Protein AF-0000000077594522 (afdb_homodimer)

Sequence (456 aa):
MTTTTTIYQGFDSDSFRLSPPATSIHTTPSTVTIQALPKSDYWRNPASPGEKADNRHTGAFYAVPVDGDKSFEAGVWIQGKWAAQYDQGCLMVVADDSDGKDSSWIKTGVEVDDGKEWIGGVVASHWSDWSIAPAPKNTSQLSEDPYWLFIRIVRRGPTVQVFRLYSREPFKVEDTSPDLVMIREVKGFDHHAAASSHDQWRVGVMVCGPKSEVGTEATFKDIYVKYLMTTTTTIYQGFDSDSFRLSPPATSIHTTPSTVTIQALPKSDYWRNPASPGEKADNRHTGAFYAVPVDGDKSFEAGVWIQGKWAAQYDQGCLMVVADDSDGKDSSWIKTGVEVDDGKEWIGGVVASHWSDWSIAPAPKNTSQLSEDPYWLFIRIVRRGPTVQVFRLYSREPFKVEDTSPDLVMIREVKGFDHHAAASSHDQWRVGVMVCGPKSEVGTEATFKDIYVKYL

Radius of gyration: 21.81 Å; Cα contacts (8 Å, |Δi|>4): 1329; chains: 2; bounding box: 55×63×55 Å

pLDDT: mean 92.74, std 11.7, range [37.03, 98.94]

InterPro domains:
  IPR009784 Protein of unknown function DUF1349 [PF07081] (21-225)
  IPR009784 Protein of unknown function DUF1349 [PTHR35332] (14-227)

Secondary structure (DSSP, 8-state):
----EEEEETT--TT-EE-S-EEEEEE-SSEEEEEEPTTB-EEEE--BTTB--EEEE-SEEEEEEEETTS-EEEEEEEEEE--STT-EEEEEEES--STTSS--EEEEEEEEETTEEEEEEEEESSSEEEEEEE-SS--BTTSSSPPEEEEEEEEETTEEEEEEEEESS-----TT-TT-EEEEEESSTTTTS-S-S--EEEEEEEEEBTT-SS--EEEEEEEEEEE-/----EEEEETT--TT-EE-S-EEEEEE-SSEEEEEEPTTB-EEEE--BTTB--EEEE-SEEEEEEEETTS-EEEEEEEEEE--STT-EEEEEEES--STTSS--EEEEEEEEETTEEEEEEEEESSSEEEEEEE-SS--BTTSSSPPEEEEEEEEETTEEEEEEEEESS-----TT-TT-EEEEEESSTTTTS-S-S--EEEEEEEEEBTT-SS--EEEEEEEEEEE-

Solvent-accessible surface area (backbone atoms only — not comparable to full-atom values): 22532 Å² total; per-residue (Å²): 127,76,72,66,44,76,77,43,69,33,58,63,57,84,65,55,42,69,56,38,65,48,72,43,75,50,75,44,54,47,33,40,37,39,26,8,35,49,50,11,32,72,47,32,34,61,63,42,94,94,36,75,56,46,77,44,72,46,24,18,27,44,24,29,77,42,65,63,88,53,28,33,38,36,34,35,31,38,34,27,48,72,81,36,56,44,18,31,38,26,48,33,40,33,55,32,66,73,79,54,78,78,36,31,35,37,40,32,38,42,35,26,53,90,90,34,60,24,36,39,35,34,42,19,69,79,34,27,34,36,38,41,41,78,43,93,67,58,32,31,66,82,48,84,83,39,31,32,38,33,42,34,45,37,34,56,76,37,33,38,36,33,32,37,34,76,34,77,62,91,74,92,83,53,96,79,38,82,71,63,38,72,40,35,41,32,31,43,54,61,57,82,51,66,82,65,68,92,32,49,12,34,44,34,43,33,24,15,3,58,63,18,82,78,23,19,34,28,38,37,37,57,34,36,32,26,39,82,123,77,70,65,45,76,76,42,70,33,57,63,58,86,64,56,42,70,56,39,66,49,70,42,76,50,75,44,54,47,33,38,36,38,25,8,35,49,50,12,32,72,47,32,35,60,63,42,95,94,38,74,56,46,76,44,72,47,24,17,26,43,26,29,75,42,65,62,88,51,30,32,37,36,36,36,32,38,34,26,48,71,81,37,55,43,18,32,38,26,49,33,41,34,55,31,66,74,80,54,81,77,36,30,36,38,40,32,39,42,34,27,54,89,90,34,58,25,35,39,36,35,42,19,69,79,32,27,32,36,36,42,42,77,42,93,65,57,32,32,68,82,50,83,84,38,30,32,39,34,41,34,43,38,33,55,74,36,32,36,36,32,33,37,34,76,35,75,63,92,73,90,83,50,96,81,38,83,71,63,38,70,40,34,41,32,31,44,54,59,56,83,52,68,80,67,68,92,33,50,13,34,44,33,41,31,24,16,3,56,63,19,82,77,24,20,34,27,37,38,37,56,34,37,32,27,39,82

Foldseek 3Di:
DPDKFWPDKFDPDPQKDKPPDFPDWDGDRWKIKTFHAEQADAFFDDDDVVDHTDGGDRWIWIWGWDFLVFWKKKKWKKAWAQDDAFWDKWKKKWFFPPVRRQTWMKTWAWTDHPNFIWTWMWTPPPGTDTDIDGDPFARHPVDPQGKIKMWMWTDDPQKIWIWIDIDSDDDDDDPPDPRTGIDDIDGCRCVPVPPPDSGTMIIGMTTADNNGRHGIMMMMGTMIMITD/DPDKFWPDKFDPDPQKDKPPDFPDWDGDRWKIKTFHAEQADAFFDDDDVVDHTDGGDRWTWIWGWDFLVFKKKKKWKKAWAQDDAFWDKWKKKWFFPPVRRQTWMKTWAWTDHPNFIWTWMWTPPPGTDTDIDGDPFARHPVDPQGKIKMWMWTDDPQKIWIWIDIDSDDDDDDPPDPRTGIDDIDGCRCVPVPPPDSGTMIIGMTTADNRGRHGIMMMMGTMIMITD

Structure (mmCIF, N/CA/C/O backbone):
data_AF-0000000077594522-model_v1
#
loop_
_entity.id
_entity.type
_entity.pdbx_description
1 polymer 'Uncharacterized protein'
#
loop_
_atom_site.group_PDB
_atom_site.id
_atom_site.type_symbol
_atom_site.label_atom_id
_atom_site.label_alt_id
_atom_site.label_comp_id
_atom_site.label_asym_id
_atom_site.label_entity_id
_atom_site.label_seq_id
_atom_site.pdbx_PDB_ins_code
_atom_site.Cartn_x
_atom_site.Cartn_y
_atom_site.Cartn_z
_atom_site.occupancy
_atom_site.B_iso_or_equiv
_atom_site.auth_seq_id
_atom_site.auth_comp_id
_atom_site.auth_asym_id
_atom_site.auth_atom_id
_atom_site.pdbx_PDB_model_num
ATOM 1 N N . MET A 1 1 ? 28.922 13.43 5.551 1 37.06 1 MET A N 1
ATOM 2 C CA . MET A 1 1 ? 27.938 13.344 6.621 1 37.06 1 MET A CA 1
ATOM 3 C C . MET A 1 1 ? 26.766 14.281 6.355 1 37.06 1 MET A C 1
ATOM 5 O O . MET A 1 1 ? 26.906 15.5 6.398 1 37.06 1 MET A O 1
ATOM 9 N N . THR A 1 2 ? 25.891 13.977 5.398 1 49.22 2 THR A N 1
ATOM 10 C CA . THR A 1 2 ? 24.953 14.992 4.918 1 49.22 2 THR A CA 1
ATOM 11 C C . THR A 1 2 ? 24.203 15.625 6.086 1 49.22 2 THR A C 1
ATOM 13 O O . THR A 1 2 ? 23.688 14.914 6.953 1 49.22 2 THR A O 1
ATOM 16 N N . THR A 1 3 ? 24.656 16.766 6.484 1 61.12 3 THR A N 1
ATOM 17 C CA . THR A 1 3 ? 24.125 17.516 7.621 1 61.12 3 THR A CA 1
ATOM 18 C C . THR A 1 3 ? 22.609 17.625 7.555 1 61.12 3 THR A C 1
ATOM 20 O O . THR A 1 3 ? 22.062 18.078 6.547 1 61.12 3 THR A O 1
ATOM 23 N N . THR A 1 4 ? 21.859 16.828 8.383 1 76.62 4 THR A N 1
ATOM 24 C CA . THR A 1 4 ? 20.406 16.938 8.562 1 76.62 4 THR A CA 1
ATOM 25 C C . THR A 1 4 ? 20.047 18.266 9.219 1 76.62 4 THR A C 1
ATOM 27 O O . THR A 1 4 ? 20.688 18.688 10.18 1 76.62 4 THR A O 1
ATOM 30 N N . THR A 1 5 ? 19.266 19.156 8.547 1 88.25 5 THR A N 1
ATOM 31 C CA . THR A 1 5 ? 18.828 20.438 9.062 1 88.25 5 THR A CA 1
ATOM 32 C C . THR A 1 5 ? 17.312 20.438 9.281 1 88.25 5 THR A C 1
ATOM 34 O O . THR A 1 5 ? 16.547 20.328 8.328 1 88.25 5 THR A O 1
ATOM 37 N N . THR A 1 6 ? 17 20.547 10.555 1 93.5 6 THR A N 1
ATOM 38 C CA . THR A 1 6 ? 15.578 20.719 10.852 1 93.5 6 THR A CA 1
ATOM 39 C C . THR A 1 6 ? 15.094 22.094 10.391 1 93.5 6 THR A C 1
ATOM 41 O O . THR A 1 6 ? 15.633 23.109 10.805 1 93.5 6 THR A O 1
ATOM 44 N N . ILE A 1 7 ? 14.086 22.062 9.57 1 93.88 7 ILE A N 1
ATOM 45 C CA . ILE A 1 7 ? 13.633 23.328 9.016 1 93.88 7 ILE A CA 1
ATOM 46 C C . ILE A 1 7 ? 12.344 23.766 9.711 1 93.88 7 ILE A C 1
ATOM 48 O O . ILE A 1 7 ? 12.055 24.969 9.797 1 93.88 7 ILE A O 1
ATOM 52 N N . TYR A 1 8 ? 11.586 22.797 10.203 1 96 8 TYR A N 1
ATOM 53 C CA . TYR A 1 8 ? 10.406 23.094 11.008 1 96 8 TYR A CA 1
ATOM 54 C C . TYR A 1 8 ? 10.32 22.172 12.219 1 96 8 TYR A C 1
ATOM 56 O O . TYR A 1 8 ? 10.586 20.969 12.109 1 96 8 TYR A O 1
ATOM 64 N N . GLN A 1 9 ? 9.953 22.766 13.359 1 96.81 9 GLN A N 1
ATOM 65 C CA . GLN A 1 9 ? 9.719 22.047 14.617 1 96.81 9 GLN A CA 1
ATOM 66 C C . GLN A 1 9 ? 8.5 22.609 15.344 1 96.81 9 GLN A C 1
ATOM 68 O O . GLN A 1 9 ? 8.484 23.781 15.727 1 96.81 9 GLN A O 1
ATOM 73 N N . GLY A 1 10 ? 7.543 21.797 15.484 1 97.56 10 GLY A N 1
ATOM 74 C CA . GLY A 1 10 ? 6.297 22.266 16.062 1 97.56 10 GLY A CA 1
ATOM 75 C C . GLY A 1 10 ? 5.445 23.047 15.07 1 97.56 10 GLY A C 1
ATOM 76 O O . GLY A 1 10 ? 5.645 22.969 13.859 1 97.56 10 GLY A O 1
ATOM 77 N N . PHE A 1 11 ? 4.441 23.703 15.633 1 97.75 11 PHE A N 1
ATOM 78 C CA . PHE A 1 11 ? 3.467 24.375 14.781 1 97.75 11 PHE A CA 1
ATOM 79 C C . PHE A 1 11 ? 3.568 25.875 14.922 1 97.75 11 PHE A C 1
ATOM 81 O O . PHE A 1 11 ? 2.639 26.609 14.57 1 97.75 11 PHE A O 1
ATOM 88 N N . ASP A 1 12 ? 4.703 26.344 15.367 1 92.31 12 ASP A N 1
ATOM 89 C CA . ASP A 1 12 ? 4.82 27.766 15.711 1 92.31 12 ASP A CA 1
ATOM 90 C C . ASP A 1 12 ? 5.297 28.578 14.508 1 92.31 12 ASP A C 1
ATOM 92 O O . ASP A 1 12 ? 5.25 29.812 14.539 1 92.31 12 ASP A O 1
ATOM 96 N N . SER A 1 13 ? 5.695 27.938 13.469 1 95 13 SER A N 1
ATOM 97 C CA . SER A 1 13 ? 6.18 28.688 12.32 1 95 13 SER A CA 1
ATOM 98 C C . SER A 1 13 ? 5.043 29.422 11.609 1 95 13 SER A C 1
ATOM 100 O O . SER A 1 13 ? 3.961 28.859 11.422 1 95 13 SER A O 1
ATOM 102 N N . ASP A 1 14 ? 5.336 30.578 11.18 1 95.38 14 ASP A N 1
ATOM 103 C CA . ASP A 1 14 ? 4.359 31.391 10.453 1 95.38 14 ASP A CA 1
ATOM 104 C C . ASP A 1 14 ? 4.223 30.906 9.008 1 95.38 14 ASP A C 1
ATOM 106 O O . ASP A 1 14 ? 3.379 31.406 8.258 1 95.38 14 ASP A O 1
ATOM 110 N N . SER A 1 15 ? 5.016 29.906 8.648 1 95.62 15 SER A N 1
ATOM 111 C CA . SER A 1 15 ? 4.988 29.406 7.281 1 95.62 15 SER A CA 1
ATOM 112 C C . SER A 1 15 ? 3.816 28.453 7.062 1 95.62 15 SER A C 1
ATOM 1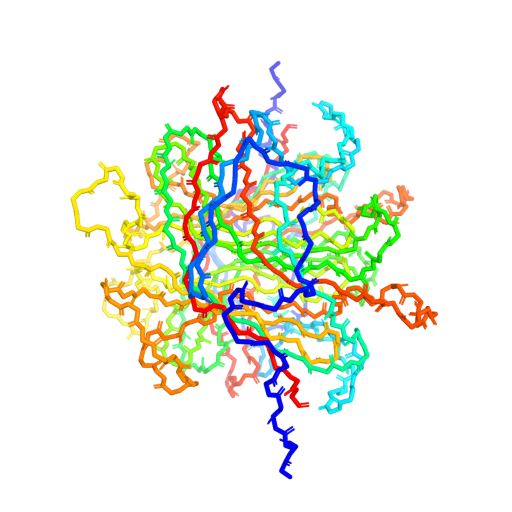14 O O . SER A 1 15 ? 3.479 28.125 5.922 1 95.62 15 SER A O 1
ATOM 116 N N . PHE A 1 16 ? 3.168 28 8.141 1 97.19 16 PHE A N 1
ATOM 117 C CA . PHE A 1 16 ? 2.037 27.094 8.008 1 97.19 16 PHE A CA 1
ATOM 118 C C . PHE A 1 16 ? 0.854 27.797 7.348 1 97.19 16 PHE A C 1
ATOM 120 O O . PHE A 1 16 ? 0.561 28.953 7.656 1 97.19 16 PHE A O 1
ATOM 127 N N . ARG A 1 17 ? 0.297 27.094 6.418 1 95.69 17 ARG A N 1
ATOM 128 C CA . ARG A 1 17 ? -0.936 27.562 5.785 1 95.69 17 ARG A CA 1
ATOM 129 C C . ARG A 1 17 ? -1.989 26.453 5.777 1 95.69 17 ARG A C 1
ATOM 131 O O . ARG A 1 17 ? -1.676 25.281 5.52 1 95.69 17 ARG A O 1
ATOM 138 N N . LEU A 1 18 ? -3.182 26.891 6.16 1 97 18 LEU A N 1
ATOM 139 C CA . LEU A 1 18 ? -4.32 25.984 6.078 1 97 18 LEU A CA 1
ATOM 140 C C . LEU A 1 18 ? -5.074 26.172 4.77 1 97 18 LEU A C 1
ATOM 142 O O . LEU A 1 18 ? -5.598 27.266 4.5 1 97 18 LEU A O 1
ATOM 146 N N . SER A 1 19 ? -5.02 25.188 3.92 1 94.12 19 SER A N 1
ATOM 147 C CA . SER A 1 19 ? -5.793 25.156 2.682 1 94.12 19 SER A CA 1
ATOM 148 C C . SER A 1 19 ? -6.039 23.719 2.225 1 94.12 19 SER A C 1
ATOM 150 O O . SER A 1 19 ? -5.094 22.953 2.053 1 94.12 19 SER A O 1
ATOM 152 N N . PRO A 1 20 ? -7.312 23.406 2.023 1 94.62 20 PRO A N 1
ATOM 153 C CA . PRO A 1 20 ? -8.586 24.125 2.135 1 94.62 20 PRO A CA 1
ATOM 154 C C . PRO A 1 20 ? -8.938 24.484 3.576 1 94.62 20 PRO A C 1
ATOM 156 O O . PRO A 1 20 ? -8.266 24.031 4.512 1 94.62 20 PRO A O 1
ATOM 159 N N . PRO A 1 21 ? -10.023 25.25 3.773 1 96.81 21 PRO A N 1
ATOM 160 C CA . PRO A 1 21 ? -10.383 25.688 5.129 1 96.81 21 PRO A CA 1
ATOM 161 C C . PRO A 1 21 ? -10.945 24.562 5.98 1 96.81 21 PRO A C 1
ATOM 163 O O . PRO A 1 21 ? -11.312 23.5 5.449 1 96.81 21 PRO A O 1
ATOM 166 N N . ALA A 1 22 ? -10.977 24.781 7.25 1 98.62 22 ALA A N 1
ATOM 167 C CA . ALA A 1 22 ? -11.531 23.859 8.242 1 98.62 22 ALA A CA 1
ATOM 168 C C . ALA A 1 22 ? -12.656 24.531 9.039 1 98.62 22 ALA A C 1
ATOM 170 O O . ALA A 1 22 ? -12.805 25.75 9.008 1 98.62 22 ALA A O 1
ATOM 171 N N . THR A 1 23 ? -13.453 23.703 9.617 1 98.81 23 THR A N 1
ATOM 172 C CA . THR A 1 23 ? -14.445 24.234 10.547 1 98.81 23 THR A CA 1
ATOM 173 C C . THR A 1 23 ? -13.773 25 11.68 1 98.81 23 THR A C 1
ATOM 175 O O . THR A 1 23 ? -14.258 26.047 12.109 1 98.81 23 THR A O 1
ATOM 178 N N . SER A 1 24 ? -12.672 24.484 12.188 1 98.88 24 SER A N 1
ATOM 179 C CA . SER A 1 24 ? -11.906 25.125 13.242 1 98.88 24 SER A CA 1
ATOM 180 C C . SER A 1 24 ? -10.469 24.625 13.266 1 98.88 24 SER A C 1
ATOM 182 O O . SER A 1 24 ? -10.18 23.531 12.781 1 98.88 24 SER A O 1
ATOM 184 N N . ILE A 1 25 ? -9.617 25.422 13.789 1 98.69 25 ILE A N 1
ATOM 185 C CA . ILE A 1 25 ? -8.219 25.062 14.031 1 98.69 25 ILE A CA 1
ATOM 186 C C . ILE A 1 25 ? -7.73 25.734 15.312 1 98.69 25 ILE A C 1
ATOM 188 O O . ILE A 1 25 ? -7.977 26.922 15.523 1 98.69 25 ILE A O 1
ATOM 192 N N . HIS A 1 26 ? -7.152 25 16.188 1 98.62 26 HIS A N 1
ATOM 193 C CA . HIS A 1 26 ? -6.516 25.484 17.406 1 98.62 26 HIS A CA 1
ATOM 194 C C . HIS A 1 26 ? -5.059 25.031 17.469 1 98.62 26 HIS A C 1
ATOM 196 O O . HIS A 1 26 ? -4.766 23.844 17.453 1 98.62 26 HIS A O 1
ATOM 202 N N . THR A 1 27 ? -4.199 26.016 17.609 1 97.88 27 THR A N 1
ATOM 203 C CA . THR A 1 27 ? -2.775 25.703 17.547 1 97.88 27 THR A CA 1
ATOM 204 C C . THR A 1 27 ? -2.074 26.125 18.828 1 97.88 27 THR A C 1
ATOM 206 O O . THR A 1 27 ? -2.396 27.172 19.406 1 97.88 27 THR A O 1
ATOM 209 N N . THR A 1 28 ? -1.229 25.359 19.359 1 97.94 28 THR A N 1
ATOM 210 C CA . THR A 1 28 ? -0.141 25.672 20.281 1 97.94 28 THR A CA 1
ATOM 211 C C . THR A 1 28 ? 1.212 25.469 19.609 1 97.94 28 THR A C 1
ATOM 213 O O . THR A 1 28 ? 1.279 24.984 18.469 1 97.94 28 THR A O 1
ATOM 216 N N . PRO A 1 29 ? 2.219 25.828 20.25 1 97.44 29 PRO A N 1
ATOM 217 C CA . PRO A 1 29 ? 3.523 25.594 19.625 1 97.44 29 PRO A CA 1
ATOM 218 C C . PRO A 1 29 ? 3.77 24.109 19.312 1 97.44 29 PRO A C 1
ATOM 220 O O . PRO A 1 29 ? 4.441 23.797 18.328 1 97.44 29 PRO A O 1
ATOM 223 N N . SER A 1 30 ? 3.18 23.219 20.062 1 98.06 30 SER A N 1
ATOM 224 C CA . SER A 1 30 ? 3.523 21.812 19.891 1 98.06 30 SER A CA 1
ATOM 225 C C . SER A 1 30 ? 2.346 21.031 19.328 1 98.06 30 SER A C 1
ATOM 227 O O . SER A 1 30 ? 2.51 19.875 18.891 1 98.06 30 SER A O 1
ATOM 229 N N . THR A 1 31 ? 1.146 21.609 19.391 1 98.69 31 THR A N 1
ATOM 230 C CA . THR A 1 31 ? -0.024 20.844 18.984 1 98.69 31 THR A CA 1
ATOM 231 C C . THR A 1 31 ? -0.915 21.656 18.047 1 98.69 31 THR A C 1
ATOM 233 O O . THR A 1 31 ? -0.869 22.891 18.062 1 98.69 31 THR A O 1
ATOM 236 N N . VAL A 1 32 ? -1.602 20.969 17.234 1 98.88 32 VAL A N 1
ATOM 237 C CA . VAL A 1 32 ? -2.695 21.578 16.469 1 98.88 32 VAL A CA 1
ATOM 238 C C . VAL A 1 32 ? -3.895 20.625 16.469 1 98.88 32 VAL A C 1
ATOM 240 O O . VAL A 1 32 ? -3.732 19.406 16.359 1 98.88 32 VAL A O 1
ATOM 243 N N . THR A 1 33 ? -5.02 21.109 16.719 1 98.94 33 THR A N 1
ATOM 244 C CA . THR A 1 33 ? -6.277 20.391 16.562 1 98.94 33 THR A CA 1
ATOM 245 C C . THR A 1 33 ? -7.117 21.016 15.453 1 98.94 33 THR A C 1
ATOM 247 O O . THR A 1 33 ? -7.375 22.219 15.461 1 98.94 33 THR A O 1
ATOM 250 N N . ILE A 1 34 ? -7.496 20.234 14.516 1 98.94 34 ILE A N 1
ATOM 251 C CA . ILE A 1 34 ? -8.25 20.703 13.359 1 98.94 34 ILE A CA 1
ATOM 252 C C . ILE A 1 34 ? -9.562 19.938 13.25 1 98.94 34 ILE A C 1
ATOM 254 O O . ILE A 1 34 ? -9.594 18.719 13.391 1 98.94 34 ILE A O 1
ATOM 258 N N . GLN A 1 35 ? -10.617 20.578 13.07 1 98.94 35 GLN A N 1
ATOM 259 C CA . GLN A 1 35 ? -11.883 19.969 12.656 1 98.94 35 GLN A CA 1
ATOM 260 C C . GLN A 1 35 ? -12.188 20.297 11.195 1 98.94 35 GLN A C 1
ATOM 262 O O . GLN A 1 35 ? -12.406 21.453 10.844 1 98.94 35 GLN A O 1
ATOM 267 N N . ALA A 1 36 ? -12.18 19.297 10.383 1 98.88 36 ALA A N 1
ATOM 268 C CA . ALA A 1 36 ? -12.398 19.484 8.953 1 98.88 36 ALA A CA 1
ATOM 269 C C . ALA A 1 36 ? -13.836 19.906 8.664 1 98.88 36 ALA A C 1
ATOM 271 O O . ALA A 1 36 ? -14.719 19.766 9.516 1 98.88 36 ALA A O 1
ATOM 272 N N . LEU A 1 37 ? -14.039 20.453 7.457 1 98.75 37 LEU A N 1
ATOM 273 C CA . LEU A 1 37 ? -15.406 20.656 6.984 1 98.75 37 LEU A CA 1
ATOM 274 C C . LEU A 1 37 ? -16.125 19.328 6.812 1 98.75 37 LEU A C 1
ATOM 276 O O . LEU A 1 37 ? -15.492 18.312 6.559 1 98.75 37 LEU A O 1
ATOM 280 N N . PRO A 1 38 ? -17.484 19.328 6.977 1 98.62 38 PRO A N 1
ATOM 281 C CA . PRO A 1 38 ? -18.234 18.094 6.746 1 98.62 38 PRO A CA 1
ATOM 282 C C . PRO A 1 38 ? -18.016 17.531 5.344 1 98.62 38 PRO A C 1
ATOM 284 O O . PRO A 1 38 ? -17.859 18.281 4.383 1 98.62 38 PRO A O 1
ATOM 287 N N . LYS A 1 39 ? -17.953 16.234 5.164 1 98.38 39 LYS A N 1
ATOM 288 C CA . LYS A 1 39 ? -17.969 15.492 3.908 1 98.38 39 LYS A CA 1
ATOM 289 C C . LYS A 1 39 ? -16.766 15.852 3.047 1 98.38 39 LYS A C 1
ATOM 291 O O . LYS A 1 39 ? -16.859 15.922 1.819 1 98.38 39 LYS A O 1
ATOM 296 N N . SER A 1 40 ? -15.617 16.188 3.689 1 98.5 40 SER A N 1
ATOM 297 C CA . SER A 1 40 ? -14.367 16.469 2.99 1 98.5 40 SER A CA 1
ATOM 298 C C . SER A 1 40 ? -13.586 15.195 2.711 1 98.5 40 SER A C 1
ATOM 300 O O . SER A 1 40 ? -13.82 14.164 3.35 1 98.5 40 SER A O 1
ATOM 302 N N . ASP A 1 41 ? -12.656 15.297 1.713 1 97.44 41 ASP A N 1
ATOM 303 C CA . ASP A 1 41 ? -11.969 14.078 1.316 1 97.44 41 ASP A CA 1
ATOM 304 C C . ASP A 1 41 ? -10.758 14.391 0.432 1 97.44 41 ASP A C 1
ATOM 306 O O . ASP A 1 41 ? -10.609 15.516 -0.047 1 97.44 41 ASP A O 1
ATOM 310 N N . TYR A 1 42 ? -9.82 13.531 0.319 1 96.19 42 TYR A N 1
ATOM 311 C CA . TYR A 1 42 ? -8.828 13.406 -0.742 1 96.19 42 TYR A CA 1
ATOM 312 C C . TYR A 1 42 ? -8.938 12.047 -1.432 1 96.19 42 TYR A C 1
ATOM 314 O O . TYR A 1 42 ? -8.789 11.008 -0.791 1 96.19 42 TYR A O 1
ATOM 322 N N . TRP A 1 43 ? -9.234 12.039 -2.604 1 96.81 43 TRP A N 1
ATOM 323 C CA . TRP A 1 43 ? -9.406 10.828 -3.389 1 96.81 43 TRP A CA 1
ATOM 324 C C . TRP A 1 43 ? -9.461 11.141 -4.879 1 96.81 43 TRP A C 1
ATOM 326 O O . TRP A 1 43 ? -10.016 12.164 -5.285 1 96.81 43 TRP A O 1
ATOM 336 N N . ARG A 1 44 ? -8.836 10.32 -5.68 1 96 44 ARG A N 1
ATOM 337 C CA . ARG A 1 44 ? -8.812 10.539 -7.125 1 96 44 ARG A CA 1
ATOM 338 C C . ARG A 1 44 ? -8.961 9.227 -7.879 1 96 44 ARG A C 1
ATOM 340 O O . ARG A 1 44 ? -8.172 8.297 -7.68 1 96 44 ARG A O 1
ATOM 347 N N . ASN A 1 45 ? -9.945 9.062 -8.664 1 95.5 45 ASN A N 1
ATOM 348 C CA . ASN A 1 45 ? -10.133 7.879 -9.492 1 95.5 45 ASN A CA 1
ATOM 349 C C . ASN A 1 45 ? -10.617 8.242 -10.898 1 95.5 45 ASN A C 1
ATOM 351 O O . ASN A 1 45 ? -11.305 9.25 -11.078 1 95.5 45 ASN A O 1
ATOM 355 N N . PRO A 1 46 ? -10.234 7.465 -11.93 1 94.12 46 PRO A N 1
ATOM 356 C CA . PRO A 1 46 ? -10.75 7.668 -13.281 1 94.12 46 PRO A CA 1
ATOM 357 C C . PRO A 1 46 ? -12.203 7.223 -13.438 1 94.12 46 PRO A C 1
ATOM 359 O O . PRO A 1 46 ? -12.727 6.5 -12.586 1 94.12 46 PRO A O 1
ATOM 362 N N . ALA A 1 47 ? -12.758 7.742 -14.43 1 92.94 47 ALA A N 1
ATOM 363 C CA . ALA A 1 47 ? -14.062 7.188 -14.789 1 92.94 47 ALA A CA 1
ATOM 364 C C . ALA A 1 47 ? -13.945 5.73 -15.219 1 92.94 47 ALA A C 1
ATOM 366 O O . ALA A 1 47 ? -12.945 5.34 -15.836 1 92.94 47 ALA A O 1
ATOM 367 N N . SER A 1 48 ? -14.883 4.961 -14.812 1 87.56 48 SER A N 1
ATOM 368 C CA . SER A 1 48 ? -15.008 3.568 -15.234 1 87.56 48 SER A CA 1
ATOM 369 C C . SER A 1 48 ? -16.469 3.129 -15.258 1 87.56 48 SER A C 1
ATOM 371 O O . SER A 1 48 ? -17.359 3.863 -14.812 1 87.56 48 SER A O 1
ATOM 373 N N . PRO A 1 49 ? -16.688 1.944 -15.961 1 82 49 PRO A N 1
ATOM 374 C CA . PRO A 1 49 ? -18.078 1.489 -15.914 1 82 49 PRO A CA 1
ATOM 375 C C . PRO A 1 49 ? -18.609 1.378 -14.484 1 82 49 PRO A C 1
ATOM 377 O O . PRO A 1 49 ? -18.047 0.646 -13.664 1 82 49 PRO A O 1
ATOM 380 N N . GLY A 1 50 ? -19.547 2.207 -14.148 1 86.5 50 GLY A N 1
ATOM 381 C CA . GLY A 1 50 ? -20.188 2.148 -12.844 1 86.5 50 GLY A CA 1
ATOM 382 C C . GLY A 1 50 ? -19.594 3.111 -11.836 1 86.5 50 GLY A C 1
ATOM 383 O O . GLY A 1 50 ? -20.062 3.191 -10.695 1 86.5 50 GLY A O 1
ATOM 384 N N . GLU A 1 51 ? -18.531 3.717 -12.297 1 89.38 51 GLU A N 1
ATOM 385 C CA . GLU A 1 51 ? -17.891 4.668 -11.398 1 89.38 51 GLU A CA 1
ATOM 386 C C . GLU A 1 51 ? -17.5 5.953 -12.125 1 89.38 51 GLU A C 1
ATOM 388 O O . GLU A 1 51 ? -16.75 5.914 -13.102 1 89.38 51 GLU A O 1
ATOM 393 N N . LYS A 1 52 ? -18.078 7.09 -11.672 1 94.5 52 LYS A N 1
ATOM 394 C CA . LYS A 1 52 ? -17.703 8.383 -12.242 1 94.5 52 LYS A CA 1
ATOM 395 C C . LYS A 1 52 ? -16.297 8.789 -11.812 1 94.5 52 LYS A C 1
ATOM 397 O O . LYS A 1 52 ? -15.828 8.391 -10.742 1 94.5 52 LYS A O 1
ATOM 402 N N . ALA A 1 53 ? -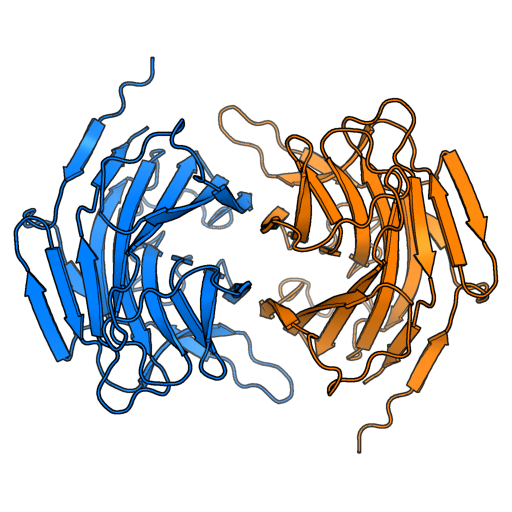15.609 9.477 -12.695 1 94.06 53 ALA A N 1
ATOM 403 C CA . ALA A 1 53 ? -14.328 10.062 -12.297 1 94.06 53 ALA A CA 1
ATOM 404 C C . ALA A 1 53 ? -14.492 10.961 -11.07 1 94.06 53 ALA A C 1
ATOM 406 O O . ALA A 1 53 ? -15.523 11.602 -10.898 1 94.06 53 ALA A O 1
ATOM 407 N N . ASP A 1 54 ? -13.477 10.953 -10.234 1 94.81 54 ASP A N 1
ATOM 408 C CA . ASP A 1 54 ? -13.477 11.805 -9.055 1 94.81 54 ASP A CA 1
ATOM 409 C C . ASP A 1 54 ? -12.102 12.43 -8.828 1 94.81 54 ASP A C 1
ATOM 411 O O . ASP A 1 54 ? -11.086 11.898 -9.281 1 94.81 54 ASP A O 1
ATOM 415 N N . ASN A 1 55 ? -12.117 13.562 -8.297 1 94.62 55 ASN A N 1
ATOM 416 C CA . ASN A 1 55 ? -10.922 14.281 -7.871 1 94.62 55 ASN A CA 1
ATOM 417 C C . ASN A 1 55 ? -11.203 15.188 -6.68 1 94.62 55 ASN A C 1
ATOM 419 O O . ASN A 1 55 ? -11.352 16.406 -6.84 1 94.62 55 ASN A O 1
ATOM 423 N N . ARG A 1 56 ? -11.25 14.57 -5.555 1 95.31 56 ARG A N 1
ATOM 424 C CA . ARG A 1 56 ? -11.562 15.297 -4.328 1 95.31 56 ARG A CA 1
ATOM 425 C C . ARG A 1 56 ? -10.289 15.734 -3.609 1 95.31 56 ARG A C 1
ATOM 427 O O . ARG A 1 56 ? -9.336 14.961 -3.492 1 95.31 56 ARG A O 1
ATOM 434 N N . HIS A 1 57 ? -10.258 16.891 -3.209 1 94.19 57 HIS A N 1
ATOM 435 C CA . HIS A 1 57 ? -9.125 17.484 -2.502 1 94.19 57 HIS A CA 1
ATOM 436 C C . HIS A 1 57 ? -9.594 18.562 -1.518 1 94.19 57 HIS A C 1
ATOM 438 O O . HIS A 1 57 ? -9.062 19.672 -1.509 1 94.19 57 HIS A O 1
ATOM 444 N N . THR A 1 58 ? -10.539 18.172 -0.68 1 96 58 THR A N 1
ATOM 445 C CA . THR A 1 58 ? -11.234 19.156 0.154 1 96 58 THR A CA 1
ATOM 446 C C . THR A 1 58 ? -10.859 18.969 1.623 1 96 58 THR A C 1
ATOM 448 O O . THR A 1 58 ? -11.367 19.688 2.49 1 96 58 THR A O 1
ATOM 451 N N . GLY A 1 59 ? -10.055 17.984 1.922 1 97.56 59 GLY A N 1
ATOM 452 C CA . GLY A 1 59 ? -9.609 17.812 3.295 1 97.56 59 GLY A CA 1
ATOM 453 C C . GLY A 1 59 ? -8.797 19 3.809 1 97.56 59 GLY A C 1
ATOM 454 O O . GLY A 1 59 ? -8.039 19.609 3.057 1 97.56 59 GLY A O 1
ATOM 455 N N . ALA A 1 60 ? -8.945 19.312 5.102 1 98.62 60 ALA A N 1
ATOM 456 C CA . ALA A 1 60 ? -8.172 20.391 5.707 1 98.62 60 ALA A CA 1
ATOM 457 C C . ALA A 1 60 ? -6.691 20.031 5.785 1 98.62 60 ALA A C 1
ATOM 459 O O . ALA A 1 60 ? -6.32 19.062 6.445 1 98.62 60 ALA A O 1
ATOM 460 N N . PHE A 1 61 ? -5.91 20.781 5.121 1 97.62 61 PHE A N 1
ATOM 461 C CA . PHE A 1 61 ? -4.48 20.531 5.023 1 97.62 61 PHE A CA 1
ATOM 462 C C . PHE A 1 61 ? -3.686 21.719 5.543 1 97.62 61 PHE A C 1
ATOM 464 O O . PHE A 1 61 ? -3.721 22.797 4.953 1 97.62 61 PHE A O 1
ATOM 471 N N . TYR A 1 62 ? -3.072 21.516 6.703 1 98.44 62 TYR A N 1
ATOM 472 C CA . TYR A 1 62 ? -2.232 22.516 7.363 1 98.44 62 TYR A CA 1
ATOM 473 C C . TYR A 1 62 ? -0.755 22.188 7.18 1 98.44 62 TYR A C 1
ATOM 475 O O . TYR A 1 62 ? -0.23 21.281 7.828 1 98.44 62 TYR A O 1
ATOM 483 N N . ALA A 1 63 ? -0.074 23.031 6.316 1 97 63 ALA A N 1
ATOM 484 C CA . ALA A 1 63 ? 1.203 22.547 5.809 1 97 63 ALA A CA 1
ATOM 485 C C . ALA A 1 63 ? 2.193 23.688 5.613 1 97 63 ALA A C 1
ATOM 487 O O . ALA A 1 63 ? 1.812 24.859 5.656 1 97 63 ALA A O 1
ATOM 488 N N . VAL A 1 64 ? 3.447 23.328 5.457 1 96.25 64 VAL A N 1
ATOM 489 C CA . VAL A 1 64 ? 4.559 24.234 5.199 1 96.25 64 VAL A CA 1
ATOM 490 C C . VAL A 1 64 ? 5.219 23.875 3.871 1 96.25 64 VAL A C 1
ATOM 492 O O . VAL A 1 64 ? 5.152 22.734 3.422 1 96.25 64 VAL A O 1
ATOM 495 N N . PRO A 1 65 ? 5.797 24.875 3.254 1 94.5 65 PRO A N 1
ATOM 496 C CA . PRO A 1 65 ? 6.531 24.578 2.02 1 94.5 65 PRO A CA 1
ATOM 497 C C . PRO A 1 65 ? 7.859 23.875 2.275 1 94.5 65 PRO A C 1
ATOM 499 O O . PRO A 1 65 ? 8.516 24.125 3.289 1 94.5 65 PRO A O 1
ATOM 502 N N . VAL A 1 66 ? 8.25 22.984 1.381 1 93.62 66 VAL A N 1
ATOM 503 C CA . VAL A 1 66 ? 9.562 22.344 1.374 1 93.62 66 VAL A CA 1
ATOM 504 C C . VAL A 1 66 ? 10.117 22.297 -0.049 1 93.62 66 VAL A C 1
ATOM 506 O O . VAL A 1 66 ? 9.352 22.297 -1.018 1 93.62 66 VAL A O 1
ATOM 509 N N . ASP A 1 67 ? 11.422 22.344 -0.155 1 91.06 67 ASP A N 1
ATOM 510 C CA . ASP A 1 67 ? 12.086 22.25 -1.452 1 91.06 67 ASP A CA 1
ATOM 511 C C . ASP A 1 67 ? 11.969 20.828 -2.021 1 91.06 67 ASP A C 1
ATOM 513 O O . ASP A 1 67 ? 12.57 19.891 -1.496 1 91.06 67 ASP A O 1
ATOM 517 N N . GLY A 1 68 ? 11.227 20.672 -3.127 1 88.19 68 GLY A N 1
ATOM 518 C CA . GLY A 1 68 ? 10.969 19.375 -3.734 1 88.19 68 GLY A CA 1
ATOM 519 C C . GLY A 1 68 ? 12.195 18.75 -4.375 1 88.19 68 GLY A C 1
ATOM 520 O O . GLY A 1 68 ? 12.195 17.578 -4.727 1 88.19 68 GLY A O 1
ATOM 521 N N . ASP A 1 69 ? 13.258 19.484 -4.469 1 87.38 69 ASP A N 1
ATOM 522 C CA . ASP A 1 69 ? 14.5 18.984 -5.059 1 87.38 69 ASP A CA 1
ATOM 523 C C . ASP A 1 69 ? 15.406 18.359 -3.994 1 87.38 69 ASP A C 1
ATOM 525 O O . ASP A 1 69 ? 16.375 17.672 -4.32 1 87.38 69 ASP A O 1
ATOM 529 N N . LYS A 1 70 ? 15.023 18.625 -2.773 1 91.69 70 LYS A N 1
ATOM 530 C CA . LYS A 1 70 ? 15.836 18.094 -1.681 1 91.69 70 LYS A CA 1
ATOM 531 C C . LYS A 1 70 ? 15.172 16.891 -1.032 1 91.69 70 LYS A C 1
ATOM 533 O O . LYS A 1 70 ? 13.938 16.812 -0.972 1 91.69 70 LYS A O 1
ATOM 538 N N . SER A 1 71 ? 16.047 15.953 -0.584 1 94.44 71 SER A N 1
ATOM 539 C CA . SER A 1 71 ? 15.547 14.891 0.276 1 94.44 71 SER A CA 1
ATOM 540 C C . SER A 1 71 ? 15.094 15.438 1.626 1 94.44 71 SER A C 1
ATOM 542 O O . SER A 1 71 ? 15.734 16.312 2.191 1 94.44 71 SER A O 1
ATOM 544 N N . PHE A 1 72 ? 13.992 14.891 2.127 1 96.5 72 PHE A N 1
ATOM 545 C CA . PHE A 1 72 ? 13.5 15.391 3.404 1 96.5 72 PHE A CA 1
ATOM 546 C C . PHE A 1 72 ? 12.773 14.289 4.172 1 96.5 72 PHE A C 1
ATOM 548 O O . PHE A 1 72 ? 12.531 13.211 3.637 1 96.5 72 PHE A O 1
ATOM 555 N N . GLU A 1 73 ? 12.523 14.578 5.387 1 98.44 73 GLU A N 1
ATOM 556 C CA . GLU A 1 73 ? 11.789 13.734 6.32 1 98.44 73 GLU A CA 1
ATOM 557 C C . GLU A 1 73 ? 10.82 14.562 7.168 1 98.44 73 GLU A C 1
ATOM 559 O O . GLU A 1 73 ? 11.156 15.664 7.598 1 98.44 73 GLU A O 1
ATOM 564 N N . ALA A 1 74 ? 9.664 14.07 7.352 1 98.75 74 ALA A N 1
ATOM 565 C CA . ALA A 1 74 ? 8.68 14.68 8.242 1 98.75 74 ALA A CA 1
ATOM 566 C C . ALA A 1 74 ? 8.047 13.633 9.156 1 98.75 74 ALA A C 1
ATOM 568 O O . ALA A 1 74 ? 7.812 12.5 8.742 1 98.75 74 ALA A O 1
ATOM 569 N N . GLY A 1 75 ? 7.781 14.016 10.367 1 98.88 75 GLY A N 1
ATOM 570 C CA . GLY A 1 75 ? 7.125 13.141 11.328 1 98.88 75 GLY A CA 1
ATOM 571 C C . GLY A 1 75 ? 6.148 13.883 12.227 1 98.88 75 GLY A C 1
ATOM 572 O O . GLY A 1 75 ? 6.277 15.086 12.43 1 98.88 75 GLY A O 1
ATOM 573 N N . VAL A 1 76 ? 5.148 13.188 12.727 1 98.94 76 VAL A N 1
ATOM 574 C CA . VAL A 1 76 ? 4.148 13.797 13.594 1 98.94 76 VAL A CA 1
ATOM 575 C C . VAL A 1 76 ? 3.4 12.719 14.367 1 98.94 76 VAL A C 1
ATOM 577 O O . VAL A 1 76 ? 3.312 11.57 13.914 1 98.94 76 VAL A O 1
ATOM 580 N N . TRP A 1 77 ? 2.867 13.047 15.508 1 98.94 77 TRP A N 1
ATOM 581 C CA . TRP A 1 77 ? 1.975 12.195 16.281 1 98.94 77 TRP A CA 1
ATOM 582 C C . TRP A 1 77 ? 0.515 12.539 16.016 1 98.94 77 TRP A C 1
ATOM 584 O O . TRP A 1 77 ? 0.158 13.719 15.906 1 98.94 77 TRP A O 1
ATOM 594 N N . ILE A 1 78 ? -0.385 11.508 16.031 1 98.94 78 ILE A N 1
ATOM 595 C CA . ILE A 1 78 ? -1.758 11.711 15.578 1 98.94 78 ILE A CA 1
ATOM 596 C C . ILE A 1 78 ? -2.725 11.047 16.547 1 98.94 78 ILE A C 1
ATOM 598 O O . ILE A 1 78 ? -2.514 9.898 16.969 1 98.94 78 ILE A O 1
ATOM 602 N N . GLN A 1 79 ? -3.711 11.703 16.953 1 98.88 79 GLN A N 1
ATOM 603 C CA . GLN A 1 79 ? -4.953 11.211 17.547 1 98.88 79 GLN A CA 1
ATOM 604 C C . GLN A 1 79 ? -6.168 11.859 16.891 1 98.88 79 GLN A C 1
ATOM 606 O O . GLN A 1 79 ? -6.035 12.844 16.156 1 98.88 79 GLN A O 1
ATOM 611 N N . GLY A 1 80 ? -7.316 11.305 17.125 1 98.56 80 GLY A N 1
ATOM 612 C CA . GLY A 1 80 ? -8.492 11.961 16.578 1 98.56 80 GLY A CA 1
ATOM 613 C C . GLY A 1 80 ? -9.789 11.484 17.188 1 98.56 80 GLY A C 1
ATOM 614 O O . GLY A 1 80 ? -9.797 10.562 18 1 98.56 80 GLY A O 1
ATOM 615 N N . LYS A 1 81 ? -10.828 12.188 16.906 1 98.44 81 LYS A N 1
ATOM 616 C CA . LYS A 1 81 ? -12.195 11.773 17.219 1 98.44 81 LYS A CA 1
ATOM 617 C C . LYS A 1 81 ? -12.828 11.039 16.047 1 98.44 81 LYS A C 1
ATOM 619 O O . LYS A 1 81 ? -13.562 11.633 15.258 1 98.44 81 LYS A O 1
ATOM 624 N N . TRP A 1 82 ? -12.578 9.727 16 1 97.81 82 TRP A N 1
ATOM 625 C CA . TRP A 1 82 ? -13.016 8.867 14.906 1 97.81 82 TRP A CA 1
ATOM 626 C C . TRP A 1 82 ? -14.453 8.414 15.117 1 97.81 82 TRP A C 1
ATOM 628 O O . TRP A 1 82 ? -14.695 7.344 15.672 1 97.81 82 TRP A O 1
ATOM 638 N N . ALA A 1 83 ? -15.367 9.164 14.586 1 96.06 83 ALA A N 1
ATOM 639 C CA . ALA A 1 83 ? -16.766 8.938 14.93 1 96.06 83 ALA A CA 1
ATOM 640 C C . ALA A 1 83 ? -17.531 8.352 13.75 1 96.06 83 ALA A C 1
ATOM 642 O O . ALA A 1 83 ? -18.547 7.672 13.938 1 96.06 83 ALA A O 1
ATOM 643 N N . ALA A 1 84 ? -17.047 8.648 12.562 1 97 84 ALA A N 1
ATOM 644 C CA . ALA A 1 84 ? -17.812 8.266 11.375 1 97 84 ALA A CA 1
ATOM 645 C C . ALA A 1 84 ? -16.984 7.402 10.438 1 97 84 ALA A C 1
ATOM 647 O O . ALA A 1 84 ? -15.75 7.402 10.516 1 97 84 ALA A O 1
ATOM 648 N N . GLN A 1 85 ? -17.672 6.734 9.562 1 96.19 85 GLN A N 1
ATOM 649 C CA . GLN A 1 85 ? -17.031 5.965 8.5 1 96.19 85 GLN A CA 1
ATOM 650 C C . GLN A 1 85 ? -16.094 6.844 7.668 1 96.19 85 GLN A C 1
ATOM 652 O O . GLN A 1 85 ? -16.484 7.926 7.227 1 96.19 85 GLN A O 1
ATOM 657 N N . TYR A 1 86 ? -14.805 6.492 7.512 1 96.31 86 TYR A N 1
ATOM 658 C CA . TYR A 1 86 ? -13.766 7.082 6.676 1 96.31 86 TYR A CA 1
ATOM 659 C C . TYR A 1 86 ? -13.219 8.359 7.301 1 96.31 86 TYR A C 1
ATOM 661 O O . TYR A 1 86 ? -12.648 9.203 6.605 1 96.31 86 TYR A O 1
ATOM 669 N N . ASP A 1 87 ? -13.516 8.555 8.633 1 98.31 87 ASP A N 1
ATOM 670 C CA . ASP A 1 87 ? -12.766 9.609 9.305 1 98.31 87 ASP A CA 1
ATOM 671 C C . ASP A 1 87 ? -11.266 9.375 9.203 1 98.31 87 ASP A C 1
ATOM 673 O O . ASP A 1 87 ? -10.789 8.242 9.359 1 98.31 87 ASP A O 1
ATOM 677 N N . GLN A 1 88 ? -10.562 10.508 8.914 1 98.19 88 GLN A N 1
ATOM 678 C CA . GLN A 1 88 ? -9.133 10.359 8.648 1 98.19 88 GLN A CA 1
ATOM 679 C C . GLN A 1 88 ? -8.328 11.445 9.344 1 98.19 88 GLN A C 1
ATOM 681 O O . GLN A 1 88 ? -8.75 12.609 9.391 1 98.19 88 GLN A O 1
ATOM 686 N N . GLY A 1 89 ? -7.184 11.172 9.867 1 98.88 89 GLY A N 1
ATOM 687 C CA . GLY A 1 89 ? -6.09 12.039 10.289 1 98.88 89 GLY A CA 1
ATOM 688 C C . GLY A 1 89 ? -4.734 11.57 9.789 1 98.88 89 GLY A C 1
ATOM 689 O O . GLY A 1 89 ? -4.316 10.445 10.078 1 98.88 89 GLY A O 1
ATOM 690 N N . CYS A 1 90 ? -4.039 12.438 9.039 1 98.88 90 CYS A N 1
ATOM 691 C CA . CYS A 1 90 ? -2.891 11.945 8.281 1 98.88 90 CYS A CA 1
ATOM 692 C C . CYS A 1 90 ? -1.768 12.977 8.266 1 98.88 90 CYS A C 1
ATOM 694 O O . CYS A 1 90 ? -2.02 14.18 8.383 1 98.88 90 CYS A O 1
ATOM 696 N N . LEU A 1 91 ? -0.529 12.508 8.18 1 98.94 91 LEU A N 1
ATOM 697 C CA . LEU A 1 91 ? 0.56 13.273 7.582 1 98.94 91 LEU A CA 1
ATOM 698 C C . LEU A 1 91 ? 0.472 13.242 6.062 1 98.94 91 LEU A C 1
ATOM 700 O O . LEU A 1 91 ? 0.194 12.195 5.473 1 98.94 91 LEU A O 1
ATOM 704 N N . MET A 1 92 ? 0.733 14.391 5.438 1 98.44 92 MET A N 1
ATOM 705 C CA . MET A 1 92 ? 0.505 14.469 3.998 1 98.44 92 MET A CA 1
ATOM 706 C C . MET A 1 92 ? 1.618 15.258 3.314 1 98.44 92 MET A C 1
ATOM 708 O O . MET A 1 92 ? 2.145 16.219 3.879 1 98.44 92 MET A O 1
ATOM 712 N N . VAL A 1 93 ? 2.033 14.82 2.137 1 96.38 93 VAL A N 1
ATOM 713 C CA . VAL A 1 93 ? 2.949 15.5 1.227 1 96.38 93 VAL A CA 1
ATOM 714 C C . VAL A 1 93 ? 2.254 15.758 -0.108 1 96.38 93 VAL A C 1
ATOM 716 O O . VAL A 1 93 ? 1.617 14.867 -0.667 1 96.38 93 VAL A O 1
ATOM 719 N N . VAL A 1 94 ? 2.387 16.969 -0.598 1 94.5 94 VAL A N 1
ATOM 720 C CA . VAL A 1 94 ? 1.871 17.344 -1.911 1 94.5 94 VAL A CA 1
ATOM 721 C C . VAL A 1 94 ? 3.008 17.875 -2.781 1 94.5 94 VAL A C 1
ATOM 723 O O . VAL A 1 94 ? 3.727 18.781 -2.381 1 94.5 94 VAL A O 1
ATOM 726 N N . ALA A 1 95 ? 3.379 17.328 -3.98 1 90.44 95 ALA A N 1
ATOM 727 C CA . ALA A 1 95 ? 4.531 17.609 -4.832 1 90.44 95 ALA A CA 1
ATOM 728 C C . ALA A 1 95 ? 4.359 18.922 -5.578 1 90.44 95 ALA A C 1
ATOM 730 O O . ALA A 1 95 ? 5.344 19.531 -6.012 1 90.44 95 ALA A O 1
ATOM 731 N N . ASP A 1 96 ? 3.35 19.406 -5.867 1 76 96 ASP A N 1
ATOM 732 C CA . ASP A 1 96 ? 3.299 20.656 -6.625 1 76 96 ASP A CA 1
ATOM 733 C C . ASP A 1 96 ? 2.096 21.5 -6.211 1 76 96 ASP A C 1
ATOM 735 O O . ASP A 1 96 ? 1.186 21.016 -5.539 1 76 96 ASP A O 1
ATOM 739 N N . ASP A 1 97 ? 2.465 22.734 -6.426 1 59.06 97 ASP A N 1
ATOM 740 C CA . ASP A 1 97 ? 1.515 23.734 -5.965 1 59.06 97 ASP A CA 1
ATOM 741 C C . ASP A 1 97 ? 0.404 23.953 -6.988 1 59.06 97 ASP A C 1
ATOM 743 O O . ASP A 1 97 ? -0.32 24.953 -6.922 1 59.06 97 ASP A O 1
ATOM 747 N N . SER A 1 98 ? 0.416 23.047 -8.094 1 55.41 98 SER A N 1
ATOM 748 C CA . SER A 1 98 ? -0.502 23.375 -9.18 1 55.41 98 SER A CA 1
ATOM 749 C C . SER A 1 98 ? -1.952 23.328 -8.711 1 55.41 98 SER A C 1
ATOM 751 O O . SER A 1 98 ? -2.848 22.969 -9.477 1 55.41 98 SER A O 1
ATOM 753 N N . ASP A 1 99 ? -2.271 23.953 -7.66 1 54.38 99 ASP A N 1
ATOM 754 C CA . ASP A 1 99 ? -3.576 24.109 -7.027 1 54.38 99 ASP A CA 1
ATOM 755 C C . ASP A 1 99 ? -4.152 22.766 -6.602 1 54.38 99 ASP A C 1
ATOM 757 O O . ASP A 1 99 ? -5.355 22.641 -6.363 1 54.38 99 ASP A O 1
ATOM 761 N N . GLY A 1 100 ? -3.357 21.734 -6.613 1 57.81 100 GLY A N 1
ATOM 762 C CA . GLY A 1 100 ? -3.719 20.453 -6.039 1 57.81 100 GLY A CA 1
ATOM 763 C C . GLY A 1 100 ? -4.465 19.547 -7.008 1 57.81 100 GLY A C 1
ATOM 764 O O . GLY A 1 100 ? -4.605 18.344 -6.766 1 57.81 100 GLY A O 1
ATOM 765 N N . LYS A 1 101 ? -4.934 20.109 -8.109 1 65.94 101 LYS A N 1
ATOM 766 C CA . LYS A 1 101 ? -5.844 19.344 -8.969 1 65.94 101 LYS A CA 1
ATOM 767 C C . LYS A 1 101 ? -5.117 18.188 -9.656 1 65.94 101 LYS A C 1
ATOM 769 O O . LYS A 1 101 ? -5.652 17.078 -9.742 1 65.94 101 LYS A O 1
ATOM 774 N N . ASP A 1 102 ? -3.865 18.344 -9.867 1 80.5 102 ASP A N 1
ATOM 775 C CA . ASP A 1 102 ? -3.207 17.25 -10.578 1 80.5 102 ASP A CA 1
ATOM 776 C C . ASP A 1 102 ? -1.902 16.844 -9.891 1 80.5 102 ASP A C 1
ATOM 778 O O . ASP A 1 102 ? -1.109 16.078 -10.438 1 80.5 102 ASP A O 1
ATOM 782 N N . SER A 1 103 ? -1.815 17.359 -8.734 1 88.25 103 SER A N 1
ATOM 783 C CA . SER A 1 103 ? -0.572 17.094 -8.016 1 88.25 103 SER A CA 1
ATOM 784 C C . SER A 1 103 ? -0.54 15.656 -7.488 1 88.25 103 SER A C 1
ATOM 786 O O . SER A 1 103 ? -1.579 15.102 -7.133 1 88.25 103 SER A O 1
ATOM 788 N N . SER A 1 104 ? 0.654 15.125 -7.473 1 92.69 104 SER A N 1
ATOM 789 C CA . SER A 1 104 ? 0.838 13.898 -6.715 1 92.69 104 SER A CA 1
ATOM 790 C C . SER A 1 104 ? 0.808 14.156 -5.211 1 92.69 104 SER A C 1
ATOM 792 O O . SER A 1 104 ? 1.304 15.188 -4.746 1 92.69 104 SER A O 1
ATOM 794 N N . TRP A 1 105 ? 0.205 13.305 -4.48 1 95.19 105 TRP A N 1
ATOM 795 C CA . TRP A 1 105 ? 0.208 13.445 -3.029 1 95.19 105 TRP A CA 1
ATOM 796 C C . TRP A 1 105 ? 0.219 12.086 -2.346 1 95.19 105 TRP A C 1
ATOM 798 O O . TRP A 1 105 ? -0.141 11.078 -2.955 1 95.19 105 TRP A O 1
ATOM 808 N N . ILE A 1 106 ? 0.72 12.062 -1.16 1 97.19 106 ILE A N 1
ATOM 809 C CA . ILE A 1 106 ? 0.665 10.93 -0.245 1 97.19 106 ILE A CA 1
ATOM 810 C C . ILE A 1 106 ? 0.024 11.359 1.073 1 97.19 106 ILE A C 1
ATOM 812 O O . ILE A 1 106 ? 0.401 12.383 1.647 1 97.19 106 ILE A O 1
ATOM 816 N N . LYS A 1 107 ? -0.978 10.695 1.504 1 98.5 107 LYS A N 1
ATOM 817 C CA . LYS A 1 107 ? -1.54 10.852 2.844 1 98.5 107 LYS A CA 1
ATOM 818 C C . LYS A 1 107 ? -1.46 9.547 3.629 1 98.5 107 LYS A C 1
ATOM 820 O O . LYS A 1 107 ? -1.765 8.477 3.098 1 98.5 107 LYS A O 1
ATOM 825 N N . THR A 1 108 ? -0.973 9.578 4.832 1 98.81 108 THR A N 1
ATOM 826 C CA . THR A 1 108 ? -0.752 8.367 5.617 1 98.81 108 THR A CA 1
ATOM 827 C C . THR A 1 108 ? -1.097 8.609 7.086 1 98.81 108 THR A C 1
ATOM 829 O O . THR A 1 108 ? -0.763 9.656 7.645 1 98.81 108 THR A O 1
ATOM 832 N N . GLY A 1 109 ? -1.84 7.734 7.648 1 98.69 109 GLY A N 1
ATOM 833 C CA . GLY A 1 109 ? -2.297 7.812 9.031 1 98.69 109 GLY A CA 1
ATOM 834 C C . GLY A 1 109 ? -3.461 6.883 9.32 1 98.69 109 GLY A C 1
ATOM 835 O O . GLY A 1 109 ? -3.434 5.707 8.953 1 98.69 109 GLY A O 1
ATOM 836 N N . VAL A 1 110 ? -4.418 7.453 10.023 1 98.5 110 VAL A N 1
ATOM 837 C CA . VAL A 1 110 ? -5.566 6.676 10.484 1 98.5 110 VAL A CA 1
ATOM 838 C C . VAL A 1 110 ? -6.746 6.902 9.539 1 98.5 110 VAL A C 1
ATOM 840 O O . VAL A 1 110 ? -6.992 8.023 9.102 1 98.5 110 VAL A O 1
ATOM 843 N N . GLU A 1 111 ? -7.457 5.855 9.297 1 97.38 111 GLU A N 1
ATOM 844 C CA . GLU A 1 111 ? -8.758 5.914 8.641 1 97.38 111 GLU A CA 1
ATOM 845 C C . GLU A 1 111 ? -9.727 4.898 9.234 1 97.38 111 GLU A C 1
ATOM 847 O O . GLU A 1 111 ? -9.344 3.768 9.547 1 97.38 111 GLU A O 1
ATOM 852 N N . VAL A 1 112 ? -10.922 5.324 9.383 1 96.25 112 VAL A N 1
ATOM 853 C CA . VAL A 1 112 ? -11.93 4.441 9.969 1 96.25 112 VAL A CA 1
ATOM 854 C C . VAL A 1 112 ? -12.695 3.727 8.852 1 96.25 112 VAL A C 1
ATOM 856 O O . VAL A 1 112 ? -13.047 4.34 7.844 1 96.25 112 VAL A O 1
ATOM 859 N N . ASP A 1 113 ? -12.844 2.443 9.016 1 90 113 ASP A N 1
ATOM 860 C CA . ASP A 1 113 ? -13.664 1.619 8.133 1 90 113 ASP A CA 1
ATOM 861 C C . ASP A 1 113 ? -14.414 0.547 8.93 1 90 113 ASP A C 1
ATOM 863 O O . ASP A 1 113 ? -13.797 -0.229 9.664 1 90 113 ASP A O 1
ATOM 867 N N . ASP A 1 114 ? -15.688 0.536 8.781 1 88.12 114 ASP A N 1
ATOM 868 C CA . ASP A 1 114 ? -16.562 -0.419 9.453 1 88.12 114 ASP A CA 1
ATOM 869 C C . ASP A 1 114 ? -16.344 -0.405 10.969 1 88.12 114 ASP A C 1
ATOM 871 O O . ASP A 1 114 ? -16.125 -1.453 11.578 1 88.12 114 ASP A O 1
ATOM 875 N N . GLY A 1 115 ? -16.141 0.706 11.531 1 89 115 GLY A N 1
ATOM 876 C CA . GLY A 1 115 ? -16.094 0.917 12.969 1 89 115 GLY A CA 1
ATOM 877 C C . GLY A 1 115 ? -14.719 0.646 13.562 1 89 115 GLY A C 1
ATOM 878 O O . GLY A 1 115 ? -14.516 0.783 14.766 1 89 115 GLY A O 1
ATOM 879 N N . LYS A 1 116 ? -13.812 0.292 12.695 1 92.44 116 LYS A N 1
ATOM 880 C CA . LYS A 1 116 ? -12.469 -0.024 13.164 1 92.44 116 LYS A CA 1
ATOM 881 C C . LYS A 1 116 ? -11.445 0.956 12.594 1 92.44 116 LYS A C 1
ATOM 883 O O . LYS A 1 116 ? -11.633 1.485 11.492 1 92.44 116 LYS A O 1
ATOM 888 N N . GLU A 1 117 ? -10.414 1.183 13.461 1 96.31 117 GLU A N 1
ATOM 889 C CA . GLU A 1 117 ? -9.297 1.991 12.984 1 96.31 117 GLU A CA 1
ATOM 890 C C . GLU A 1 117 ? -8.375 1.178 12.078 1 96.31 117 GLU A C 1
ATOM 892 O O . GLU A 1 117 ? -8.023 0.04 12.398 1 96.31 117 GLU A O 1
ATOM 897 N N . TRP A 1 118 ? -8.102 1.782 11.023 1 96.88 118 TRP A N 1
ATOM 898 C CA . TRP A 1 118 ? -7.105 1.226 10.117 1 96.88 118 TRP A CA 1
ATOM 899 C C . TRP A 1 118 ? -5.945 2.195 9.922 1 96.88 118 TRP A C 1
ATOM 901 O O . TRP A 1 118 ? -6.09 3.4 10.148 1 96.88 118 TRP A O 1
ATOM 911 N N . ILE A 1 119 ? -4.781 1.585 9.648 1 97 119 ILE A N 1
ATOM 912 C CA . ILE A 1 119 ? -3.594 2.377 9.352 1 97 119 ILE A CA 1
ATOM 913 C C . ILE A 1 119 ? -3.127 2.09 7.922 1 97 119 ILE A C 1
ATOM 915 O O . ILE A 1 119 ? -3.154 0.943 7.473 1 97 119 ILE A O 1
ATOM 919 N N . GLY A 1 120 ? -2.781 3.088 7.219 1 94.31 120 GLY A N 1
ATOM 920 C CA . GLY A 1 120 ? -2.268 2.924 5.867 1 94.31 120 GLY A CA 1
ATOM 921 C C . GLY A 1 120 ? -1.943 4.242 5.188 1 94.31 120 GLY A C 1
ATOM 922 O O . GLY A 1 120 ? -1.484 5.184 5.836 1 94.31 120 GLY A O 1
ATOM 923 N N . GLY A 1 121 ? -1.959 4.215 3.932 1 95.69 121 GLY A N 1
ATOM 924 C CA . GLY A 1 121 ? -1.663 5.398 3.139 1 95.69 121 GLY A CA 1
ATOM 925 C C . GLY A 1 121 ? -2.256 5.344 1.743 1 95.69 121 GLY A C 1
ATOM 926 O O . GLY A 1 121 ? -2.582 4.266 1.243 1 95.69 121 GLY A O 1
ATOM 927 N N . VAL A 1 122 ? -2.516 6.477 1.254 1 98.12 122 VAL A N 1
ATOM 928 C CA . VAL A 1 122 ? -2.924 6.633 -0.138 1 98.12 122 VAL A CA 1
ATOM 929 C C . VAL A 1 122 ? -1.842 7.383 -0.912 1 98.12 122 VAL A C 1
ATOM 931 O O . VAL A 1 122 ? -1.383 8.445 -0.481 1 98.12 122 VAL A O 1
ATOM 934 N N . VAL A 1 123 ? -1.361 6.781 -1.947 1 97.31 123 VAL A N 1
ATOM 935 C CA . VAL A 1 123 ? -0.499 7.449 -2.916 1 97.31 123 VAL A CA 1
ATOM 936 C C . VAL A 1 123 ? -1.295 7.773 -4.18 1 97.31 123 VAL A C 1
ATOM 938 O O . VAL A 1 123 ? -1.851 6.875 -4.816 1 97.31 123 VAL A O 1
ATOM 941 N N . ALA A 1 124 ? -1.386 9.008 -4.492 1 94.81 124 ALA A N 1
ATOM 942 C CA . ALA A 1 124 ? -2.006 9.414 -5.75 1 94.81 124 ALA A CA 1
ATOM 943 C C . ALA A 1 124 ? -0.976 10.016 -6.699 1 94.81 124 ALA A C 1
ATOM 945 O O . ALA A 1 124 ? -0.622 11.188 -6.582 1 94.81 124 ALA A O 1
ATOM 946 N N . SER A 1 125 ? -0.558 9.242 -7.652 1 87.81 125 SER A N 1
ATOM 947 C CA . SER A 1 125 ? 0.435 9.633 -8.648 1 87.81 125 SER A CA 1
ATOM 948 C C . SER A 1 125 ? 0.281 8.812 -9.93 1 87.81 125 SER A C 1
ATOM 950 O O . SER A 1 125 ? 1.118 7.957 -10.227 1 87.81 125 SER A O 1
ATOM 952 N N . HIS A 1 126 ? -0.845 8.742 -10.688 1 85.94 126 HIS A N 1
ATOM 953 C CA . HIS A 1 126 ? -1.793 9.844 -10.648 1 85.94 126 HIS A CA 1
ATOM 954 C C . HIS A 1 126 ? -3.041 9.477 -9.859 1 85.94 126 HIS A C 1
ATOM 956 O O . HIS A 1 126 ? -3.65 10.336 -9.211 1 85.94 126 HIS A O 1
ATOM 962 N N . TRP A 1 127 ? -3.457 8.172 -9.883 1 93.06 127 TRP A N 1
ATOM 963 C CA . TRP A 1 127 ? -4.703 7.746 -9.25 1 93.06 127 TRP A CA 1
ATOM 964 C C . TRP A 1 127 ? -4.453 7.223 -7.844 1 93.06 127 TRP A C 1
ATOM 966 O O . TRP A 1 127 ? -3.344 6.785 -7.523 1 93.06 127 TRP A O 1
ATOM 976 N N . SER A 1 128 ? -5.512 7.254 -7.047 1 96.69 128 SER A N 1
ATOM 977 C CA . SER A 1 128 ? -5.395 6.84 -5.652 1 96.69 128 SER A CA 1
ATOM 978 C C . SER A 1 128 ? -5.066 5.352 -5.547 1 96.69 128 SER A C 1
ATOM 980 O O . SER A 1 128 ? -5.711 4.52 -6.191 1 96.69 128 SER A O 1
ATOM 982 N N . ASP A 1 129 ? -4.07 5.043 -4.84 1 97.56 129 ASP A N 1
ATOM 983 C CA . ASP A 1 129 ? -3.654 3.701 -4.441 1 97.56 129 ASP A CA 1
ATOM 984 C C . ASP A 1 129 ? -3.6 3.57 -2.922 1 97.56 129 ASP A C 1
ATOM 986 O O . ASP A 1 129 ? -2.688 4.094 -2.279 1 97.56 129 ASP A O 1
ATOM 990 N N . TRP A 1 130 ? -4.582 2.844 -2.383 1 97.62 130 TRP A N 1
ATOM 991 C CA . TRP A 1 130 ? -4.824 2.795 -0.945 1 97.62 130 TRP A CA 1
ATOM 992 C C . TRP A 1 130 ? -4.355 1.466 -0.36 1 97.62 130 TRP A C 1
ATOM 994 O O . TRP A 1 130 ? -4.852 0.404 -0.742 1 97.62 130 TRP A O 1
ATOM 1004 N N . SER A 1 131 ? -3.387 1.495 0.496 1 97.88 131 SER A N 1
ATOM 1005 C CA . SER A 1 131 ? -3.023 0.341 1.312 1 97.88 131 SER A CA 1
ATOM 1006 C C . SER A 1 131 ? -3.498 0.509 2.75 1 97.88 131 SER A C 1
ATOM 1008 O O . SER A 1 131 ? -3.451 1.611 3.301 1 97.88 131 SER A O 1
ATOM 1010 N N . ILE A 1 132 ? -3.934 -0.594 3.355 1 95.44 132 ILE A N 1
ATOM 1011 C CA . ILE A 1 132 ? -4.496 -0.467 4.695 1 95.44 132 ILE A CA 1
ATOM 1012 C C . ILE A 1 132 ? -4.266 -1.758 5.477 1 95.44 132 ILE A C 1
ATOM 1014 O O . ILE A 1 132 ? -4.137 -2.834 4.887 1 95.44 132 ILE A O 1
ATOM 1018 N N . ALA A 1 133 ? -4.152 -1.704 6.742 1 95.25 133 ALA A N 1
ATOM 1019 C CA . ALA A 1 133 ? -4.086 -2.811 7.695 1 95.25 133 ALA A CA 1
ATOM 1020 C C . ALA A 1 133 ? -4.809 -2.463 8.992 1 95.25 133 ALA A C 1
ATOM 1022 O O . ALA A 1 133 ? -4.918 -1.288 9.352 1 95.25 133 ALA A O 1
ATOM 1023 N N . PRO A 1 134 ? -5.297 -3.473 9.609 1 94.12 134 PRO A N 1
ATOM 1024 C CA . PRO A 1 134 ? -5.93 -3.186 10.898 1 94.12 134 PRO A CA 1
ATOM 1025 C C . PRO A 1 134 ? -4.98 -2.508 11.883 1 94.12 134 PRO A C 1
ATOM 1027 O O . PRO A 1 134 ? -3.812 -2.889 11.984 1 94.12 134 PRO A O 1
ATOM 1030 N N . ALA A 1 135 ? -5.465 -1.497 12.539 1 95.81 135 ALA A N 1
ATOM 1031 C CA . ALA A 1 135 ? -4.66 -0.83 13.562 1 95.81 135 ALA A CA 1
ATOM 1032 C C . ALA A 1 135 ? -4.438 -1.74 14.766 1 95.81 135 ALA A C 1
ATOM 1034 O O . ALA A 1 135 ? -5.391 -2.287 15.32 1 95.81 135 ALA A O 1
ATOM 1035 N N . PRO A 1 136 ? -3.211 -1.845 15.211 1 94.31 136 PRO A N 1
ATOM 1036 C CA . PRO A 1 136 ? -2.971 -2.693 16.375 1 94.31 136 PRO A CA 1
ATOM 1037 C C . PRO A 1 136 ? -3.406 -2.035 17.688 1 94.31 136 PRO A C 1
ATOM 1039 O O . PRO A 1 136 ? -3.57 -2.717 18.703 1 94.31 136 PRO A O 1
ATOM 1042 N N . LYS A 1 137 ? -3.508 -0.682 17.656 1 96.38 137 LYS A N 1
ATOM 1043 C CA . LYS A 1 137 ? -3.906 0.088 18.844 1 96.38 137 LYS A CA 1
ATOM 1044 C C . LYS A 1 137 ? -4.926 1.163 18.469 1 96.38 137 LYS A C 1
ATOM 1046 O O . LYS A 1 137 ? -4.945 1.646 17.328 1 96.38 137 LYS A O 1
ATOM 1051 N N . ASN A 1 138 ? -5.656 1.499 19.438 1 96.56 138 ASN A N 1
ATOM 1052 C CA . ASN A 1 138 ? -6.66 2.545 19.266 1 96.56 138 ASN A CA 1
ATOM 1053 C C . ASN A 1 138 ? -6.066 3.932 19.5 1 96.56 138 ASN A C 1
ATOM 1055 O O . ASN A 1 138 ? -5.293 4.133 20.438 1 96.56 138 ASN A O 1
ATOM 1059 N N . THR A 1 139 ? -6.414 4.875 18.625 1 98.56 139 THR A N 1
ATOM 1060 C CA . THR A 1 139 ? -5.941 6.246 18.781 1 98.56 139 THR A CA 1
ATOM 1061 C C . THR A 1 139 ? -7.117 7.211 18.906 1 98.56 139 THR A C 1
ATOM 1063 O O . THR A 1 139 ? -6.945 8.43 18.797 1 98.56 139 THR A O 1
ATOM 1066 N N . SER A 1 140 ? -8.281 6.719 19.125 1 98.31 140 SER A N 1
ATOM 1067 C CA . SER A 1 140 ? -9.492 7.531 19.172 1 98.31 140 SER A CA 1
ATOM 1068 C C . SER A 1 140 ? -9.617 8.234 20.531 1 98.31 140 SER A C 1
ATOM 1070 O O . SER A 1 140 ? -9.641 7.582 21.578 1 98.31 140 SER A O 1
ATOM 1072 N N . GLN A 1 141 ? -9.82 9.461 20.469 1 98 141 GLN A N 1
ATOM 1073 C CA . GLN A 1 141 ? -10.008 10.266 21.672 1 98 141 GLN A CA 1
ATOM 1074 C C . GLN A 1 141 ? -11.383 10.031 22.297 1 98 141 GLN A C 1
ATOM 1076 O O . GLN A 1 141 ? -11.672 10.508 23.391 1 98 141 GLN A O 1
ATOM 1081 N N . LEU A 1 142 ? -12.133 9.281 21.625 1 96.38 142 LEU A N 1
ATOM 1082 C CA . LEU A 1 142 ? -13.461 8.93 22.125 1 96.38 142 LEU A CA 1
ATOM 1083 C C . LEU A 1 142 ? -13.391 7.695 23.016 1 96.38 142 LEU A C 1
ATOM 1085 O O . LEU A 1 142 ? -14.383 7.32 23.656 1 96.38 142 LEU A O 1
ATOM 1089 N N . SER A 1 143 ? -12.266 7.078 23.062 1 93.62 143 SER A N 1
ATOM 1090 C CA . SER A 1 143 ? -12.023 5.922 23.906 1 93.62 143 SER A CA 1
ATOM 1091 C C . SER A 1 143 ? -11.188 6.301 25.125 1 93.62 143 SER A C 1
ATOM 1093 O O . SER A 1 143 ? -10.664 7.414 25.203 1 93.62 143 SER A O 1
ATOM 1095 N N . GLU A 1 144 ? -11.141 5.332 26.062 1 92.69 144 GLU A N 1
ATOM 1096 C CA . GLU A 1 144 ? -10.312 5.559 27.25 1 92.69 144 GLU A CA 1
ATOM 1097 C C . GLU A 1 144 ? -8.836 5.309 26.953 1 92.69 144 GLU A C 1
ATOM 1099 O O . GLU A 1 144 ? -8.484 4.285 26.359 1 92.69 144 GLU A O 1
ATOM 1104 N N . ASP A 1 145 ? -8.047 6.23 27.281 1 94.31 145 ASP A N 1
ATOM 1105 C CA . ASP A 1 145 ? -6.594 6.117 27.25 1 94.31 145 ASP A CA 1
ATOM 1106 C C . ASP A 1 145 ? -6.094 5.777 25.844 1 94.31 145 ASP A C 1
ATOM 1108 O O . ASP A 1 145 ? -5.375 4.789 25.656 1 94.31 145 ASP A O 1
ATOM 1112 N N . PRO A 1 146 ? -6.41 6.508 24.828 1 97.62 146 PRO A N 1
ATOM 1113 C CA . PRO A 1 146 ? -5.973 6.223 23.469 1 97.62 146 PRO A CA 1
ATOM 1114 C C . PRO A 1 146 ? -4.457 6.293 23.297 1 97.62 146 PRO A C 1
ATOM 1116 O O . PRO A 1 146 ? -3.793 7.07 24 1 97.62 146 PRO A O 1
ATOM 1119 N N . TYR A 1 147 ? -3.91 5.465 22.438 1 98.56 147 TYR A N 1
ATOM 1120 C CA . TYR A 1 147 ? -2.527 5.586 21.984 1 98.56 147 TYR A CA 1
ATOM 1121 C C . TYR A 1 147 ? -2.361 6.762 21.031 1 98.56 147 TYR A C 1
ATOM 1123 O O . TYR A 1 147 ? -3.35 7.328 20.562 1 98.56 147 TYR A O 1
ATOM 1131 N N . TRP A 1 148 ? -1.09 7.141 20.859 1 98.69 148 TRP A N 1
ATOM 1132 C CA . TRP A 1 148 ? -0.684 8.008 19.766 1 98.69 148 TRP A CA 1
ATOM 1133 C C . TRP A 1 148 ? -0.076 7.199 18.625 1 98.69 148 TRP A C 1
ATOM 1135 O O . TRP A 1 148 ? 0.686 6.258 18.859 1 98.69 148 TRP A O 1
ATOM 1145 N N . LEU A 1 149 ? -0.461 7.586 17.406 1 98.81 149 LEU A N 1
ATOM 1146 C CA . LEU A 1 149 ? 0.193 7.055 16.219 1 98.81 149 LEU A CA 1
ATOM 1147 C C . LEU A 1 149 ? 1.245 8.023 15.695 1 98.81 149 LEU A C 1
ATOM 1149 O O . LEU A 1 149 ? 0.941 9.188 15.422 1 98.81 149 LEU A O 1
ATOM 1153 N N . PHE A 1 150 ? 2.453 7.539 15.641 1 98.88 150 PHE A N 1
ATOM 1154 C CA . PHE A 1 150 ? 3.504 8.297 14.969 1 98.88 150 PHE A CA 1
ATOM 1155 C C . PHE A 1 150 ? 3.613 7.891 13.508 1 98.88 150 PHE A C 1
ATOM 1157 O O . PHE A 1 150 ? 3.648 6.699 13.188 1 98.88 150 PHE A O 1
ATOM 1164 N N . ILE A 1 151 ? 3.633 8.859 12.609 1 98.94 151 ILE A N 1
ATOM 1165 C CA . ILE A 1 151 ? 3.889 8.641 11.188 1 98.94 151 ILE A CA 1
ATOM 1166 C C . ILE A 1 151 ? 5.133 9.422 10.766 1 98.94 151 ILE A C 1
ATOM 1168 O O . ILE A 1 151 ? 5.32 10.57 11.164 1 98.94 151 ILE A O 1
ATOM 1172 N N . ARG A 1 152 ? 5.961 8.836 9.984 1 98.88 152 ARG A N 1
ATOM 1173 C CA . ARG A 1 152 ? 7.133 9.469 9.383 1 98.88 152 ARG A CA 1
ATOM 1174 C C . ARG A 1 152 ? 7.18 9.211 7.879 1 98.88 152 ARG A C 1
ATOM 1176 O O . ARG A 1 152 ? 7.031 8.07 7.43 1 98.88 152 ARG A O 1
ATOM 1183 N N . ILE A 1 153 ? 7.305 10.203 7.098 1 98.81 153 ILE A N 1
ATOM 1184 C CA . ILE A 1 153 ? 7.535 10.117 5.66 1 98.81 153 ILE A CA 1
ATOM 1185 C C . ILE A 1 153 ? 8.961 10.555 5.34 1 98.81 153 ILE A C 1
ATOM 1187 O O . ILE A 1 153 ? 9.406 11.617 5.781 1 98.81 153 ILE A O 1
ATOM 1191 N N . VAL A 1 154 ? 9.695 9.727 4.609 1 98.12 154 VAL A N 1
ATOM 1192 C CA . VAL A 1 154 ? 11.047 10.023 4.156 1 98.12 154 VAL A CA 1
ATOM 1193 C C . VAL A 1 154 ? 11.086 10.055 2.629 1 98.12 154 VAL A C 1
ATOM 1195 O O . VAL A 1 154 ? 10.656 9.094 1.976 1 98.12 154 VAL A O 1
ATOM 1198 N N . ARG A 1 155 ? 11.555 11.094 2.1 1 96.19 155 ARG A N 1
ATOM 1199 C CA . ARG A 1 155 ? 11.742 11.172 0.654 1 96.19 155 ARG A CA 1
ATOM 1200 C C . ARG A 1 155 ? 13.219 11.32 0.302 1 96.19 155 ARG A C 1
ATOM 1202 O O . ARG A 1 155 ? 13.883 12.242 0.773 1 96.19 155 ARG A O 1
ATOM 1209 N N . ARG A 1 156 ? 13.742 10.5 -0.493 1 94.69 156 ARG A N 1
ATOM 1210 C CA . ARG A 1 156 ? 15.07 10.531 -1.1 1 94.69 156 ARG A CA 1
ATOM 1211 C C . ARG A 1 156 ? 14.984 10.383 -2.613 1 94.69 156 ARG A C 1
ATOM 1213 O O . ARG A 1 156 ? 14.789 9.273 -3.121 1 94.69 156 ARG A O 1
ATOM 1220 N N . GLY A 1 157 ? 15.203 11.516 -3.297 1 90.5 157 GLY A N 1
ATOM 1221 C CA . GLY A 1 157 ? 14.906 11.469 -4.719 1 90.5 157 GLY A CA 1
ATOM 1222 C C . GLY A 1 157 ? 13.469 11.094 -5.02 1 90.5 157 GLY A C 1
ATOM 1223 O O . GLY A 1 157 ? 12.539 11.688 -4.465 1 90.5 157 GLY A O 1
ATOM 1224 N N . PRO A 1 158 ? 13.281 10.117 -5.938 1 91.81 158 PRO A N 1
ATOM 1225 C CA . PRO A 1 158 ? 11.898 9.742 -6.25 1 91.81 158 PRO A CA 1
ATOM 1226 C C . PRO A 1 158 ? 11.375 8.633 -5.348 1 91.81 158 PRO A C 1
ATOM 1228 O O . PRO A 1 158 ? 10.289 8.094 -5.594 1 91.81 158 PRO A O 1
ATOM 1231 N N . THR A 1 159 ? 12.125 8.258 -4.312 1 95.94 159 THR A N 1
ATOM 1232 C CA . THR A 1 159 ? 11.703 7.207 -3.393 1 95.94 159 THR A CA 1
ATOM 1233 C C . THR A 1 159 ? 11.055 7.812 -2.148 1 95.94 159 THR A C 1
ATOM 1235 O O . THR A 1 159 ? 11.594 8.75 -1.556 1 95.94 159 THR A O 1
ATOM 1238 N N . VAL A 1 160 ? 9.898 7.316 -1.773 1 97.06 160 VAL A N 1
ATOM 1239 C CA . VAL A 1 160 ? 9.227 7.707 -0.537 1 97.06 160 VAL A CA 1
ATOM 1240 C C . VAL A 1 160 ? 9.031 6.484 0.354 1 97.06 160 VAL A C 1
ATOM 1242 O O . VAL A 1 160 ? 8.578 5.434 -0.113 1 97.06 160 VAL A O 1
ATOM 1245 N N . GLN A 1 161 ? 9.398 6.617 1.566 1 98.06 161 GLN A N 1
ATOM 1246 C CA . GLN A 1 161 ? 9.133 5.586 2.564 1 98.06 161 GLN A CA 1
ATOM 1247 C C . GLN A 1 161 ? 8.242 6.117 3.682 1 98.06 161 GLN A C 1
ATOM 1249 O O . GLN A 1 161 ? 8.375 7.273 4.09 1 98.06 161 GLN A O 1
ATOM 1254 N N . VAL A 1 162 ? 7.391 5.316 4.188 1 98.75 162 VAL A N 1
ATOM 1255 C CA . VAL A 1 162 ? 6.488 5.66 5.281 1 98.75 162 VAL A CA 1
ATOM 1256 C C . VAL A 1 162 ? 6.711 4.703 6.453 1 98.75 162 VAL A C 1
ATOM 1258 O O . VAL A 1 162 ? 6.762 3.484 6.266 1 98.75 162 VAL A O 1
ATOM 1261 N N . PHE A 1 163 ? 6.785 5.25 7.629 1 98.44 163 PHE A N 1
ATOM 1262 C CA . PHE A 1 163 ? 6.961 4.477 8.852 1 98.44 163 PHE A CA 1
ATOM 1263 C C . PHE A 1 163 ? 5.871 4.816 9.867 1 98.44 163 PHE A C 1
ATOM 1265 O O . PHE A 1 163 ? 5.336 5.926 9.859 1 98.44 163 PHE A O 1
ATOM 1272 N N . ARG A 1 164 ? 5.598 3.873 10.742 1 98.25 164 ARG A N 1
ATOM 1273 C CA . ARG A 1 164 ? 4.645 4.133 11.82 1 98.25 164 ARG A CA 1
ATOM 1274 C C . ARG A 1 164 ? 5.141 3.553 13.133 1 98.25 164 ARG A C 1
ATOM 1276 O O . ARG A 1 164 ? 5.949 2.623 13.148 1 98.25 164 ARG A O 1
ATOM 1283 N N . LEU A 1 165 ? 4.648 4.113 14.164 1 98.25 165 LEU A N 1
ATOM 1284 C CA . LEU A 1 165 ? 4.898 3.666 15.531 1 98.25 165 LEU A CA 1
ATOM 1285 C C . LEU A 1 165 ? 3.762 4.09 16.453 1 98.25 165 LEU A C 1
ATOM 1287 O O . LEU A 1 165 ? 3.184 5.168 16.281 1 98.25 165 LEU A O 1
ATOM 1291 N N . TYR A 1 166 ? 3.441 3.24 17.422 1 98.12 166 TYR A N 1
ATOM 1292 C CA . TYR A 1 166 ? 2.463 3.604 18.453 1 98.12 166 TYR A CA 1
ATOM 1293 C C . TYR A 1 166 ? 3.135 3.799 19.797 1 98.12 166 TYR A C 1
ATOM 1295 O O . TYR A 1 166 ? 4.078 3.084 20.141 1 98.12 166 TYR A O 1
ATOM 1303 N N . SER A 1 167 ? 2.58 4.715 20.5 1 98.25 167 SER A N 1
ATOM 1304 C CA . SER A 1 167 ? 3.018 4.918 21.875 1 98.25 167 SER A CA 1
ATOM 1305 C C . SER A 1 167 ? 1.917 5.551 22.719 1 98.25 167 SER A C 1
ATOM 1307 O O . SER A 1 167 ? 1.091 6.309 22.203 1 98.25 167 SER A O 1
ATOM 1309 N N . ARG A 1 168 ? 1.931 5.254 23.984 1 97.31 168 ARG A N 1
ATOM 1310 C CA . ARG A 1 168 ? 0.975 5.898 24.875 1 97.31 168 ARG A CA 1
ATOM 1311 C C . ARG A 1 168 ? 1.309 7.375 25.062 1 97.31 168 ARG A C 1
ATOM 1313 O O . ARG A 1 168 ? 0.408 8.211 25.156 1 97.31 168 ARG A O 1
ATOM 1320 N N . GLU A 1 169 ? 2.652 7.617 25.078 1 97.25 169 GLU A N 1
ATOM 1321 C CA . GLU A 1 169 ? 3.143 8.984 25.234 1 97.25 169 GLU A CA 1
ATOM 1322 C C . GLU A 1 169 ? 4.102 9.352 24.109 1 97.25 169 GLU A C 1
ATOM 1324 O O . GLU A 1 169 ? 5.066 8.633 23.844 1 97.25 169 GLU A O 1
ATOM 1329 N N . PRO A 1 170 ? 3.785 10.438 23.516 1 97.94 170 PRO A N 1
ATOM 1330 C CA . PRO A 1 170 ? 4.707 10.891 22.469 1 97.94 170 PRO A CA 1
ATOM 1331 C C . PRO A 1 170 ? 6.141 11.039 22.969 1 97.94 170 PRO A C 1
ATOM 1333 O O . PRO A 1 170 ? 6.359 11.422 24.125 1 97.94 170 PRO A O 1
ATOM 1336 N N . PHE A 1 171 ? 7.141 10.758 22.141 1 97.94 171 PHE A N 1
ATOM 1337 C CA . PHE A 1 171 ? 8.57 10.891 22.391 1 97.94 171 PHE A CA 1
ATOM 1338 C C . PHE A 1 171 ? 9.328 11.195 21.109 1 97.94 171 PHE A C 1
ATOM 1340 O O . PHE A 1 171 ? 8.734 11.25 20.031 1 97.94 171 PHE A O 1
ATOM 1347 N N . LYS A 1 172 ? 10.602 11.531 21.297 1 96.62 172 LYS A N 1
ATOM 1348 C CA . LYS A 1 172 ? 11.43 11.75 20.109 1 96.62 172 LYS A CA 1
ATOM 1349 C C . LYS A 1 172 ? 11.789 10.422 19.438 1 96.62 172 LYS A C 1
ATOM 1351 O O . LYS A 1 172 ? 12.602 9.656 19.969 1 96.62 172 LYS A O 1
ATOM 1356 N N . VAL A 1 173 ? 11.25 10.18 18.234 1 97.56 173 VAL A N 1
ATOM 1357 C CA . VAL A 1 173 ? 11.438 8.914 17.547 1 97.56 173 VAL A CA 1
ATOM 1358 C C . VAL A 1 173 ? 12.734 8.953 16.734 1 97.56 173 VAL A C 1
ATOM 1360 O O . VAL A 1 173 ? 12.969 9.891 15.977 1 97.56 173 VAL A O 1
ATOM 1363 N N . GLU A 1 174 ? 13.531 7.961 16.875 1 95.75 174 GLU A N 1
ATOM 1364 C CA . GLU A 1 174 ? 14.781 7.77 16.141 1 95.75 174 GLU A CA 1
ATOM 1365 C C . GLU A 1 174 ? 14.703 6.543 15.242 1 95.75 174 GLU A C 1
ATOM 1367 O O . GLU A 1 174 ? 13.797 5.719 15.383 1 95.75 174 GLU A O 1
ATOM 1372 N N . ASP A 1 175 ? 15.656 6.48 14.312 1 94 175 ASP A N 1
ATOM 1373 C CA . ASP A 1 175 ? 15.688 5.348 13.391 1 94 175 ASP A CA 1
ATOM 1374 C C . ASP A 1 175 ? 15.797 4.027 14.156 1 94 175 ASP A C 1
ATOM 1376 O O . ASP A 1 175 ? 15.297 2.998 13.695 1 94 175 ASP A O 1
ATOM 1380 N N . THR A 1 176 ? 16.359 4.125 15.352 1 92.75 176 THR A N 1
ATOM 1381 C CA . THR A 1 176 ? 16.625 2.922 16.125 1 92.75 176 THR A CA 1
ATOM 1382 C C . THR A 1 176 ? 15.477 2.637 17.094 1 92.75 176 THR A C 1
ATOM 1384 O O . THR A 1 176 ? 15.547 1.69 17.875 1 92.75 176 THR A O 1
ATOM 1387 N N . SER A 1 177 ? 14.492 3.506 17.094 1 94 177 SER A N 1
ATOM 1388 C CA . SER A 1 177 ? 13.375 3.27 18 1 94 177 SER A CA 1
ATOM 1389 C C . SER A 1 177 ? 12.711 1.922 17.719 1 94 177 SER A C 1
ATOM 1391 O O . SER A 1 177 ? 12.398 1.601 16.578 1 94 177 SER A O 1
ATOM 1393 N N . PRO A 1 178 ? 12.555 1.268 18.859 1 88.62 178 PRO A N 1
ATOM 1394 C CA . PRO A 1 178 ? 11.922 -0.039 18.672 1 88.62 178 PRO A CA 1
ATOM 1395 C C . PRO A 1 178 ? 10.492 0.07 18.156 1 88.62 178 PRO A C 1
ATOM 1397 O O . PRO A 1 178 ? 9.797 1.047 18.453 1 88.62 178 PRO A O 1
ATOM 1400 N N . ASP A 1 179 ? 10.008 -0.678 17.281 1 90.94 179 ASP A N 1
ATOM 1401 C CA . ASP A 1 179 ? 8.625 -0.795 16.828 1 90.94 179 ASP A CA 1
ATOM 1402 C C . ASP A 1 179 ? 8.336 0.185 15.688 1 90.94 179 ASP A C 1
ATOM 1404 O O . ASP A 1 179 ? 7.191 0.34 15.273 1 90.94 179 ASP A O 1
ATOM 1408 N N . LEU A 1 180 ? 9.445 1.043 15.375 1 96.44 180 LEU A N 1
ATOM 1409 C CA . LEU A 1 180 ? 9.305 1.787 14.133 1 96.44 180 LEU A CA 1
ATOM 1410 C C . LEU A 1 180 ? 9.273 0.843 12.938 1 96.44 180 LEU A C 1
ATOM 1412 O O . LEU A 1 180 ? 10.258 0.153 12.656 1 96.44 180 LEU A O 1
ATOM 1416 N N . VAL A 1 181 ? 8.156 0.859 12.234 1 94.88 181 VAL A N 1
ATOM 1417 C CA . VAL A 1 181 ? 7.949 -0.13 11.18 1 94.88 181 VAL A CA 1
ATOM 1418 C C . VAL A 1 181 ? 7.68 0.575 9.852 1 94.88 181 VAL A C 1
ATOM 1420 O O . VAL A 1 181 ? 6.898 1.527 9.797 1 94.88 181 VAL A O 1
ATOM 1423 N N . MET A 1 182 ? 8.383 0.145 8.828 1 96 182 MET A N 1
ATOM 1424 C CA . MET A 1 182 ? 8.07 0.656 7.496 1 96 182 MET A CA 1
ATOM 1425 C C . MET A 1 182 ? 6.789 0.025 6.961 1 96 182 MET A C 1
ATOM 1427 O O . MET A 1 182 ? 6.625 -1.195 7.008 1 96 182 MET A O 1
ATOM 1431 N N . ILE A 1 183 ? 5.883 0.864 6.398 1 97.31 183 ILE A N 1
ATOM 1432 C CA . ILE A 1 183 ? 4.617 0.3 5.949 1 97.31 183 ILE A CA 1
ATOM 1433 C C . ILE A 1 183 ? 4.445 0.538 4.449 1 97.31 183 ILE A C 1
ATOM 1435 O O . ILE A 1 183 ? 3.553 -0.034 3.82 1 97.31 183 ILE A O 1
ATOM 1439 N N . ARG A 1 184 ? 5.316 1.396 3.873 1 98.38 184 ARG A N 1
ATOM 1440 C CA . ARG A 1 184 ? 5.215 1.679 2.445 1 98.38 184 ARG A CA 1
ATOM 1441 C C . ARG A 1 184 ? 6.555 2.131 1.879 1 98.38 184 ARG A C 1
ATOM 1443 O O . ARG A 1 184 ? 7.281 2.895 2.521 1 98.38 184 ARG A O 1
ATOM 1450 N N . GLU A 1 185 ? 6.918 1.676 0.729 1 97.06 185 GLU A N 1
ATOM 1451 C CA . GLU A 1 185 ? 8.023 2.186 -0.072 1 97.06 185 GLU A CA 1
ATOM 1452 C C . GLU A 1 185 ? 7.602 2.406 -1.521 1 97.06 185 GLU A C 1
ATOM 1454 O O . GLU A 1 185 ? 7.246 1.457 -2.221 1 97.06 185 GLU A O 1
ATOM 1459 N N . VAL A 1 186 ? 7.598 3.623 -1.921 1 97.5 186 VAL A N 1
ATOM 1460 C CA . VAL A 1 186 ? 7.156 4.027 -3.252 1 97.5 186 VAL A CA 1
ATOM 1461 C C . VAL A 1 186 ? 8.367 4.426 -4.098 1 97.5 186 VAL A C 1
ATOM 1463 O O . VAL A 1 186 ? 9.086 5.363 -3.76 1 97.5 186 VAL A O 1
ATOM 1466 N N . LYS A 1 187 ? 8.555 3.707 -5.18 1 96.31 187 LYS A N 1
ATOM 1467 C CA . LYS A 1 187 ? 9.562 4.125 -6.152 1 96.31 187 LYS A CA 1
ATOM 1468 C C . LYS A 1 187 ? 8.953 5.02 -7.227 1 96.31 187 LYS A C 1
ATOM 1470 O O . LYS A 1 187 ? 7.828 4.781 -7.676 1 96.31 187 LYS A O 1
ATOM 1475 N N . GLY A 1 188 ? 9.656 6.02 -7.625 1 93.38 188 GLY A N 1
ATOM 1476 C CA . GLY A 1 188 ? 9.25 6.871 -8.734 1 93.38 188 GLY A CA 1
ATOM 1477 C C . GLY A 1 188 ? 8.109 7.809 -8.383 1 93.38 188 GLY A C 1
ATOM 1478 O O . GLY A 1 188 ? 7.25 8.086 -9.219 1 93.38 188 GLY A O 1
ATOM 1479 N N . PHE A 1 189 ? 7.957 8.188 -7.137 1 92.62 189 PHE A N 1
ATOM 1480 C CA . PHE A 1 189 ? 6.93 9.148 -6.758 1 92.62 189 PHE A CA 1
ATOM 1481 C C . PHE A 1 189 ? 7.113 10.469 -7.504 1 92.62 189 PHE A C 1
ATOM 1483 O O . PHE A 1 189 ? 8.188 11.078 -7.445 1 92.62 189 PHE A O 1
ATOM 1490 N N . ASP A 1 190 ? 6.09 10.93 -8.203 1 87.5 190 ASP A N 1
ATOM 1491 C CA . ASP A 1 190 ? 6.035 12.172 -8.961 1 87.5 190 ASP A CA 1
ATOM 1492 C C . ASP A 1 190 ? 7.098 12.188 -10.055 1 87.5 190 ASP A C 1
ATOM 1494 O O . ASP A 1 190 ? 7.594 13.258 -10.43 1 87.5 190 ASP A O 1
ATOM 1498 N N . HIS A 1 191 ? 7.551 11.023 -10.516 1 80.25 191 HIS A N 1
ATOM 1499 C CA . HIS A 1 191 ? 8.633 10.898 -11.492 1 80.25 191 HIS A CA 1
ATOM 1500 C C . HIS A 1 191 ? 8.211 11.445 -12.852 1 80.25 191 HIS A C 1
ATOM 1502 O O . HIS A 1 191 ? 9.055 11.898 -13.633 1 80.25 191 HIS A O 1
ATOM 1508 N N . HIS A 1 192 ? 7.047 11.312 -13.211 1 65.06 192 HIS A N 1
ATOM 1509 C CA . HIS A 1 192 ? 6.559 11.789 -14.5 1 65.06 192 HIS A CA 1
ATOM 1510 C C . HIS A 1 192 ? 6.613 13.305 -14.586 1 65.06 192 HIS A C 1
ATOM 1512 O O . HIS A 1 192 ? 6.645 13.867 -15.68 1 65.06 192 HIS A O 1
ATOM 1518 N N . ALA A 1 193 ? 6.605 13.75 -13.422 1 59.06 193 ALA A N 1
ATOM 1519 C CA . ALA A 1 193 ? 6.535 15.211 -13.383 1 59.06 193 ALA A CA 1
ATOM 1520 C C . ALA A 1 193 ? 7.875 15.836 -13.742 1 59.06 193 ALA A C 1
ATOM 1522 O O . ALA A 1 193 ? 8.922 15.414 -13.25 1 59.06 193 ALA A O 1
ATOM 1523 N N . ALA A 1 194 ? 8.016 15.977 -15.078 1 46.94 194 ALA A N 1
ATOM 1524 C CA . ALA A 1 194 ? 9.164 16.734 -15.57 1 46.94 194 ALA A CA 1
ATOM 1525 C C . ALA A 1 194 ? 9.695 17.688 -14.5 1 46.94 194 ALA A C 1
ATOM 1527 O O . ALA A 1 194 ? 8.922 18.219 -13.703 1 46.94 194 ALA A O 1
ATOM 1528 N N . ALA A 1 195 ? 11.109 17.531 -14.188 1 45.69 195 ALA A N 1
ATOM 1529 C CA . ALA A 1 195 ? 11.938 18.453 -13.398 1 45.69 195 ALA A CA 1
ATOM 1530 C C . ALA A 1 195 ? 11.398 19.875 -13.492 1 45.69 195 ALA A C 1
ATOM 1532 O O . ALA A 1 195 ? 12.109 20.844 -13.18 1 45.69 195 ALA A O 1
ATOM 1533 N N . SER A 1 196 ? 10.406 19.969 -14.289 1 43.22 196 SER A N 1
ATOM 1534 C CA . SER A 1 196 ? 10.508 21.391 -14.594 1 43.22 196 SER A CA 1
ATOM 1535 C C . SER A 1 196 ? 10.727 22.203 -13.32 1 43.22 196 SER A C 1
ATOM 1537 O O . SER A 1 196 ? 11.641 23.031 -13.258 1 43.22 196 SER A O 1
ATOM 1539 N N . SER A 1 197 ? 9.484 22.703 -12.703 1 44.78 197 SER A N 1
ATOM 1540 C CA . SER A 1 197 ? 9.516 23.953 -11.945 1 44.78 197 SER A CA 1
ATOM 1541 C C . SER A 1 197 ? 9.977 23.703 -10.508 1 44.78 197 SER A C 1
ATOM 1543 O O . SER A 1 197 ? 9.805 22.609 -9.969 1 44.78 197 SER A O 1
ATOM 1545 N N . HIS A 1 198 ? 10.977 24.375 -10.086 1 50.03 198 HIS A N 1
ATOM 1546 C CA . HIS A 1 198 ? 11.359 24.672 -8.711 1 50.03 198 HIS A CA 1
ATOM 1547 C C . HIS A 1 198 ? 10.188 24.453 -7.758 1 50.03 198 HIS A C 1
ATOM 1549 O O . HIS A 1 198 ? 9.633 25.406 -7.215 1 50.03 198 HIS A O 1
ATOM 1555 N N . ASP A 1 199 ? 9.414 23.25 -7.902 1 59.66 199 ASP A N 1
ATOM 1556 C CA . ASP A 1 199 ? 8.047 23.109 -7.422 1 59.66 199 ASP A CA 1
ATOM 1557 C C . ASP A 1 199 ? 8 22.984 -5.902 1 59.66 199 ASP A C 1
ATOM 1559 O O . ASP A 1 199 ? 8.781 22.219 -5.316 1 59.66 199 ASP A O 1
ATOM 1563 N N . GLN A 1 200 ? 7.609 24.047 -5.242 1 81.38 200 GLN A N 1
ATOM 1564 C CA . GLN A 1 200 ? 7.344 24.078 -3.807 1 81.38 200 GLN A CA 1
ATOM 1565 C C . GLN A 1 200 ? 6.355 23 -3.398 1 81.38 200 GLN A C 1
ATOM 1567 O O . GLN A 1 200 ? 5.184 23.047 -3.773 1 81.38 200 GLN A O 1
ATOM 1572 N N . TRP A 1 201 ? 6.98 21.922 -2.844 1 91.5 201 TRP A N 1
ATOM 1573 C CA . TRP A 1 201 ? 6.152 20.891 -2.213 1 91.5 201 TRP A CA 1
ATOM 1574 C C . TRP A 1 201 ? 5.617 21.375 -0.87 1 91.5 201 TRP A C 1
ATOM 1576 O O . TRP A 1 201 ? 6.07 22.391 -0.346 1 91.5 201 TRP A O 1
ATOM 1586 N N . ARG A 1 202 ? 4.617 20.812 -0.468 1 94.62 202 ARG A N 1
ATOM 1587 C CA . ARG A 1 202 ? 4.078 21.094 0.859 1 94.62 202 ARG A CA 1
ATOM 1588 C C . ARG A 1 202 ? 4.008 19.812 1.698 1 94.62 202 ARG A C 1
ATOM 1590 O O . ARG A 1 202 ? 3.715 18.734 1.177 1 94.62 202 ARG A O 1
ATOM 1597 N N . VAL A 1 203 ? 4.324 19.953 2.945 1 97 203 VAL A N 1
ATOM 1598 C CA . VAL A 1 203 ? 4.246 18.859 3.914 1 97 203 VAL A CA 1
ATOM 1599 C C . VAL A 1 203 ? 3.529 19.344 5.172 1 97 203 VAL A C 1
ATOM 1601 O O . VAL A 1 203 ? 3.777 20.453 5.648 1 97 203 VAL A O 1
ATOM 1604 N N . GLY A 1 204 ? 2.561 18.531 5.672 1 98.31 204 GLY A N 1
ATOM 1605 C CA . GLY A 1 204 ? 1.836 18.922 6.875 1 98.31 204 GLY A CA 1
ATOM 1606 C C . GLY A 1 204 ? 0.812 17.875 7.305 1 98.31 204 GLY A C 1
ATOM 1607 O O . GLY A 1 204 ? 0.961 16.688 7.012 1 98.31 204 GLY A O 1
ATOM 1608 N N . VAL A 1 205 ? -0.153 18.344 8.094 1 98.94 205 VAL A N 1
ATOM 1609 C CA . VAL A 1 205 ? -1.165 17.453 8.656 1 98.94 205 VAL A CA 1
ATOM 1610 C C . VAL A 1 205 ? -2.504 17.688 7.961 1 98.94 205 VAL A C 1
ATOM 1612 O O . VAL A 1 205 ? -2.812 18.812 7.562 1 98.94 205 VAL A O 1
ATOM 1615 N N . MET A 1 206 ? -3.234 16.641 7.809 1 98.81 206 MET A N 1
ATOM 1616 C CA . MET A 1 206 ? -4.477 16.672 7.047 1 98.81 206 MET A CA 1
ATOM 1617 C C . MET A 1 206 ? -5.586 15.922 7.785 1 98.81 206 MET A C 1
ATOM 1619 O O . MET A 1 206 ? -5.355 14.852 8.344 1 98.81 206 MET A O 1
ATOM 1623 N N . VAL A 1 207 ? -6.797 16.469 7.809 1 98.88 207 VAL A N 1
ATOM 1624 C CA . VAL A 1 207 ? -7.977 15.828 8.391 1 98.88 207 VAL A CA 1
ATOM 1625 C C . VAL A 1 207 ? -9.148 15.914 7.418 1 98.88 207 VAL A C 1
ATOM 1627 O O . VAL A 1 207 ? -9.367 16.953 6.789 1 98.88 207 VAL A O 1
ATOM 1630 N N . CYS A 1 208 ? -9.82 14.82 7.234 1 98.69 208 CYS A N 1
ATOM 1631 C CA . CYS A 1 208 ? -11.055 14.812 6.453 1 98.69 208 CYS A CA 1
ATOM 1632 C C . CYS A 1 208 ? -11.914 13.609 6.801 1 98.69 208 CYS A C 1
ATOM 1634 O O . CYS A 1 208 ? -11.484 12.727 7.543 1 98.69 208 CYS A O 1
ATOM 1636 N N . GLY A 1 209 ? -13.125 13.586 6.359 1 98.5 209 GLY A N 1
ATOM 1637 C CA . GLY A 1 209 ? -14.102 12.516 6.496 1 98.5 209 GLY A CA 1
ATOM 1638 C C . GLY A 1 209 ? -15.281 12.664 5.555 1 98.5 209 GLY A C 1
ATOM 1639 O O . GLY A 1 209 ? -16.188 13.461 5.809 1 98.5 209 GLY A O 1
ATOM 1640 N N . PRO A 1 210 ? -15.32 11.844 4.574 1 98.06 210 PRO A N 1
ATOM 1641 C CA . PRO A 1 210 ? -16.344 12.039 3.547 1 98.06 210 PRO A CA 1
ATOM 1642 C C . PRO A 1 210 ? -17.75 11.703 4.043 1 98.06 210 PRO A C 1
ATOM 1644 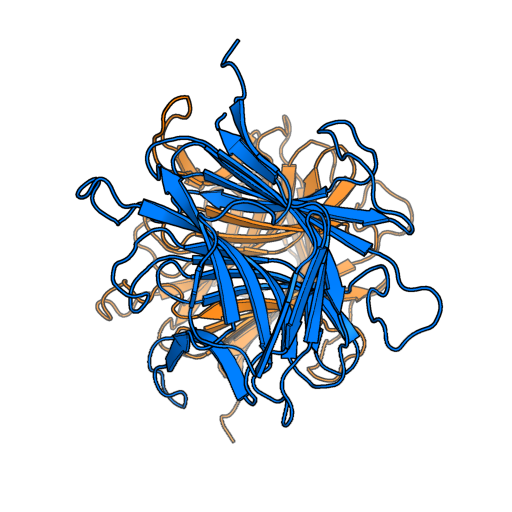O O . PRO A 1 210 ? -18.734 12.133 3.441 1 98.06 210 PRO A O 1
ATOM 1647 N N . LYS A 1 211 ? -17.828 10.969 5.152 1 98.06 211 LYS A N 1
ATOM 1648 C CA . LYS A 1 211 ? -19.141 10.586 5.66 1 98.06 211 LYS A CA 1
ATOM 1649 C C . LYS A 1 211 ? -19.469 11.328 6.953 1 98.06 211 LYS A C 1
ATOM 1651 O O . LYS A 1 211 ? -20.516 11.094 7.559 1 98.06 211 LYS A O 1
ATOM 1656 N N . SER A 1 212 ? -18.531 12.164 7.355 1 98.19 212 SER A N 1
ATOM 1657 C CA . SER A 1 212 ? -18.75 12.906 8.594 1 98.19 212 SER A CA 1
ATOM 1658 C C . SER A 1 212 ? -19.672 14.102 8.359 1 98.19 212 SER A C 1
ATOM 1660 O O . SER A 1 212 ? -19.375 14.969 7.539 1 98.19 212 SER A O 1
ATOM 1662 N N . GLU A 1 213 ? -20.734 14.227 9.133 1 98.06 213 GLU A N 1
ATOM 1663 C CA . GLU A 1 213 ? -21.703 15.305 8.984 1 98.06 213 GLU A CA 1
ATOM 1664 C C . GLU A 1 213 ? -21.234 16.578 9.688 1 98.06 213 GLU A C 1
ATOM 1666 O O . GLU A 1 213 ? -21.672 17.672 9.367 1 98.06 213 GLU A O 1
ATOM 1671 N N . VAL A 1 214 ? -20.391 16.422 10.641 1 97.94 214 VAL A N 1
ATOM 1672 C CA . VAL A 1 214 ? -19.984 17.578 11.43 1 97.94 214 VAL A CA 1
ATOM 1673 C C . VAL A 1 214 ? -18.516 17.906 11.164 1 97.94 214 VAL A C 1
ATOM 1675 O O . VAL A 1 214 ? -18.016 18.938 11.617 1 97.94 214 VAL A O 1
ATOM 1678 N N . GLY A 1 215 ? -17.844 17.031 10.43 1 98.62 215 GLY A N 1
ATOM 1679 C CA . GLY A 1 215 ? -16.406 17.172 10.203 1 98.62 215 GLY A CA 1
ATOM 1680 C C . GLY A 1 215 ? -15.57 16.406 11.203 1 98.62 215 GLY A C 1
ATOM 1681 O O . GLY A 1 215 ? -15.797 16.5 12.414 1 98.62 215 GLY A O 1
ATOM 1682 N N . THR A 1 216 ? -14.664 15.656 10.68 1 98.81 216 THR A N 1
ATOM 1683 C CA . THR A 1 216 ? -13.75 14.883 11.516 1 98.81 216 THR A CA 1
ATOM 1684 C C . THR A 1 216 ? -12.789 15.812 12.258 1 98.81 216 THR A C 1
ATOM 1686 O O . THR A 1 216 ? -12.336 16.812 11.703 1 98.81 216 THR A O 1
ATOM 1689 N N . GLU A 1 217 ? -12.5 15.5 13.477 1 98.88 217 GLU A N 1
ATOM 1690 C CA . GLU A 1 217 ? -11.523 16.266 14.25 1 98.88 217 GLU A CA 1
ATOM 1691 C C . GLU A 1 217 ? -10.32 15.406 14.625 1 98.88 217 GLU A C 1
ATOM 1693 O O . GLU A 1 217 ? -10.469 14.258 15.047 1 98.88 217 GLU A O 1
ATOM 1698 N N . ALA A 1 218 ? -9.148 15.945 14.445 1 98.94 218 ALA A N 1
ATOM 1699 C CA . ALA A 1 218 ? -7.918 15.25 14.828 1 98.94 218 ALA A CA 1
ATOM 1700 C C . ALA A 1 218 ? -6.938 16.203 15.508 1 98.94 218 ALA A C 1
ATOM 1702 O O . ALA A 1 218 ? -7.012 17.406 15.32 1 98.94 218 ALA A O 1
ATOM 1703 N N . THR A 1 219 ? -6.102 15.672 16.344 1 98.94 219 THR A N 1
ATOM 1704 C CA . THR A 1 219 ? -5.035 16.375 17.047 1 98.94 219 THR A CA 1
ATOM 1705 C C . THR A 1 219 ? -3.668 15.828 16.641 1 98.94 219 THR A C 1
ATOM 1707 O O . THR A 1 219 ? -3.463 14.609 16.609 1 98.94 219 THR A O 1
ATOM 1710 N N . PHE A 1 220 ? -2.783 16.703 16.359 1 98.94 220 PHE A N 1
ATOM 1711 C CA . PHE A 1 220 ? -1.419 16.391 15.953 1 98.94 220 PHE A CA 1
ATOM 1712 C C . PHE A 1 220 ? -0.411 17.016 16.906 1 98.94 220 PHE A C 1
ATOM 1714 O O . PHE A 1 220 ? -0.616 18.141 17.391 1 98.94 220 PHE A O 1
ATOM 1721 N N . LYS A 1 221 ? 0.608 16.312 17.141 1 98.88 221 LYS A N 1
ATOM 1722 C CA . LYS A 1 221 ? 1.58 16.781 18.125 1 98.88 221 LYS A CA 1
ATOM 1723 C C . LYS A 1 221 ? 3.008 16.609 17.609 1 98.88 221 LYS A C 1
ATOM 1725 O O . LYS A 1 221 ? 3.334 15.578 17 1 98.88 221 LYS A O 1
ATOM 1730 N N . ASP A 1 222 ? 3.873 17.578 17.766 1 98.69 222 ASP A N 1
ATOM 1731 C CA . ASP A 1 222 ? 5.324 17.562 17.625 1 98.69 222 ASP A CA 1
ATOM 1732 C C . ASP A 1 222 ? 5.73 17.234 16.188 1 98.69 222 ASP A C 1
ATOM 1734 O O . ASP A 1 222 ? 6.559 16.344 15.961 1 98.69 222 ASP A O 1
ATOM 1738 N N . ILE A 1 223 ? 5.18 17.953 15.25 1 98.81 223 ILE A N 1
ATOM 1739 C CA . ILE A 1 223 ? 5.605 17.781 13.867 1 98.81 223 ILE A CA 1
ATOM 1740 C C . ILE A 1 223 ? 7.043 18.266 13.703 1 98.81 223 ILE A C 1
ATOM 1742 O O . ILE A 1 223 ? 7.465 19.219 14.367 1 98.81 223 ILE A O 1
ATOM 1746 N N . TYR A 1 224 ? 7.789 17.609 12.852 1 98.62 224 TYR A N 1
ATOM 1747 C CA . TYR A 1 224 ? 9.078 18.109 12.398 1 98.62 224 TYR A CA 1
ATOM 1748 C C . TYR A 1 224 ? 9.258 17.891 10.906 1 98.62 224 TYR A C 1
ATOM 1750 O O . TYR A 1 224 ? 8.664 16.969 10.336 1 98.62 224 TYR A O 1
ATOM 1758 N N . VAL A 1 225 ? 9.969 18.734 10.289 1 98.25 225 VAL A N 1
ATOM 1759 C CA . VAL A 1 225 ? 10.414 18.609 8.906 1 98.25 225 VAL A CA 1
ATOM 1760 C C . VAL A 1 225 ? 11.906 18.922 8.805 1 98.25 225 VAL A C 1
ATOM 1762 O O . VAL A 1 225 ? 12.359 19.953 9.305 1 98.25 225 VAL A O 1
ATOM 1765 N N . LYS A 1 226 ? 12.664 18.078 8.172 1 97.88 226 LYS A N 1
ATOM 1766 C CA . LYS A 1 226 ? 14.102 18.312 8.031 1 97.88 226 LYS A CA 1
ATOM 1767 C C . LYS A 1 226 ? 14.594 17.875 6.652 1 97.88 226 LYS A C 1
ATOM 1769 O O . LYS A 1 226 ? 14.062 16.922 6.066 1 97.88 226 LYS A O 1
ATOM 1774 N N . TYR A 1 227 ? 15.555 18.531 6.203 1 96.75 227 TYR A N 1
ATOM 1775 C CA . TYR A 1 227 ? 16.266 18.078 5.016 1 96.75 227 TYR A CA 1
ATOM 1776 C C . TYR A 1 227 ? 17.297 17.016 5.375 1 96.75 227 TYR A C 1
ATOM 1778 O O . TYR A 1 227 ? 17.812 16.984 6.496 1 96.75 227 TYR A O 1
ATOM 1786 N N . LEU A 1 228 ? 17.547 16.203 4.363 1 94.62 228 LEU A N 1
ATOM 1787 C CA . LEU A 1 228 ? 18.453 15.078 4.586 1 94.62 228 LEU A CA 1
ATOM 1788 C C . LEU A 1 228 ? 19.766 15.273 3.828 1 94.62 228 LEU A C 1
ATOM 1790 O O . LEU A 1 228 ? 19.781 15.852 2.74 1 94.62 228 LEU A O 1
ATOM 1794 N N . MET B 1 1 ? -27.75 -9.984 -13.18 1 37.03 1 MET B N 1
ATOM 1795 C CA . MET B 1 1 ? -27.016 -10.883 -12.305 1 37.03 1 MET B CA 1
ATOM 1796 C C . MET B 1 1 ? -25.719 -11.344 -12.977 1 37.03 1 MET B C 1
ATOM 1798 O O . MET B 1 1 ? -25.75 -12.094 -13.953 1 37.03 1 MET B O 1
ATOM 1802 N N . THR B 1 2 ? -24.719 -10.5 -13.102 1 49.34 2 THR B N 1
ATOM 1803 C CA . THR B 1 2 ? -23.594 -10.82 -13.992 1 49.34 2 THR B CA 1
ATOM 1804 C C . THR B 1 2 ? -23.031 -12.203 -13.664 1 49.34 2 THR B C 1
ATOM 1806 O O . THR B 1 2 ? -22.781 -12.516 -12.5 1 49.34 2 THR B O 1
ATOM 1809 N N . THR B 1 3 ? -23.438 -13.164 -14.43 1 61.34 3 THR B N 1
ATOM 1810 C CA . THR B 1 3 ? -23.078 -14.57 -14.258 1 61.34 3 THR B CA 1
ATOM 1811 C C . THR B 1 3 ? -21.578 -14.727 -14.086 1 61.34 3 THR B C 1
ATOM 1813 O O . THR B 1 3 ? -20.797 -14.25 -14.914 1 61.34 3 THR B O 1
ATOM 1816 N N . THR B 1 4 ? -21.094 -14.977 -12.836 1 76.56 4 THR B N 1
ATOM 1817 C CA . THR B 1 4 ? -19.719 -15.32 -12.539 1 76.56 4 THR B CA 1
ATOM 1818 C C . THR B 1 4 ? -19.359 -16.672 -13.141 1 76.56 4 THR B C 1
ATOM 1820 O O . THR B 1 4 ? -20.109 -17.641 -13.031 1 76.56 4 THR B O 1
ATOM 1823 N N . THR B 1 5 ? -18.375 -16.75 -14.086 1 88.19 5 THR B N 1
ATOM 1824 C CA . THR B 1 5 ? -17.906 -17.984 -14.719 1 88.19 5 THR B CA 1
ATOM 1825 C C . THR B 1 5 ? -16.484 -18.312 -14.297 1 88.19 5 THR B C 1
ATOM 1827 O O . THR B 1 5 ? -15.555 -17.562 -14.602 1 88.19 5 THR B O 1
ATOM 1830 N N . THR B 1 6 ? -16.422 -19.422 -13.594 1 93 6 THR B N 1
ATOM 1831 C CA . THR B 1 6 ? -15.078 -19.891 -13.281 1 93 6 THR B CA 1
ATOM 1832 C C . THR B 1 6 ? -14.375 -20.391 -14.539 1 93 6 THR B C 1
ATOM 1834 O O . THR B 1 6 ? -14.891 -21.281 -15.227 1 93 6 THR B O 1
ATOM 1837 N N . ILE B 1 7 ? -13.227 -19.828 -14.781 1 93.31 7 ILE B N 1
ATOM 1838 C CA . ILE B 1 7 ? -12.555 -20.188 -16.016 1 93.31 7 ILE B CA 1
ATOM 1839 C C . ILE B 1 7 ? -11.391 -21.141 -15.711 1 93.31 7 ILE B C 1
ATOM 1841 O O . ILE B 1 7 ? -11.016 -21.953 -16.547 1 93.31 7 ILE B O 1
ATOM 1845 N N . TYR B 1 8 ? -10.844 -21 -14.5 1 95.38 8 TYR B N 1
ATOM 1846 C CA . TYR B 1 8 ? -9.812 -21.938 -14.047 1 95.38 8 TYR B CA 1
ATOM 1847 C C . TYR B 1 8 ? -10.055 -22.344 -12.594 1 95.38 8 TYR B C 1
ATOM 1849 O O . TYR B 1 8 ? -10.406 -21.516 -11.758 1 95.38 8 TYR B O 1
ATOM 1857 N N . GLN B 1 9 ? -9.875 -23.641 -12.344 1 96.69 9 GLN B N 1
ATOM 1858 C CA . GLN B 1 9 ? -9.953 -24.234 -11.008 1 96.69 9 GLN B CA 1
ATOM 1859 C C . GLN B 1 9 ? -8.844 -25.266 -10.797 1 96.69 9 GLN B C 1
ATOM 1861 O O . GLN B 1 9 ? -8.789 -26.281 -11.5 1 96.69 9 GLN B O 1
ATOM 1866 N N . GLY B 1 10 ? -8.016 -24.969 -9.867 1 97.44 10 GLY B N 1
ATOM 1867 C CA . GLY B 1 10 ? -6.859 -25.828 -9.664 1 97.44 10 GLY B CA 1
ATOM 1868 C C . GLY B 1 10 ? -5.762 -25.609 -10.688 1 97.44 10 GLY B C 1
ATOM 1869 O O . GLY B 1 10 ? -5.727 -24.578 -11.359 1 97.44 10 GLY B O 1
ATOM 1870 N N . PHE B 1 11 ? -4.832 -26.531 -10.68 1 97.69 11 PHE B N 1
ATOM 1871 C CA . PHE B 1 11 ? -3.646 -26.359 -11.508 1 97.69 11 PHE B CA 1
ATOM 1872 C C . PHE B 1 11 ? -3.625 -27.375 -12.648 1 97.69 11 PHE B C 1
ATOM 1874 O O . PHE B 1 11 ? -2.58 -27.609 -13.25 1 97.69 11 PHE B O 1
ATOM 1881 N N . ASP B 1 12 ? -4.77 -27.906 -12.969 1 92.06 12 ASP B N 1
ATOM 1882 C CA . ASP B 1 12 ? -4.809 -29.016 -13.906 1 92.06 12 ASP B CA 1
ATOM 1883 C C . ASP B 1 12 ? -4.965 -28.516 -15.344 1 92.06 12 ASP B C 1
ATOM 1885 O O . ASP B 1 12 ? -4.812 -29.297 -16.297 1 92.06 12 ASP B O 1
ATOM 1889 N N . SER B 1 13 ? -5.203 -27.281 -15.531 1 94.5 13 SER B N 1
ATOM 1890 C CA . SER B 1 13 ? -5.387 -26.781 -16.891 1 94.5 13 SER B CA 1
ATOM 1891 C C . SER B 1 13 ? -4.066 -26.766 -17.656 1 94.5 13 SER B C 1
ATOM 1893 O O . SER B 1 13 ? -3.029 -26.375 -17.109 1 94.5 13 SER B O 1
ATOM 1895 N N . ASP B 1 14 ? -4.152 -27.094 -18.875 1 95.19 14 ASP B N 1
ATOM 1896 C CA . ASP B 1 14 ? -2.982 -27.094 -19.75 1 95.19 14 ASP B CA 1
ATOM 1897 C C . ASP B 1 14 ? -2.619 -25.672 -20.172 1 95.19 14 ASP B C 1
ATOM 1899 O O . ASP B 1 14 ? -1.605 -25.453 -20.844 1 95.19 14 ASP B O 1
ATOM 1903 N N . SER B 1 15 ? -3.43 -24.719 -19.734 1 95.56 15 SER B N 1
ATOM 1904 C CA . SER B 1 15 ? -3.195 -23.328 -20.109 1 95.56 15 SER B CA 1
ATOM 1905 C C . SER B 1 15 ? -2.098 -22.688 -19.266 1 95.56 15 SER B C 1
ATOM 1907 O O . SER B 1 15 ? -1.581 -21.625 -19.609 1 95.56 15 SER B O 1
ATOM 1909 N N . PHE B 1 16 ? -1.712 -23.344 -18.172 1 97.19 16 PHE B N 1
ATOM 1910 C CA . PHE B 1 16 ? -0.668 -22.797 -17.312 1 97.19 16 PHE B CA 1
ATOM 1911 C C . PHE B 1 16 ? 0.681 -22.812 -18.016 1 97.19 16 PHE B C 1
ATOM 1913 O O . PHE B 1 16 ? 1.02 -23.781 -18.703 1 97.19 16 PHE B O 1
ATOM 1920 N N . ARG B 1 17 ? 1.334 -21.703 -17.891 1 95.75 17 ARG B N 1
ATOM 1921 C CA . ARG B 1 17 ? 2.705 -21.594 -18.391 1 95.75 17 ARG B CA 1
ATOM 1922 C C . ARG B 1 17 ? 3.625 -21.031 -17.312 1 95.75 17 ARG B C 1
ATOM 1924 O O . ARG B 1 17 ? 3.256 -20.094 -16.594 1 95.75 17 ARG B O 1
ATOM 1931 N N . LEU B 1 18 ? 4.758 -21.719 -17.219 1 97.06 18 LEU B N 1
ATOM 1932 C CA . LEU B 1 18 ? 5.793 -21.203 -16.312 1 97.06 18 LEU B CA 1
ATOM 1933 C C . LEU B 1 18 ? 6.809 -20.359 -17.078 1 97.06 18 LEU B C 1
ATOM 1935 O O . LEU B 1 18 ? 7.48 -20.859 -17.984 1 97.06 18 LEU B O 1
ATOM 1939 N N . SER B 1 19 ? 6.824 -19.094 -16.797 1 94.19 19 SER B N 1
ATOM 1940 C CA . SER B 1 19 ? 7.812 -18.172 -17.328 1 94.19 19 SER B CA 1
ATOM 1941 C C . SER B 1 19 ? 7.996 -16.969 -16.422 1 94.19 19 SER B C 1
ATOM 1943 O O . SER B 1 19 ? 7.031 -16.266 -16.094 1 94.19 19 SER B O 1
ATOM 1945 N N . PRO B 1 20 ? 9.242 -16.734 -16.031 1 94.75 20 PRO B N 1
ATOM 1946 C CA . PRO B 1 20 ? 10.539 -17.375 -16.297 1 94.75 20 PRO B CA 1
ATOM 1947 C C . PRO B 1 20 ? 10.633 -18.766 -15.68 1 94.75 20 PRO B C 1
ATOM 1949 O O . PRO B 1 20 ? 9.758 -19.172 -14.914 1 94.75 20 PRO B O 1
ATOM 1952 N N . PRO B 1 21 ? 11.742 -19.5 -15.969 1 96.88 21 PRO B N 1
ATOM 1953 C CA . PRO B 1 21 ? 11.867 -20.875 -15.461 1 96.88 21 PRO B CA 1
ATOM 1954 C C . PRO B 1 21 ? 12.148 -20.922 -13.961 1 96.88 21 PRO B C 1
ATOM 1956 O O . PRO B 1 21 ? 12.5 -19.891 -13.359 1 96.88 21 PRO B O 1
ATOM 1959 N N . ALA B 1 22 ? 11.961 -22.062 -13.398 1 98.69 22 ALA B N 1
ATOM 1960 C CA . ALA B 1 22 ? 12.219 -22.344 -11.984 1 98.69 22 ALA B CA 1
ATOM 1961 C C . ALA B 1 22 ? 13.219 -23.484 -11.828 1 98.69 22 ALA B C 1
ATOM 1963 O O . ALA B 1 22 ? 13.484 -24.219 -12.789 1 98.69 22 ALA B O 1
ATOM 1964 N N . THR B 1 23 ? 13.805 -23.516 -10.68 1 98.81 23 THR B N 1
ATOM 1965 C CA . THR B 1 23 ? 14.648 -24.672 -10.367 1 98.81 23 THR B CA 1
ATOM 1966 C C . THR B 1 23 ? 13.844 -25.969 -10.445 1 98.81 23 THR B C 1
ATOM 1968 O O . THR B 1 23 ? 14.336 -26.984 -10.93 1 98.81 23 THR B O 1
ATOM 1971 N N . SER B 1 24 ? 12.625 -25.938 -9.953 1 98.88 24 SER B N 1
ATOM 1972 C CA . SER B 1 24 ? 11.734 -27.094 -10.008 1 98.88 24 SER B CA 1
ATOM 1973 C C . SER B 1 24 ? 10.281 -26.672 -9.867 1 98.88 24 SER B C 1
ATOM 1975 O O . SER B 1 24 ? 9.984 -25.594 -9.344 1 98.88 24 SER B O 1
ATOM 1977 N N . ILE B 1 25 ? 9.422 -27.484 -10.359 1 98.69 25 ILE B N 1
ATOM 1978 C CA . ILE B 1 25 ? 7.98 -27.328 -10.211 1 98.69 25 ILE B CA 1
ATOM 1979 C C . ILE B 1 25 ? 7.316 -28.703 -10.102 1 98.69 25 ILE B C 1
ATOM 1981 O O . ILE B 1 25 ? 7.637 -29.609 -10.867 1 98.69 25 ILE B O 1
ATOM 1985 N N . HIS B 1 26 ? 6.516 -28.875 -9.117 1 98.56 26 HIS B N 1
ATOM 1986 C CA . HIS B 1 26 ? 5.703 -30.078 -8.906 1 98.56 26 HIS B CA 1
ATOM 1987 C C . HIS B 1 26 ? 4.223 -29.719 -8.805 1 98.56 26 HIS B C 1
ATOM 1989 O O . HIS B 1 26 ? 3.824 -28.953 -7.926 1 98.56 26 HIS B O 1
ATOM 1995 N N . THR B 1 27 ? 3.451 -30.328 -9.68 1 97.88 27 THR B N 1
ATOM 1996 C CA . THR B 1 27 ? 2.045 -29.953 -9.742 1 97.88 27 THR B CA 1
ATOM 1997 C C . THR B 1 27 ? 1.149 -31.156 -9.477 1 97.88 27 THR B C 1
ATOM 1999 O O . THR B 1 27 ? 1.455 -32.281 -9.906 1 97.88 27 THR B O 1
ATOM 2002 N N . THR B 1 28 ? 0.143 -31.031 -8.711 1 97.94 28 THR B N 1
ATOM 2003 C CA . THR B 1 28 ? -1.066 -31.844 -8.648 1 97.94 28 THR B CA 1
ATOM 2004 C C . THR B 1 28 ? -2.277 -31.047 -9.125 1 97.94 28 THR B C 1
ATOM 2006 O O . THR B 1 28 ? -2.17 -29.859 -9.414 1 97.94 28 THR B O 1
ATOM 2009 N N . PRO B 1 29 ? -3.348 -31.688 -9.234 1 97.38 29 PRO B N 1
ATOM 2010 C CA . PRO B 1 29 ? -4.523 -30.922 -9.664 1 97.38 29 PRO B CA 1
ATOM 2011 C C . PRO B 1 29 ? -4.848 -29.766 -8.727 1 97.38 29 PRO B C 1
ATOM 2013 O O . PRO B 1 29 ? -5.336 -28.719 -9.172 1 97.38 29 PRO B O 1
ATOM 2016 N N . SER B 1 30 ? -4.504 -29.875 -7.469 1 98.06 30 SER B N 1
ATOM 2017 C CA . SER B 1 30 ? -4.945 -28.859 -6.523 1 98.06 30 SER B CA 1
ATOM 2018 C C . SER B 1 30 ? -3.766 -28.047 -5.996 1 98.06 30 SER B C 1
ATOM 2020 O O . SER B 1 30 ? -3.955 -27 -5.375 1 98.06 30 SER B O 1
ATOM 2022 N N . THR B 1 31 ? -2.547 -28.562 -6.199 1 98.62 31 THR B N 1
ATOM 2023 C CA . THR B 1 31 ? -1.401 -27.891 -5.598 1 98.62 31 THR B CA 1
ATOM 2024 C C . THR B 1 31 ? -0.273 -27.734 -6.613 1 98.62 31 THR B C 1
ATOM 2026 O O . THR B 1 31 ? -0.202 -28.484 -7.594 1 98.62 31 THR B O 1
ATOM 2029 N N . VAL B 1 32 ? 0.493 -26.734 -6.41 1 98.88 32 VAL B N 1
ATOM 2030 C CA . VAL B 1 32 ? 1.766 -26.609 -7.113 1 98.88 32 VAL B CA 1
ATOM 2031 C C . VAL B 1 32 ? 2.846 -26.141 -6.145 1 98.88 32 VAL B C 1
ATOM 2033 O O . VAL B 1 32 ? 2.59 -25.297 -5.277 1 98.88 32 VAL B O 1
ATOM 2036 N N . THR B 1 33 ? 3.945 -26.75 -6.152 1 98.94 33 THR B N 1
ATOM 2037 C CA . THR B 1 33 ? 5.137 -26.312 -5.434 1 98.94 33 THR B CA 1
ATOM 2038 C C . THR B 1 33 ? 6.23 -25.891 -6.41 1 98.94 33 THR B C 1
ATOM 2040 O O . THR B 1 33 ? 6.598 -26.656 -7.309 1 98.94 33 THR B O 1
ATOM 2043 N N . ILE B 1 34 ? 6.711 -24.719 -6.258 1 98.94 34 ILE B N 1
ATOM 2044 C CA . ILE B 1 34 ? 7.715 -24.156 -7.16 1 98.94 34 ILE B CA 1
ATOM 2045 C C . ILE B 1 34 ? 8.945 -23.734 -6.363 1 98.94 34 ILE B C 1
ATOM 2047 O O . ILE B 1 34 ? 8.82 -23.109 -5.305 1 98.94 34 ILE B O 1
ATOM 2051 N N . GLN B 1 35 ? 10.062 -24.094 -6.762 1 98.94 35 GLN B N 1
ATOM 2052 C CA . GLN B 1 35 ? 11.32 -23.516 -6.289 1 98.94 35 GLN B CA 1
ATOM 2053 C C . GLN B 1 35 ? 11.93 -22.578 -7.336 1 98.94 35 GLN B C 1
ATOM 2055 O O . GLN B 1 35 ? 12.32 -23.031 -8.414 1 98.94 35 GLN B O 1
ATOM 2060 N N . ALA B 1 36 ? 11.984 -21.344 -7.016 1 98.88 36 ALA B N 1
ATOM 2061 C CA . ALA B 1 36 ? 12.484 -20.344 -7.953 1 98.88 36 ALA B CA 1
ATOM 2062 C C . ALA B 1 36 ? 13.984 -20.516 -8.18 1 98.88 36 ALA B C 1
ATOM 2064 O O . ALA B 1 36 ? 14.672 -21.188 -7.398 1 98.88 36 ALA B O 1
ATOM 2065 N N . LEU B 1 37 ? 14.477 -19.906 -9.266 1 98.75 37 LEU B N 1
ATOM 2066 C CA . LEU B 1 37 ? 15.914 -19.797 -9.445 1 98.75 37 LEU B CA 1
ATOM 2067 C C . LEU B 1 37 ? 16.531 -18.922 -8.352 1 98.75 37 LEU B C 1
ATOM 2069 O O . LEU B 1 37 ? 15.859 -18.031 -7.809 1 98.75 37 LEU B O 1
ATOM 2073 N N . PRO B 1 38 ? 17.812 -19.172 -7.984 1 98.62 38 PRO B N 1
ATOM 2074 C CA . PRO B 1 38 ? 18.469 -18.312 -6.996 1 98.62 38 PRO B CA 1
ATOM 2075 C C . PRO B 1 38 ? 18.469 -16.844 -7.406 1 98.62 38 PRO B C 1
ATOM 2077 O O . PRO B 1 38 ? 18.578 -16.531 -8.594 1 98.62 38 PRO B O 1
ATOM 2080 N N . LYS B 1 39 ? 18.328 -15.906 -6.5 1 98.38 39 LYS B N 1
ATOM 2081 C CA . LYS B 1 39 ? 18.516 -14.469 -6.641 1 98.38 39 LYS B CA 1
ATOM 2082 C C . LYS B 1 39 ? 17.531 -13.883 -7.652 1 98.38 39 LYS B C 1
ATOM 2084 O O . LYS B 1 39 ? 17.875 -12.961 -8.398 1 98.38 39 LYS B O 1
ATOM 2089 N N . SER B 1 40 ? 16.328 -14.492 -7.77 1 98.5 40 SER B N 1
ATOM 2090 C CA . SER B 1 40 ? 15.266 -13.992 -8.641 1 98.5 40 SER B CA 1
ATOM 2091 C C . SER B 1 40 ? 14.438 -12.922 -7.938 1 98.5 40 SER B C 1
ATOM 2093 O O . SER B 1 40 ? 14.438 -12.828 -6.707 1 98.5 40 SER B O 1
ATOM 2095 N N . ASP B 1 41 ? 13.734 -12.109 -8.781 1 97.5 41 ASP B N 1
ATOM 2096 C CA . ASP B 1 41 ? 13.016 -10.984 -8.18 1 97.5 41 ASP B CA 1
ATOM 2097 C C . ASP B 1 41 ? 12.047 -10.359 -9.18 1 97.5 41 ASP B C 1
ATOM 2099 O O . ASP B 1 41 ? 12.109 -10.641 -10.375 1 97.5 41 ASP B O 1
ATOM 2103 N N . TYR B 1 42 ? 11.062 -9.664 -8.742 1 96.25 42 TYR B N 1
ATOM 2104 C CA . TYR B 1 42 ? 10.289 -8.648 -9.453 1 96.25 42 TYR B CA 1
ATOM 2105 C C . TYR B 1 42 ? 10.398 -7.297 -8.758 1 96.25 42 TYR B C 1
ATOM 2107 O O . TYR B 1 42 ? 10.023 -7.156 -7.594 1 96.25 42 TYR B O 1
ATOM 2115 N N . TRP B 1 43 ? 10.914 -6.395 -9.359 1 96.88 43 TRP B N 1
ATOM 2116 C CA . TRP B 1 43 ? 11.125 -5.055 -8.82 1 96.88 43 TRP B CA 1
ATOM 2117 C C . TRP B 1 43 ? 11.492 -4.07 -9.93 1 96.88 43 TRP B C 1
ATOM 2119 O O . TRP B 1 43 ? 12.227 -4.422 -10.859 1 96.88 43 TRP B O 1
ATOM 2129 N N . ARG B 1 44 ? 10.945 -2.873 -9.875 1 96 44 ARG B N 1
ATOM 2130 C CA . ARG B 1 44 ? 11.227 -1.86 -10.891 1 96 44 ARG B CA 1
ATOM 2131 C C . ARG B 1 44 ? 11.383 -0.482 -10.258 1 96 44 ARG B C 1
ATOM 2133 O O . ARG B 1 44 ? 10.484 -0.004 -9.57 1 96 44 ARG B O 1
ATOM 2140 N N . ASN B 1 45 ? 12.5 0.137 -10.391 1 95.5 45 ASN B N 1
ATOM 2141 C CA . ASN B 1 45 ? 12.734 1.491 -9.891 1 95.5 45 ASN B CA 1
ATOM 2142 C C . ASN B 1 45 ? 13.508 2.33 -10.906 1 95.5 45 ASN B C 1
ATOM 2144 O O . ASN B 1 45 ? 14.32 1.801 -11.664 1 95.5 45 ASN B O 1
ATOM 2148 N N . PRO B 1 46 ? 13.258 3.654 -10.961 1 94.12 46 PRO B N 1
ATOM 2149 C CA . PRO B 1 46 ? 14.047 4.555 -11.805 1 94.12 46 PRO B CA 1
ATOM 2150 C C . PRO B 1 46 ? 15.445 4.805 -11.258 1 94.12 46 PRO B C 1
ATOM 2152 O O . PRO B 1 46 ? 15.719 4.516 -10.086 1 94.12 46 PRO B O 1
ATOM 2155 N N . ALA B 1 47 ? 16.234 5.223 -12.125 1 92.88 47 ALA B N 1
ATOM 2156 C CA . ALA B 1 47 ? 17.531 5.703 -11.633 1 92.88 47 ALA B CA 1
ATOM 2157 C C . ALA B 1 47 ? 17.359 6.938 -10.758 1 92.88 47 ALA B C 1
ATOM 2159 O O . ALA B 1 47 ? 16.469 7.758 -11 1 92.88 47 ALA B O 1
ATOM 2160 N N . SER B 1 48 ? 18.125 6.996 -9.727 1 87.44 48 SER B N 1
ATOM 2161 C CA . SER B 1 48 ? 18.188 8.156 -8.844 1 87.44 48 SER B CA 1
ATOM 2162 C C . SER B 1 48 ? 19.578 8.297 -8.227 1 87.44 48 SER B C 1
ATOM 2164 O O . SER B 1 48 ? 20.422 7.414 -8.383 1 87.44 48 SER B O 1
ATOM 2166 N N . PRO B 1 49 ? 19.812 9.523 -7.648 1 81.88 49 PRO B N 1
ATOM 2167 C CA . PRO B 1 49 ? 21.109 9.625 -6.984 1 81.88 49 PRO B CA 1
ATOM 2168 C C . PRO B 1 49 ? 21.344 8.508 -5.969 1 81.88 49 PRO B C 1
ATOM 2170 O O . PRO B 1 49 ? 20.547 8.352 -5.027 1 81.88 49 PRO B O 1
ATOM 2173 N N . GLY B 1 50 ? 22.266 7.641 -6.238 1 86.44 50 GLY B N 1
ATOM 2174 C CA . GLY B 1 50 ? 22.625 6.586 -5.309 1 86.44 50 GLY B CA 1
ATOM 2175 C C . GLY B 1 50 ? 21.938 5.266 -5.609 1 86.44 50 GLY B C 1
ATOM 2176 O O . GLY B 1 50 ? 22.172 4.27 -4.918 1 86.44 50 GLY B O 1
ATOM 2177 N N . GLU B 1 51 ? 21.047 5.371 -6.574 1 89.31 51 GLU B N 1
ATOM 2178 C CA . GLU B 1 51 ? 20.344 4.148 -6.934 1 89.31 51 GLU B CA 1
ATOM 2179 C C . GLU B 1 51 ? 20.234 3.994 -8.453 1 89.31 51 GLU B C 1
ATOM 2181 O O . GLU B 1 51 ? 19.688 4.859 -9.133 1 89.31 51 GLU B O 1
ATOM 2186 N N . LYS B 1 52 ? 20.812 2.891 -8.969 1 94.56 52 LYS B N 1
ATOM 2187 C CA . LYS B 1 52 ? 20.688 2.602 -10.391 1 94.56 52 LYS B CA 1
ATOM 2188 C C . LYS B 1 52 ? 19.266 2.154 -10.742 1 94.56 52 LYS B C 1
ATOM 2190 O O . LYS B 1 52 ? 18.562 1.589 -9.906 1 94.56 52 LYS B O 1
ATOM 2195 N N . ALA B 1 53 ? 18.844 2.506 -11.93 1 94.06 53 ALA B N 1
ATOM 2196 C CA . ALA B 1 53 ? 17.578 1.967 -12.406 1 94.06 53 ALA B CA 1
ATOM 2197 C C . ALA B 1 53 ? 17.578 0.441 -12.383 1 94.06 53 ALA B C 1
ATOM 2199 O O . ALA B 1 53 ? 18.625 -0.186 -12.594 1 94.06 53 ALA B O 1
ATOM 2200 N N . ASP B 1 54 ? 16.422 -0.115 -12.102 1 94.81 54 ASP B N 1
ATOM 2201 C CA . ASP B 1 54 ? 16.281 -1.566 -12.094 1 94.81 54 ASP B CA 1
ATOM 2202 C C . ASP B 1 54 ? 14.953 -1.981 -12.727 1 94.81 54 ASP B C 1
ATOM 2204 O O . ASP B 1 54 ? 14 -1.193 -12.773 1 94.81 54 ASP B O 1
ATOM 2208 N N . ASN B 1 55 ? 14.969 -3.096 -13.312 1 94.62 55 ASN B N 1
ATOM 2209 C CA . ASN B 1 55 ? 13.789 -3.746 -13.867 1 94.62 55 ASN B CA 1
ATOM 2210 C C . ASN B 1 55 ? 13.914 -5.266 -13.836 1 94.62 55 ASN B C 1
ATOM 2212 O O . ASN B 1 55 ? 14.18 -5.891 -14.867 1 94.62 55 ASN B O 1
ATOM 2216 N N . ARG B 1 56 ? 13.711 -5.785 -12.688 1 95.38 56 ARG B N 1
ATOM 2217 C CA . ARG B 1 56 ? 13.852 -7.223 -12.492 1 95.38 56 ARG B CA 1
ATOM 2218 C C . ARG B 1 56 ? 12.508 -7.93 -12.664 1 95.38 56 ARG B C 1
ATOM 2220 O O . ARG B 1 56 ? 11.484 -7.461 -12.164 1 95.38 56 ARG B O 1
ATOM 2227 N N . HIS B 1 57 ? 12.508 -8.945 -13.359 1 94.25 57 HIS B N 1
ATOM 2228 C CA . HIS B 1 57 ? 11.328 -9.75 -13.641 1 94.25 57 HIS B CA 1
ATOM 2229 C C . HIS B 1 57 ? 11.688 -11.219 -13.82 1 94.25 57 HIS B C 1
ATOM 2231 O O . HIS B 1 57 ? 11.273 -11.844 -14.805 1 94.25 57 HIS B O 1
ATOM 2237 N N . THR B 1 58 ? 12.422 -11.75 -12.859 1 96.06 58 THR B N 1
ATOM 2238 C CA . THR B 1 58 ? 13.023 -13.07 -13.016 1 96.06 58 THR B CA 1
ATOM 2239 C C . THR B 1 58 ? 12.359 -14.078 -12.086 1 96.06 58 THR B C 1
ATOM 2241 O O . THR B 1 58 ? 12.75 -15.25 -12.055 1 96.06 58 THR B O 1
ATOM 2244 N N . GLY B 1 59 ? 11.414 -13.641 -11.289 1 97.62 59 GLY B N 1
ATOM 2245 C CA . GLY B 1 59 ? 10.688 -14.586 -10.445 1 97.62 59 GLY B CA 1
ATOM 2246 C C . GLY B 1 59 ? 9.922 -15.625 -11.234 1 97.62 59 GLY B C 1
ATOM 2247 O O . GLY B 1 59 ? 9.375 -15.328 -12.305 1 97.62 59 GLY B O 1
ATOM 2248 N N . ALA B 1 60 ? 9.852 -16.859 -10.719 1 98.62 60 ALA B N 1
ATOM 2249 C CA . ALA B 1 60 ? 9.078 -17.906 -11.367 1 98.62 60 ALA B CA 1
ATOM 2250 C C . ALA B 1 60 ? 7.586 -17.609 -11.32 1 98.62 60 ALA B C 1
ATOM 2252 O O . ALA B 1 60 ? 7 -17.5 -10.242 1 98.62 60 ALA B O 1
ATOM 2253 N N . PHE B 1 61 ? 7.027 -17.453 -12.445 1 97.62 61 PHE B N 1
ATOM 2254 C CA . PHE B 1 61 ? 5.625 -17.078 -12.586 1 97.62 61 PHE B CA 1
ATOM 2255 C C . PHE B 1 61 ? 4.863 -18.141 -13.375 1 97.62 61 PHE B C 1
ATOM 2257 O O . PHE B 1 61 ? 5.113 -18.344 -14.57 1 97.62 61 PHE B O 1
ATOM 2264 N N . TYR B 1 62 ? 4.023 -18.891 -12.664 1 98.44 62 TYR B N 1
ATOM 2265 C CA . TYR B 1 62 ? 3.174 -19.922 -13.234 1 98.44 62 TYR B CA 1
ATOM 2266 C C . TYR B 1 62 ? 1.734 -19.438 -13.367 1 98.44 62 TYR B C 1
ATOM 2268 O O . TYR B 1 62 ? 1.008 -19.359 -12.375 1 98.44 62 TYR B O 1
ATOM 2276 N N . ALA B 1 63 ? 1.307 -19.203 -14.672 1 97.06 63 ALA B N 1
ATOM 2277 C CA . ALA B 1 63 ? 0.11 -18.391 -14.828 1 97.06 63 ALA B CA 1
ATOM 2278 C C . ALA B 1 63 ? -0.708 -18.828 -16.031 1 97.06 63 ALA B C 1
ATOM 2280 O O . ALA B 1 63 ? -0.23 -19.609 -16.859 1 97.06 63 ALA B O 1
ATOM 2281 N N . VAL B 1 64 ? -1.929 -18.359 -16.078 1 96.31 64 VAL B N 1
ATOM 2282 C CA . VAL B 1 64 ? -2.875 -18.594 -17.172 1 96.31 64 VAL B CA 1
ATOM 2283 C C . VAL B 1 64 ? -3.299 -17.266 -17.781 1 96.31 64 VAL B C 1
ATOM 2285 O O . VAL B 1 64 ? -3.264 -16.219 -17.125 1 96.31 64 VAL B O 1
ATOM 2288 N N . PRO B 1 65 ? -3.645 -17.312 -19.047 1 94.56 65 PRO B N 1
ATOM 2289 C CA . PRO B 1 65 ? -4.152 -16.094 -19.672 1 94.56 65 PRO B CA 1
ATOM 2290 C C . PRO B 1 65 ? -5.566 -15.742 -19.219 1 94.56 65 PRO B C 1
ATOM 2292 O O . PRO B 1 65 ? -6.375 -16.641 -18.953 1 94.56 65 PRO B O 1
ATOM 2295 N N . VAL B 1 66 ? -5.855 -14.469 -19.109 1 93.69 66 VAL B N 1
ATOM 2296 C CA . VAL B 1 66 ? -7.195 -13.953 -18.859 1 93.69 66 VAL B CA 1
ATOM 2297 C C . VAL B 1 66 ? -7.465 -12.75 -19.766 1 93.69 66 VAL B C 1
ATOM 2299 O O . VAL B 1 66 ? -6.531 -12.055 -20.172 1 93.69 66 VAL B O 1
ATOM 2302 N N . ASP B 1 67 ? -8.719 -12.547 -20.109 1 91.12 67 ASP B N 1
ATOM 2303 C CA . ASP B 1 67 ? -9.125 -11.398 -20.906 1 91.12 67 ASP B CA 1
ATOM 2304 C C . ASP B 1 67 ? -9.047 -10.109 -20.094 1 91.12 67 ASP B C 1
ATOM 2306 O O . ASP B 1 67 ? -9.828 -9.898 -19.172 1 91.12 67 ASP B O 1
ATOM 2310 N N . GLY B 1 68 ? -8.133 -9.211 -20.469 1 88.19 68 GLY B N 1
ATOM 2311 C CA . GLY B 1 68 ? -7.887 -7.977 -19.734 1 88.19 68 GLY B CA 1
ATOM 2312 C C . GLY B 1 68 ? -9.023 -6.98 -19.859 1 88.19 68 GLY B C 1
ATOM 2313 O O . GLY B 1 68 ? -9.07 -5.988 -19.125 1 88.19 68 GLY B O 1
ATOM 2314 N N . ASP B 1 69 ? -9.961 -7.223 -20.688 1 87.44 69 ASP B N 1
ATOM 2315 C CA . ASP B 1 69 ? -11.109 -6.336 -20.875 1 87.44 69 ASP B CA 1
ATOM 2316 C C . ASP B 1 69 ? -12.258 -6.723 -19.953 1 87.44 69 ASP B C 1
ATOM 2318 O O . ASP B 1 69 ? -13.211 -5.961 -19.781 1 87.44 69 ASP B O 1
ATOM 2322 N N . LYS B 1 70 ? -12.094 -7.883 -19.359 1 91.69 70 LYS B N 1
ATOM 2323 C CA . LYS B 1 70 ? -13.148 -8.352 -18.469 1 91.69 70 LYS B CA 1
ATOM 2324 C C . LYS B 1 70 ? -12.742 -8.203 -17.016 1 91.69 70 LYS B C 1
ATOM 2326 O O . LYS B 1 70 ? -11.562 -8.336 -16.672 1 91.69 70 LYS B O 1
ATOM 2331 N N . SER B 1 71 ? -13.781 -7.898 -16.188 1 94.5 71 SER B N 1
ATOM 2332 C CA . SER B 1 71 ? -13.555 -7.988 -14.75 1 94.5 71 SER B CA 1
ATOM 2333 C C . SER B 1 71 ? -13.32 -9.43 -14.312 1 94.5 71 SER B C 1
ATOM 2335 O O . SER B 1 71 ? -13.969 -10.352 -14.812 1 94.5 71 SER B O 1
ATOM 2337 N N . PHE B 1 72 ? -12.391 -9.609 -13.383 1 96.56 72 PHE B N 1
ATOM 2338 C CA . PHE B 1 72 ? -12.102 -10.977 -12.945 1 96.56 72 PHE B CA 1
ATOM 2339 C C . PHE B 1 72 ? -11.656 -10.992 -11.492 1 96.56 72 PHE B C 1
ATOM 2341 O O . PHE B 1 72 ? -11.414 -9.938 -10.898 1 96.56 72 PHE B O 1
ATOM 2348 N N . GLU B 1 73 ? -11.633 -12.148 -10.961 1 98.44 73 GLU B N 1
ATOM 2349 C CA . GLU B 1 73 ? -11.172 -12.453 -9.609 1 98.44 73 GLU B CA 1
ATOM 2350 C C . GLU B 1 73 ? -10.312 -13.711 -9.586 1 98.44 73 GLU B C 1
ATOM 2352 O O . GLU B 1 73 ? -10.617 -14.688 -10.273 1 98.44 73 GLU B O 1
ATOM 2357 N N . ALA B 1 74 ? -9.258 -13.68 -8.867 1 98.75 74 ALA B N 1
ATOM 2358 C CA . ALA B 1 74 ? -8.414 -14.852 -8.641 1 98.75 74 ALA B CA 1
ATOM 2359 C C . ALA B 1 74 ? -8.07 -15 -7.164 1 98.75 74 ALA B C 1
ATOM 2361 O O . ALA B 1 74 ? -7.879 -14.008 -6.457 1 98.75 74 ALA B O 1
ATOM 2362 N N . GLY B 1 75 ? -8.016 -16.203 -6.707 1 98.88 75 GLY B N 1
ATOM 2363 C CA . GLY B 1 75 ? -7.648 -16.516 -5.332 1 98.88 75 GLY B CA 1
ATOM 2364 C C . GLY B 1 75 ? -6.797 -17.766 -5.203 1 98.88 75 GLY B C 1
ATOM 2365 O O . GLY B 1 75 ? -6.844 -18.641 -6.066 1 98.88 75 GLY B O 1
ATOM 2366 N N . VAL B 1 76 ? -5.977 -17.828 -4.18 1 98.94 76 VAL B N 1
ATOM 2367 C CA . VAL B 1 76 ? -5.109 -18.984 -3.969 1 98.94 76 VAL B CA 1
ATOM 2368 C C . VAL B 1 76 ? -4.633 -19.016 -2.518 1 98.94 76 VAL B C 1
ATOM 2370 O O . VAL B 1 76 ? -4.57 -17.969 -1.856 1 98.94 76 VAL B O 1
ATOM 2373 N N . TRP B 1 77 ? -4.312 -20.156 -2.008 1 98.94 77 TRP B N 1
ATOM 2374 C CA . TRP B 1 77 ? -3.672 -20.344 -0.709 1 98.94 77 TRP B CA 1
ATOM 2375 C C . TRP B 1 77 ? -2.16 -20.484 -0.861 1 98.94 77 TRP B C 1
ATOM 2377 O O . TRP B 1 77 ? -1.68 -21.156 -1.782 1 98.94 77 TRP B O 1
ATOM 2387 N N . ILE B 1 78 ? -1.387 -19.969 0.136 1 98.94 78 ILE B N 1
ATOM 2388 C CA . ILE B 1 78 ? 0.061 -19.875 -0.021 1 98.94 78 ILE B CA 1
ATOM 2389 C C . ILE B 1 78 ? 0.751 -20.328 1.261 1 98.94 78 ILE B C 1
ATOM 2391 O O . ILE B 1 78 ? 0.355 -19.938 2.361 1 98.94 78 ILE B O 1
ATOM 2395 N N . GLN B 1 79 ? 1.711 -21.141 1.169 1 98.88 79 GLN B N 1
ATOM 2396 C CA . GLN B 1 79 ? 2.76 -21.422 2.143 1 98.88 79 GLN B CA 1
ATOM 2397 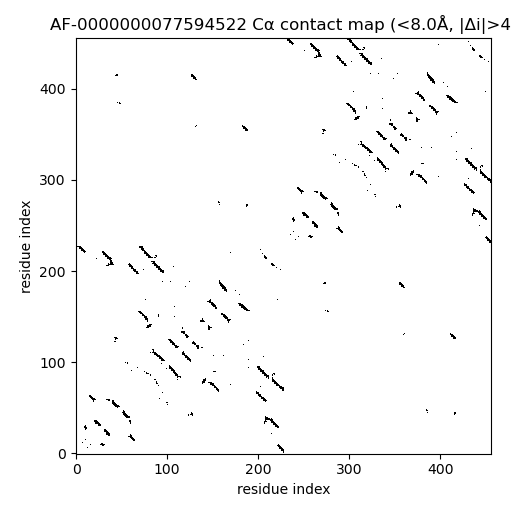C C . GLN B 1 79 ? 4.137 -21.406 1.487 1 98.88 79 GLN B C 1
ATOM 2399 O O . GLN B 1 79 ? 4.246 -21.422 0.26 1 98.88 79 GLN B O 1
ATOM 2404 N N . GLY B 1 80 ? 5.156 -21.375 2.283 1 98.56 80 GLY B N 1
ATOM 2405 C CA . GLY B 1 80 ? 6.473 -21.438 1.666 1 98.56 80 GLY B CA 1
ATOM 2406 C C . GLY B 1 80 ? 7.578 -21.766 2.652 1 98.56 80 GLY B C 1
ATOM 2407 O O . GLY B 1 80 ? 7.34 -21.844 3.859 1 98.56 80 GLY B O 1
ATOM 2408 N N . LYS B 1 81 ? 8.711 -22.062 2.133 1 98.44 81 LYS B N 1
ATOM 2409 C CA . LYS B 1 81 ? 9.945 -22.188 2.906 1 98.44 81 LYS B CA 1
ATOM 2410 C C . LYS B 1 81 ? 10.711 -20.875 2.932 1 98.44 81 LYS B C 1
ATOM 2412 O O . LYS B 1 81 ? 11.641 -20.688 2.143 1 98.44 81 LYS B O 1
ATOM 2417 N N . TRP B 1 82 ? 10.344 -20.031 3.898 1 97.88 82 TRP B N 1
ATOM 2418 C CA . TRP B 1 82 ? 10.898 -18.688 4.023 1 97.88 82 TRP B CA 1
ATOM 2419 C C . TRP B 1 82 ? 12.227 -18.719 4.781 1 97.88 82 TRP B C 1
ATOM 2421 O O . TRP B 1 82 ? 12.258 -18.516 5.996 1 97.88 82 TRP B O 1
ATOM 2431 N N . ALA B 1 83 ? 13.281 -18.844 4.055 1 96.12 83 ALA B N 1
ATOM 2432 C CA . ALA B 1 83 ? 14.562 -19.125 4.699 1 96.12 83 ALA B CA 1
ATOM 2433 C C . ALA B 1 83 ? 15.492 -17.906 4.625 1 96.12 83 ALA B C 1
ATOM 2435 O O . ALA B 1 83 ? 16.375 -17.75 5.469 1 96.12 83 ALA B O 1
ATOM 2436 N N . ALA B 1 84 ? 15.281 -17.094 3.615 1 97 84 ALA B N 1
ATOM 2437 C CA . ALA B 1 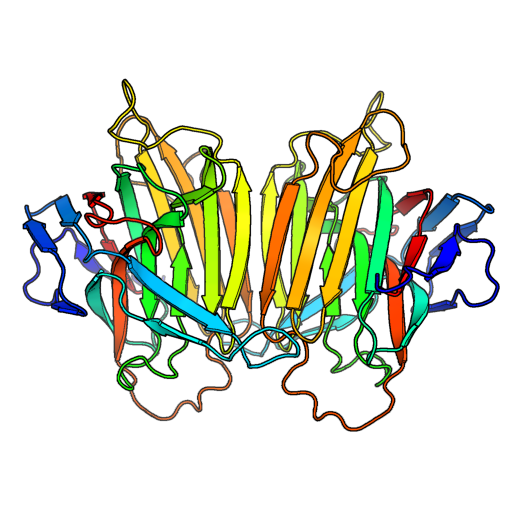84 ? 16.219 -16 3.375 1 97 84 ALA B CA 1
ATOM 2438 C C . ALA B 1 84 ? 15.5 -14.656 3.354 1 97 84 ALA B C 1
ATOM 2440 O O . ALA B 1 84 ? 14.281 -14.594 3.16 1 97 84 ALA B O 1
ATOM 2441 N N . GLN B 1 85 ? 16.281 -13.633 3.508 1 96.25 85 GLN B N 1
ATOM 2442 C CA . GLN B 1 85 ? 15.781 -12.273 3.375 1 96.25 85 GLN B CA 1
ATOM 2443 C C . GLN B 1 85 ? 15.117 -12.055 2.02 1 96.25 85 GLN B C 1
ATOM 2445 O O . GLN B 1 85 ? 15.688 -12.398 0.98 1 96.25 85 GLN B O 1
ATOM 2450 N N . TYR B 1 86 ? 13.852 -11.594 1.957 1 96.44 86 TYR B N 1
ATOM 2451 C CA . TYR B 1 86 ? 13.047 -11.188 0.807 1 96.44 86 TYR B CA 1
ATOM 2452 C C . TYR B 1 86 ? 12.516 -12.398 0.053 1 96.44 86 TYR B C 1
ATOM 2454 O O . TYR B 1 86 ? 12.172 -12.305 -1.128 1 96.44 86 TYR B O 1
ATOM 2462 N N . ASP B 1 87 ? 12.57 -13.594 0.729 1 98.31 87 ASP B N 1
ATOM 2463 C CA . ASP B 1 87 ? 11.82 -14.688 0.138 1 98.31 87 ASP B CA 1
ATOM 2464 C C . ASP B 1 87 ? 10.344 -14.32 -0.027 1 98.31 87 ASP B C 1
ATOM 2466 O O . ASP B 1 87 ? 9.742 -13.727 0.87 1 98.31 87 ASP B O 1
ATOM 2470 N N . GLN B 1 88 ? 9.828 -14.703 -1.225 1 98.19 88 GLN B N 1
ATOM 2471 C CA . GLN B 1 88 ? 8.477 -14.266 -1.54 1 98.19 88 GLN B CA 1
ATOM 2472 C C . GLN B 1 88 ? 7.656 -15.406 -2.148 1 98.19 88 GLN B C 1
ATOM 2474 O O . GLN B 1 88 ? 8.172 -16.188 -2.957 1 98.19 88 GLN B O 1
ATOM 2479 N N . GLY B 1 89 ? 6.414 -15.539 -1.852 1 98.88 89 GLY B N 1
ATOM 2480 C CA . GLY B 1 89 ? 5.352 -16.281 -2.5 1 98.88 89 GLY B CA 1
ATOM 2481 C C . GLY B 1 89 ? 4.078 -15.484 -2.682 1 98.88 89 GLY B C 1
ATOM 2482 O O . GLY B 1 89 ? 3.504 -14.992 -1.708 1 98.88 89 GLY B O 1
ATOM 2483 N N . CYS B 1 90 ? 3.625 -15.352 -3.945 1 98.88 90 CYS B N 1
ATOM 2484 C CA . CYS B 1 90 ? 2.602 -14.344 -4.215 1 98.88 90 CYS B CA 1
ATOM 2485 C C . CYS B 1 90 ? 1.611 -14.844 -5.262 1 98.88 90 CYS B C 1
ATOM 2487 O O . CYS B 1 90 ? 1.952 -15.688 -6.09 1 98.88 90 CYS B O 1
ATOM 2489 N N . LEU B 1 91 ? 0.377 -14.367 -5.176 1 98.94 91 LEU B N 1
ATOM 2490 C CA . LEU B 1 91 ? -0.495 -14.258 -6.34 1 98.94 91 LEU B CA 1
ATOM 2491 C C . LEU B 1 91 ? -0.117 -13.039 -7.184 1 98.94 91 LEU B C 1
ATOM 2493 O O . LEU B 1 91 ? 0.165 -11.969 -6.645 1 98.94 91 LEU B O 1
ATOM 2497 N N . MET B 1 92 ? -0.146 -13.219 -8.5 1 98.44 92 MET B N 1
ATOM 2498 C CA . MET B 1 92 ? 0.363 -12.148 -9.352 1 98.44 92 MET B CA 1
ATOM 2499 C C . MET B 1 92 ? -0.512 -11.977 -10.586 1 98.44 92 MET B C 1
ATOM 2501 O O . MET B 1 92 ? -1.039 -12.953 -11.125 1 98.44 92 MET B O 1
ATOM 2505 N N . VAL B 1 93 ? -0.732 -10.734 -11.008 1 96.44 93 VAL B N 1
ATOM 2506 C CA . VAL B 1 93 ? -1.384 -10.336 -12.25 1 96.44 93 VAL B CA 1
ATOM 2507 C C . VAL B 1 93 ? -0.422 -9.508 -13.094 1 96.44 93 VAL B C 1
ATOM 2509 O O . VAL B 1 93 ? 0.225 -8.586 -12.586 1 96.44 93 VAL B O 1
ATOM 2512 N N . VAL B 1 94 ? -0.345 -9.836 -14.359 1 94.56 94 VAL B N 1
ATOM 2513 C CA . VAL B 1 94 ? 0.447 -9.062 -15.312 1 94.56 94 VAL B CA 1
ATOM 2514 C C . VAL B 1 94 ? -0.445 -8.586 -16.453 1 94.56 94 VAL B C 1
ATOM 2516 O O . VAL B 1 94 ? -1.139 -9.383 -17.094 1 94.56 94 VAL B O 1
ATOM 2519 N N . ALA B 1 95 ? -0.639 -7.27 -16.797 1 90.5 95 ALA B N 1
ATOM 2520 C CA . ALA B 1 95 ? -1.574 -6.648 -17.734 1 90.5 95 ALA B CA 1
ATOM 2521 C C . ALA B 1 95 ? -1.134 -6.867 -19.188 1 90.5 95 ALA B C 1
ATOM 2523 O O . ALA B 1 95 ? -1.949 -6.793 -20.109 1 90.5 95 ALA B O 1
ATOM 2524 N N . ASP B 1 96 ? -0.08 -7.043 -19.562 1 76.44 96 ASP B N 1
ATOM 2525 C CA . ASP B 1 96 ? 0.25 -7.203 -20.969 1 76.44 96 ASP B CA 1
ATOM 2526 C C . ASP B 1 96 ? 1.439 -8.141 -21.156 1 76.44 96 ASP B C 1
ATOM 2528 O O . ASP B 1 96 ? 2.156 -8.438 -20.203 1 76.44 96 ASP B O 1
ATOM 2532 N N . ASP B 1 97 ? 1.244 -8.711 -22.312 1 58.91 97 ASP B N 1
ATOM 2533 C CA . ASP B 1 97 ? 2.199 -9.766 -22.656 1 58.91 97 ASP B CA 1
ATOM 2534 C C . ASP B 1 97 ? 3.477 -9.18 -23.25 1 58.91 97 ASP B C 1
ATOM 2536 O O . ASP B 1 97 ? 4.27 -9.898 -23.859 1 58.91 97 ASP B O 1
ATOM 2540 N N . SER B 1 98 ? 3.592 -7.723 -23.188 1 55.28 98 SER B N 1
ATOM 2541 C CA . SER B 1 98 ? 4.699 -7.152 -23.938 1 55.28 98 SER B CA 1
ATOM 2542 C C . SER B 1 98 ? 6.043 -7.605 -23.375 1 55.28 98 SER B C 1
ATOM 2544 O O . SER B 1 98 ? 7.02 -6.852 -23.406 1 55.28 98 SER B O 1
ATOM 2546 N N . ASP B 1 99 ? 6.266 -8.844 -23.203 1 54 99 ASP B N 1
ATOM 2547 C CA . ASP B 1 99 ? 7.453 -9.547 -22.734 1 54 99 ASP B CA 1
ATOM 2548 C C . ASP B 1 99 ? 7.797 -9.141 -21.297 1 54 99 ASP B C 1
ATOM 2550 O O . ASP B 1 99 ? 8.906 -9.383 -20.828 1 54 99 ASP B O 1
ATOM 2554 N N . GLY B 1 100 ? 6.898 -8.445 -20.625 1 57.62 100 GLY B N 1
ATOM 2555 C CA . GLY B 1 100 ? 7.008 -8.172 -19.203 1 57.62 100 GLY B CA 1
ATOM 2556 C C . GLY B 1 100 ? 7.836 -6.945 -18.891 1 57.62 100 GLY B C 1
ATOM 2557 O O . GLY B 1 100 ? 7.809 -6.441 -17.766 1 57.62 100 GLY B O 1
ATOM 2558 N N . LYS B 1 101 ? 8.57 -6.438 -19.859 1 65.19 101 LYS B N 1
ATOM 2559 C CA . LYS B 1 101 ? 9.547 -5.395 -19.562 1 65.19 101 LYS B CA 1
ATOM 2560 C C . LYS B 1 101 ? 8.859 -4.09 -19.172 1 65.19 101 LYS B C 1
ATOM 2562 O O . LYS B 1 101 ? 9.289 -3.414 -18.234 1 65.19 101 LYS B O 1
ATOM 2567 N N . ASP B 1 102 ? 7.684 -3.881 -19.641 1 80.31 102 ASP B N 1
ATOM 2568 C CA . ASP B 1 102 ? 7.07 -2.602 -19.297 1 80.31 102 ASP B CA 1
ATOM 2569 C C . ASP B 1 102 ? 5.629 -2.793 -18.844 1 80.31 102 ASP B C 1
ATOM 2571 O O . ASP B 1 102 ? 4.879 -1.822 -18.703 1 80.31 102 ASP B O 1
ATOM 2575 N N . SER B 1 103 ? 5.375 -4.023 -18.594 1 88.31 103 SER B N 1
ATOM 2576 C CA . SER B 1 103 ? 3.998 -4.309 -18.203 1 88.31 103 SER B CA 1
ATOM 2577 C C . SER B 1 103 ? 3.729 -3.867 -16.766 1 88.31 103 SER B C 1
ATOM 2579 O O . SER B 1 103 ? 4.629 -3.9 -15.93 1 88.31 103 SER B O 1
ATOM 2581 N N . SER B 1 104 ? 2.498 -3.459 -16.562 1 92.69 104 SER B N 1
ATOM 2582 C CA . SER B 1 104 ? 2.055 -3.295 -15.188 1 92.69 104 SER B CA 1
ATOM 2583 C C . SER B 1 104 ? 1.815 -4.645 -14.516 1 92.69 104 SER B C 1
ATOM 2585 O O . SER B 1 104 ? 1.338 -5.586 -15.156 1 92.69 104 SER B O 1
ATOM 2587 N N . TRP B 1 105 ? 2.18 -4.762 -13.297 1 95.25 105 TRP B N 1
ATOM 2588 C CA . TRP B 1 105 ? 1.908 -5.996 -12.57 1 95.25 105 TRP B CA 1
ATOM 2589 C C . TRP B 1 105 ? 1.634 -5.711 -11.102 1 95.25 105 TRP B C 1
ATOM 2591 O O . TRP B 1 105 ? 2 -4.652 -10.586 1 95.25 105 TRP B O 1
ATOM 2601 N N . ILE B 1 106 ? 0.918 -6.594 -10.484 1 97.25 106 ILE B N 1
ATOM 2602 C CA . ILE B 1 106 ? 0.688 -6.637 -9.047 1 97.25 106 ILE B CA 1
ATOM 2603 C C . ILE B 1 106 ? 1.099 -8 -8.5 1 97.25 106 ILE B C 1
ATOM 2605 O O . ILE B 1 106 ? 0.722 -9.039 -9.047 1 97.25 106 ILE B O 1
ATOM 2609 N N . LYS B 1 107 ? 1.934 -8.023 -7.523 1 98.56 107 LYS B N 1
ATOM 2610 C CA . LYS B 1 107 ? 2.234 -9.234 -6.762 1 98.56 107 LYS B CA 1
ATOM 2611 C C . LYS B 1 107 ? 1.874 -9.062 -5.289 1 98.56 107 LYS B C 1
ATOM 2613 O O . LYS B 1 107 ? 2.166 -8.023 -4.691 1 98.56 107 LYS B O 1
ATOM 2618 N N . THR B 1 108 ? 1.167 -9.984 -4.715 1 98.81 108 THR B N 1
ATOM 2619 C CA . THR B 1 108 ? 0.68 -9.859 -3.346 1 98.81 108 THR B CA 1
ATOM 2620 C C . THR B 1 108 ? 0.758 -11.195 -2.617 1 98.81 108 THR B C 1
ATOM 2622 O O . THR B 1 108 ? 0.427 -12.242 -3.186 1 98.81 108 THR B O 1
ATOM 2625 N N . GLY B 1 109 ? 1.289 -11.18 -1.45 1 98.69 109 GLY B N 1
ATOM 2626 C CA . GLY B 1 109 ? 1.479 -12.367 -0.623 1 98.69 109 GLY B CA 1
ATOM 2627 C C . GLY B 1 109 ? 2.469 -12.148 0.507 1 98.69 109 GLY B C 1
ATOM 2628 O O . GLY B 1 109 ? 2.396 -11.141 1.218 1 98.69 109 GLY B O 1
ATOM 2629 N N . VAL B 1 110 ? 3.32 -13.141 0.639 1 98.5 110 VAL B N 1
ATOM 2630 C CA . VAL B 1 110 ? 4.277 -13.141 1.739 1 98.5 110 VAL B CA 1
ATOM 2631 C C . VAL B 1 110 ? 5.637 -12.648 1.243 1 98.5 110 VAL B C 1
ATOM 2633 O O . VAL B 1 110 ? 6.07 -13.008 0.147 1 98.5 110 VAL B O 1
ATOM 2636 N N . GLU B 1 111 ? 6.273 -11.898 2.068 1 97.38 111 GLU B N 1
ATOM 2637 C CA . GLU B 1 111 ? 7.676 -11.539 1.89 1 97.38 111 GLU B CA 1
ATOM 2638 C C . GLU B 1 111 ? 8.406 -11.484 3.227 1 97.38 111 GLU B C 1
ATOM 2640 O O . GLU B 1 111 ? 7.863 -11.008 4.223 1 97.38 111 GLU B O 1
ATOM 2645 N N . VAL B 1 112 ? 9.578 -11.984 3.215 1 96.25 112 VAL B N 1
ATOM 2646 C CA . VAL B 1 112 ? 10.367 -12.008 4.445 1 96.25 112 VAL B CA 1
ATOM 2647 C C . VAL B 1 112 ? 11.258 -10.766 4.516 1 96.25 112 VAL B C 1
ATOM 2649 O O . VAL B 1 112 ? 11.859 -10.375 3.514 1 96.25 112 VAL B O 1
ATOM 2652 N N . ASP B 1 113 ? 11.242 -10.133 5.641 1 90 113 ASP B N 1
ATOM 2653 C CA . ASP B 1 113 ? 12.133 -9.023 5.941 1 90 113 ASP B CA 1
ATOM 2654 C C . ASP B 1 113 ? 12.602 -9.07 7.395 1 90 113 ASP B C 1
ATOM 2656 O O . ASP B 1 113 ? 11.789 -9.125 8.312 1 90 113 ASP B O 1
ATOM 2660 N N . ASP B 1 114 ? 13.867 -9.078 7.562 1 88.19 114 ASP B N 1
ATOM 2661 C CA . ASP B 1 114 ? 14.508 -9.117 8.875 1 88.19 114 ASP B CA 1
ATOM 2662 C C . ASP B 1 114 ? 14 -10.305 9.695 1 88.19 114 ASP B C 1
ATOM 2664 O O . ASP B 1 114 ? 13.586 -10.133 10.844 1 88.19 114 ASP B O 1
ATOM 2668 N N . GLY B 1 115 ? 13.812 -11.406 9.117 1 88.94 115 GLY B N 1
ATOM 2669 C CA . GLY B 1 115 ? 13.492 -12.664 9.773 1 88.94 115 GLY B CA 1
ATOM 2670 C C . GLY B 1 115 ? 12.016 -12.828 10.062 1 88.94 115 GLY B C 1
ATOM 2671 O O . GLY B 1 115 ? 11.594 -13.852 10.609 1 88.94 115 GLY B O 1
ATOM 2672 N N . LYS B 1 116 ? 11.273 -11.844 9.68 1 92.44 116 LYS B N 1
ATOM 2673 C CA . LYS B 1 116 ? 9.836 -11.891 9.938 1 92.44 116 LYS B CA 1
ATOM 2674 C C . LYS B 1 116 ? 9.039 -11.93 8.633 1 92.44 116 LYS B C 1
ATOM 2676 O O . LYS B 1 116 ? 9.492 -11.406 7.613 1 92.44 116 LYS B O 1
ATOM 2681 N N . GLU B 1 117 ? 7.887 -12.664 8.766 1 96.38 117 GLU B N 1
ATOM 2682 C CA . GLU B 1 117 ? 6.973 -12.664 7.625 1 96.38 117 GLU B CA 1
ATOM 2683 C C . GLU B 1 117 ? 6.168 -11.367 7.566 1 96.38 117 GLU B C 1
ATOM 2685 O O . GLU B 1 117 ? 5.648 -10.906 8.586 1 96.38 117 GLU B O 1
ATOM 2690 N N . TRP B 1 118 ? 6.156 -10.867 6.426 1 96.88 118 TRP B N 1
ATOM 2691 C CA . TRP B 1 118 ? 5.305 -9.719 6.148 1 96.88 118 TRP B CA 1
ATOM 2692 C C . TRP B 1 118 ? 4.309 -10.031 5.039 1 96.88 118 TRP B C 1
ATOM 2694 O O . TRP B 1 118 ? 4.531 -10.938 4.23 1 96.88 118 TRP B O 1
ATOM 2704 N N . ILE B 1 119 ? 3.17 -9.336 5.141 1 97 119 ILE B N 1
ATOM 2705 C CA . ILE B 1 119 ? 2.143 -9.469 4.113 1 97 119 ILE B CA 1
ATOM 2706 C C . ILE B 1 119 ? 1.931 -8.117 3.422 1 97 119 ILE B C 1
ATOM 2708 O O . ILE B 1 119 ? 1.93 -7.074 4.074 1 97 119 ILE B O 1
ATOM 2712 N N . GLY B 1 120 ? 1.838 -8.133 2.15 1 94.44 120 GLY B N 1
ATOM 2713 C CA . GLY B 1 120 ? 1.58 -6.91 1.396 1 94.44 120 GLY B CA 1
ATOM 2714 C C . GLY B 1 120 ? 1.521 -7.141 -0.102 1 94.44 120 GLY B C 1
ATOM 2715 O O . GLY B 1 120 ? 1.044 -8.18 -0.559 1 94.44 120 GLY B O 1
ATOM 2716 N N . GLY B 1 121 ? 1.77 -6.121 -0.8 1 95.75 121 GLY B N 1
ATOM 2717 C CA . GLY B 1 121 ? 1.753 -6.18 -2.252 1 95.75 121 GLY B CA 1
ATOM 2718 C C . GLY B 1 121 ? 2.6 -5.102 -2.902 1 95.75 121 GLY B C 1
ATOM 2719 O O . GLY B 1 121 ? 2.912 -4.086 -2.273 1 95.75 121 GLY B O 1
ATOM 2720 N N . VAL B 1 122 ? 3.064 -5.426 -4.035 1 98.12 122 VAL B N 1
ATOM 2721 C CA . VAL B 1 122 ? 3.75 -4.457 -4.887 1 98.12 122 VAL B CA 1
ATOM 2722 C C . VAL B 1 122 ? 2.92 -4.191 -6.141 1 98.12 122 VAL B C 1
ATOM 2724 O O . VAL B 1 122 ? 2.496 -5.129 -6.82 1 98.12 122 VAL B O 1
ATOM 2727 N N . VAL B 1 123 ? 2.59 -2.963 -6.355 1 97.38 123 VAL B N 1
ATOM 2728 C CA . VAL B 1 123 ? 1.999 -2.514 -7.613 1 97.38 123 VAL B CA 1
ATOM 2729 C C . VAL B 1 123 ? 3.051 -1.787 -8.445 1 97.38 123 VAL B C 1
ATOM 2731 O O . VAL B 1 123 ? 3.629 -0.793 -8 1 97.38 123 VAL B O 1
ATOM 2734 N N . ALA B 1 124 ? 3.322 -2.297 -9.578 1 94.88 124 ALA B N 1
ATOM 2735 C CA . ALA B 1 124 ? 4.207 -1.605 -10.508 1 94.88 124 ALA B CA 1
ATOM 2736 C C . ALA B 1 124 ? 3.441 -1.115 -11.734 1 94.88 124 ALA B C 1
ATOM 2738 O O . ALA B 1 124 ? 3.189 -1.884 -12.664 1 94.88 124 ALA B O 1
ATOM 2739 N N . SER B 1 125 ? 3.145 0.15 -11.758 1 87.88 125 SER B N 1
ATOM 2740 C CA . SER B 1 125 ? 2.402 0.806 -12.836 1 87.88 125 SER B CA 1
ATOM 2741 C C . SER B 1 125 ? 2.715 2.297 -12.891 1 87.88 125 SER B C 1
ATOM 2743 O O . SER B 1 125 ? 1.875 3.127 -12.539 1 87.88 125 SER B O 1
ATOM 2745 N N . HIS B 1 126 ? 3.969 2.83 -13.062 1 86 126 HIS B N 1
ATOM 2746 C CA . HIS B 1 126 ? 4.992 2.039 -13.742 1 86 126 HIS B CA 1
ATOM 2747 C C . HIS B 1 126 ? 6.023 1.508 -12.75 1 86 126 HIS B C 1
ATOM 2749 O O . HIS B 1 126 ? 6.574 0.423 -12.945 1 86 126 HIS B O 1
ATOM 2755 N N . TRP B 1 127 ? 6.305 2.277 -11.641 1 93.06 127 TRP B N 1
ATOM 2756 C CA . TRP B 1 127 ? 7.359 1.914 -10.703 1 93.06 127 TRP B CA 1
ATOM 2757 C C . TRP B 1 127 ? 6.789 1.138 -9.516 1 93.06 127 TRP B C 1
ATOM 2759 O O . TRP B 1 127 ? 5.602 1.264 -9.195 1 93.06 127 TRP B O 1
ATOM 2769 N N . SER B 1 128 ? 7.672 0.386 -8.875 1 96.69 128 SER B N 1
ATOM 2770 C CA . SER B 1 128 ? 7.246 -0.456 -7.762 1 96.69 128 SER B CA 1
ATOM 2771 C C . SER B 1 128 ? 6.762 0.386 -6.586 1 96.69 128 SER B C 1
ATOM 2773 O O . SER B 1 128 ? 7.434 1.337 -6.18 1 96.69 128 SER B O 1
ATOM 2775 N N . ASP B 1 129 ? 5.617 0.115 -6.129 1 97.56 129 ASP B N 1
ATOM 2776 C CA . ASP B 1 129 ? 5.004 0.649 -4.914 1 97.56 129 ASP B CA 1
ATOM 2777 C C . ASP B 1 129 ? 4.641 -0.472 -3.943 1 97.56 129 ASP B C 1
ATOM 2779 O O . ASP B 1 129 ? 3.678 -1.207 -4.168 1 97.56 129 ASP B O 1
ATOM 2783 N N . TRP B 1 130 ? 5.434 -0.553 -2.863 1 97.69 130 TRP B N 1
ATOM 2784 C CA . TRP B 1 130 ? 5.383 -1.687 -1.946 1 97.69 130 TRP B CA 1
ATOM 2785 C C . TRP B 1 130 ? 4.688 -1.303 -0.646 1 97.69 130 TRP B C 1
ATOM 2787 O O . TRP B 1 130 ? 5.148 -0.414 0.075 1 97.69 130 TRP B O 1
ATOM 2797 N N . SER B 1 131 ? 3.568 -1.906 -0.365 1 97.88 131 SER B N 1
ATOM 2798 C CA . SER B 1 131 ? 2.939 -1.819 0.949 1 97.88 131 SER B CA 1
ATOM 2799 C C . SER B 1 131 ? 3.133 -3.107 1.741 1 97.88 131 SER B C 1
ATOM 2801 O O . SER B 1 131 ? 3.08 -4.203 1.178 1 97.88 131 SER B O 1
ATOM 2803 N N . ILE B 1 132 ? 3.34 -2.953 3.045 1 95.44 132 ILE B N 1
ATOM 2804 C CA . ILE B 1 132 ? 3.639 -4.148 3.828 1 95.44 132 ILE B CA 1
ATOM 2805 C C . ILE B 1 132 ? 3.137 -3.965 5.258 1 95.44 132 ILE B C 1
ATOM 2807 O O . ILE B 1 132 ? 3.018 -2.836 5.742 1 95.44 132 ILE B O 1
ATOM 2811 N N . ALA B 1 133 ? 2.787 -5 5.934 1 95.31 133 ALA B N 1
ATOM 2812 C CA . ALA B 1 133 ? 2.432 -5.078 7.348 1 95.31 133 ALA B CA 1
ATOM 2813 C C . ALA B 1 133 ? 2.918 -6.387 7.965 1 95.31 133 ALA B C 1
ATOM 2815 O O . ALA B 1 133 ? 3.068 -7.391 7.266 1 95.31 133 ALA B O 1
ATOM 2816 N N . PRO B 1 134 ? 3.178 -6.305 9.211 1 94.12 134 PRO B N 1
ATOM 2817 C CA . PRO B 1 134 ? 3.572 -7.559 9.859 1 94.12 134 PRO B CA 1
ATOM 2818 C C . PRO B 1 134 ? 2.521 -8.656 9.711 1 94.12 134 PRO B C 1
ATOM 2820 O O . PRO B 1 134 ? 1.322 -8.391 9.836 1 94.12 134 PRO B O 1
ATOM 2823 N N . ALA B 1 135 ? 2.967 -9.828 9.383 1 95.81 135 ALA B N 1
ATOM 2824 C CA . ALA B 1 135 ? 2.053 -10.961 9.289 1 95.81 135 ALA B CA 1
ATOM 2825 C C . ALA B 1 135 ? 1.51 -11.344 10.664 1 95.81 135 ALA B C 1
ATOM 2827 O O . ALA B 1 135 ? 2.277 -11.555 11.609 1 95.81 135 ALA B O 1
ATOM 2828 N N . PRO B 1 136 ? 0.214 -11.516 10.766 1 94.38 136 PRO B N 1
ATOM 2829 C CA . PRO B 1 136 ? -0.331 -11.906 12.07 1 94.38 136 PRO B CA 1
ATOM 2830 C C . PRO B 1 136 ? -0.091 -13.383 12.391 1 94.38 136 PRO B C 1
ATOM 2832 O O . PRO B 1 136 ? -0.193 -13.789 13.555 1 94.38 136 PRO B O 1
ATOM 2835 N N . LYS B 1 137 ? 0.154 -14.188 11.328 1 96.38 137 LYS B N 1
ATOM 2836 C CA . LYS B 1 137 ? 0.392 -15.617 11.484 1 96.38 137 LYS B CA 1
ATOM 2837 C C . LYS B 1 137 ? 1.562 -16.078 10.617 1 96.38 137 LYS B C 1
ATOM 2839 O O . LYS B 1 137 ? 1.85 -15.477 9.586 1 96.38 137 LYS B O 1
ATOM 2844 N N . ASN B 1 138 ? 2.119 -17.125 11.07 1 96.56 138 ASN B N 1
ATOM 2845 C CA . ASN B 1 138 ? 3.234 -17.734 10.344 1 96.56 138 ASN B CA 1
ATOM 2846 C C . ASN B 1 138 ? 2.748 -18.688 9.258 1 96.56 138 ASN B C 1
ATOM 2848 O O . ASN B 1 138 ? 1.834 -19.484 9.492 1 96.56 138 ASN B O 1
ATOM 2852 N N . THR B 1 139 ? 3.348 -18.609 8.078 1 98.56 139 THR B N 1
ATOM 2853 C CA . THR B 1 139 ? 2.994 -19.5 6.984 1 98.56 139 THR B CA 1
ATOM 2854 C C . THR B 1 139 ? 4.211 -20.297 6.523 1 98.56 139 THR B C 1
ATOM 2856 O O . THR B 1 139 ? 4.184 -20.922 5.465 1 98.56 139 THR B O 1
ATOM 2859 N N . SER B 1 140 ? 5.262 -20.281 7.258 1 98.31 140 SER B N 1
ATOM 2860 C CA . SER B 1 140 ? 6.512 -20.938 6.883 1 98.31 140 SER B CA 1
ATOM 2861 C C . SER B 1 140 ? 6.441 -22.438 7.133 1 98.31 140 SER B C 1
ATOM 2863 O O . SER B 1 140 ? 6.199 -22.875 8.258 1 98.31 140 SER B O 1
ATOM 2865 N N . GLN B 1 141 ? 6.77 -23.141 6.168 1 98 141 GLN B N 1
ATOM 2866 C CA . GLN B 1 141 ? 6.797 -24.594 6.262 1 98 141 GLN B CA 1
ATOM 2867 C C . GLN B 1 141 ? 7.996 -25.078 7.078 1 98 141 GLN B C 1
ATOM 2869 O O . GLN B 1 141 ? 8.117 -26.266 7.383 1 98 141 GLN B O 1
ATOM 2874 N N . LEU B 1 142 ? 8.789 -24.172 7.422 1 96.31 142 LEU B N 1
ATOM 2875 C CA . LEU B 1 142 ? 9.953 -24.484 8.25 1 96.31 142 LEU B CA 1
ATOM 2876 C C . LEU B 1 142 ? 9.586 -24.438 9.734 1 96.31 142 LEU B C 1
ATOM 2878 O O . LEU B 1 142 ? 10.398 -24.812 10.586 1 96.31 142 LEU B O 1
ATOM 2882 N N . SER B 1 143 ? 8.422 -23.984 10.023 1 93.56 143 SER B N 1
ATOM 2883 C CA . SER B 1 143 ? 7.91 -23.938 11.391 1 93.56 143 SER B CA 1
ATOM 2884 C C . SER B 1 143 ? 6.891 -25.047 11.633 1 93.56 143 SER B C 1
ATOM 2886 O O . SER B 1 143 ? 6.477 -25.734 10.695 1 93.56 143 SER B O 1
ATOM 2888 N N . GLU B 1 144 ? 6.562 -25.203 12.93 1 92.62 144 GLU B N 1
ATOM 2889 C CA . GLU B 1 144 ? 5.555 -26.188 13.273 1 92.62 144 GLU B CA 1
ATOM 2890 C C . GLU B 1 144 ? 4.145 -25.672 13.016 1 92.62 144 GLU B C 1
ATOM 2892 O O . GLU B 1 144 ? 3.811 -24.547 13.406 1 92.62 144 GLU B O 1
ATOM 2897 N N . ASP B 1 145 ? 3.393 -26.422 12.312 1 94.38 145 ASP B N 1
ATOM 2898 C CA . ASP B 1 145 ? 1.967 -26.188 12.094 1 94.38 145 ASP B CA 1
ATOM 2899 C C . ASP B 1 145 ? 1.716 -24.828 11.461 1 94.38 145 ASP B C 1
ATOM 2901 O O . ASP B 1 145 ? 0.954 -24.016 12 1 94.38 145 ASP B O 1
ATOM 2905 N N . PRO B 1 146 ? 2.305 -24.5 10.359 1 97.62 146 PRO B N 1
ATOM 2906 C CA . PRO B 1 146 ? 2.115 -23.188 9.711 1 97.62 146 PRO B CA 1
ATOM 2907 C C . PRO B 1 146 ? 0.673 -22.953 9.266 1 97.62 146 PRO B C 1
ATOM 2909 O O . PRO B 1 146 ? -0.03 -23.906 8.914 1 97.62 146 PRO B O 1
ATOM 2912 N N . TYR B 1 147 ? 0.23 -21.734 9.32 1 98.56 147 TYR B N 1
ATOM 2913 C CA . TYR B 1 147 ? -1.022 -21.312 8.695 1 98.56 147 TYR B CA 1
ATOM 2914 C C . TYR B 1 147 ? -0.883 -21.25 7.184 1 98.56 147 TYR B C 1
ATOM 2916 O O . TYR B 1 147 ? 0.228 -21.328 6.652 1 98.56 147 TYR B O 1
ATOM 2924 N N . TRP B 1 148 ? -2.059 -21.219 6.539 1 98.69 148 TRP B N 1
ATOM 2925 C CA . TRP B 1 148 ? -2.156 -20.844 5.133 1 98.69 148 TRP B CA 1
ATOM 2926 C C . TRP B 1 148 ? -2.605 -19.391 5 1 98.69 148 TRP B C 1
ATOM 2928 O O . TRP B 1 148 ? -3.488 -18.938 5.73 1 98.69 148 TRP B O 1
ATOM 2938 N N . LEU B 1 149 ? -1.958 -18.703 4.066 1 98.81 149 LEU B N 1
ATOM 2939 C CA . LEU B 1 149 ? -2.418 -17.375 3.67 1 98.81 149 LEU B CA 1
ATOM 2940 C C . LEU B 1 149 ? -3.25 -17.453 2.393 1 98.81 149 LEU B C 1
ATOM 2942 O O . LEU B 1 149 ? -2.785 -17.969 1.374 1 98.81 149 LEU B O 1
ATOM 2946 N N . PHE B 1 150 ? -4.457 -16.984 2.512 1 98.88 150 PHE B N 1
ATOM 2947 C CA . PHE B 1 150 ? -5.277 -16.812 1.319 1 98.88 150 PHE B CA 1
ATOM 2948 C C . PHE B 1 150 ? -5.141 -15.398 0.771 1 98.88 150 PHE B C 1
ATOM 2950 O O . PHE B 1 150 ? -5.23 -14.422 1.521 1 98.88 150 PHE B O 1
ATOM 2957 N N . ILE B 1 151 ? -4.891 -15.273 -0.521 1 98.94 151 ILE B N 1
ATOM 2958 C CA . ILE B 1 151 ? -4.883 -13.992 -1.223 1 98.94 151 ILE B CA 1
ATOM 2959 C C . ILE B 1 151 ? -5.941 -14.008 -2.326 1 98.94 151 ILE B C 1
ATOM 2961 O O . ILE B 1 151 ? -6.086 -15 -3.045 1 98.94 151 ILE B O 1
ATOM 2965 N N . ARG B 1 152 ? -6.652 -12.953 -2.477 1 98.88 152 ARG B N 1
ATOM 2966 C CA . ARG B 1 152 ? -7.617 -12.742 -3.551 1 98.88 152 ARG B CA 1
ATOM 2967 C C . ARG B 1 152 ? -7.398 -11.398 -4.23 1 98.88 152 ARG B C 1
ATOM 2969 O O . ARG B 1 152 ? -7.277 -10.367 -3.561 1 98.88 152 ARG B O 1
ATOM 2976 N N . ILE B 1 153 ? -7.285 -11.375 -5.492 1 98.81 153 ILE B N 1
ATOM 2977 C CA . ILE B 1 153 ? -7.246 -10.156 -6.301 1 98.81 153 ILE B CA 1
ATOM 2978 C C . ILE B 1 153 ? -8.539 -10.031 -7.109 1 98.81 153 ILE B C 1
ATOM 2980 O O . ILE B 1 153 ? -8.953 -10.977 -7.773 1 98.81 153 ILE B O 1
ATOM 2984 N N . VAL B 1 154 ? -9.18 -8.883 -7.02 1 98.19 154 VAL B N 1
ATOM 2985 C CA . VAL B 1 154 ? -10.383 -8.57 -7.785 1 98.19 154 VAL B CA 1
ATOM 2986 C C . VAL B 1 154 ? -10.117 -7.371 -8.695 1 98.19 154 VAL B C 1
ATOM 2988 O O . VAL B 1 154 ? -9.672 -6.32 -8.234 1 98.19 154 VAL B O 1
ATOM 2991 N N . ARG B 1 155 ? -10.383 -7.539 -9.914 1 96.25 155 ARG B N 1
ATOM 2992 C CA . ARG B 1 155 ? -10.281 -6.422 -10.852 1 96.25 155 ARG B CA 1
ATOM 2993 C C . ARG B 1 155 ? -11.641 -6.09 -11.453 1 96.25 155 ARG B C 1
ATOM 2995 O O . ARG B 1 155 ? -12.289 -6.957 -12.047 1 96.25 155 ARG B O 1
ATOM 3002 N N . ARG B 1 156 ? -12.078 -4.91 -11.359 1 94.69 156 ARG B N 1
ATOM 3003 C CA . ARG B 1 156 ? -13.258 -4.32 -11.992 1 94.69 156 ARG B CA 1
ATOM 3004 C C . ARG B 1 156 ? -12.898 -3.037 -12.727 1 94.69 156 ARG B C 1
ATOM 3006 O O . ARG B 1 156 ? -12.703 -1.99 -12.109 1 94.69 156 ARG B O 1
ATOM 3013 N N . GLY B 1 157 ? -12.875 -3.15 -14.078 1 90.62 157 GLY B N 1
ATOM 3014 C CA . GLY B 1 157 ? -12.312 -2.025 -14.812 1 90.62 157 GLY B CA 1
ATOM 3015 C C . GLY B 1 157 ? -10.883 -1.714 -14.414 1 90.62 157 GLY B C 1
ATOM 3016 O O . GLY B 1 157 ? -10.031 -2.607 -14.383 1 90.62 157 GLY B O 1
ATOM 3017 N N . PRO B 1 158 ? -10.602 -0.421 -14.141 1 91.88 158 PRO B N 1
ATOM 3018 C CA . PRO B 1 158 ? -9.227 -0.093 -13.766 1 91.88 158 PRO B CA 1
ATOM 3019 C C . PRO B 1 158 ? -8.992 -0.178 -12.258 1 91.88 158 PRO B C 1
ATOM 3021 O O . PRO B 1 158 ? -7.938 0.23 -11.766 1 91.88 158 PRO B O 1
ATOM 3024 N N . THR B 1 159 ? -9.969 -0.685 -11.492 1 95.94 159 THR B N 1
ATOM 3025 C CA . THR B 1 159 ? -9.836 -0.819 -10.047 1 95.94 159 THR B CA 1
ATOM 3026 C C . THR B 1 159 ? -9.391 -2.229 -9.672 1 95.94 159 THR B C 1
ATOM 3028 O O . THR B 1 159 ? -9.938 -3.213 -10.172 1 95.94 159 THR B O 1
ATOM 3031 N N . VAL B 1 160 ? -8.375 -2.34 -8.852 1 97.12 160 VAL B N 1
ATOM 3032 C CA . VAL B 1 160 ? -7.926 -3.621 -8.312 1 97.12 160 VAL B CA 1
ATOM 3033 C C . VAL B 1 160 ? -8.023 -3.607 -6.789 1 97.12 160 VAL B C 1
ATOM 3035 O O . VAL B 1 160 ? -7.598 -2.648 -6.141 1 97.12 160 VAL B O 1
ATOM 3038 N N . GLN B 1 161 ? -8.609 -4.613 -6.262 1 98.06 161 GLN B N 1
ATOM 3039 C CA . GLN B 1 161 ? -8.648 -4.809 -4.816 1 98.06 161 GLN B CA 1
ATOM 3040 C C . GLN B 1 161 ? -7.941 -6.102 -4.418 1 98.06 161 GLN B C 1
ATOM 3042 O O . GLN B 1 161 ? -8.039 -7.109 -5.121 1 98.06 161 GLN B O 1
ATOM 3047 N N . VAL B 1 162 ? -7.289 -6.102 -3.33 1 98.75 162 VAL B N 1
ATOM 3048 C CA . VAL B 1 162 ? -6.59 -7.266 -2.793 1 98.75 162 VAL B CA 1
ATOM 3049 C C . VAL B 1 162 ? -7.125 -7.594 -1.4 1 98.75 162 VAL B C 1
ATOM 3051 O O . VAL B 1 162 ? -7.254 -6.703 -0.555 1 98.75 162 VAL B O 1
ATOM 3054 N N . PHE B 1 163 ? -7.367 -8.844 -1.167 1 98.44 163 PHE B N 1
ATOM 3055 C CA . PHE B 1 163 ? -7.844 -9.328 0.123 1 98.44 163 PHE B CA 1
ATOM 3056 C C . PHE B 1 163 ? -6.949 -10.438 0.652 1 98.44 163 PHE B C 1
ATOM 3058 O O . PHE B 1 163 ? -6.312 -11.156 -0.125 1 98.44 163 PHE B O 1
ATOM 3065 N N . ARG B 1 164 ? -6.941 -10.586 1.966 1 98.25 164 ARG B N 1
ATOM 3066 C CA . ARG B 1 164 ? -6.199 -11.688 2.566 1 98.25 164 ARG B CA 1
ATOM 3067 C C . ARG B 1 164 ? -6.996 -12.336 3.695 1 98.25 164 ARG B C 1
ATOM 3069 O O . ARG B 1 164 ? -7.875 -11.703 4.281 1 98.25 164 ARG B O 1
ATOM 3076 N N . LEU B 1 165 ? -6.652 -13.539 3.939 1 98.19 165 LEU B N 1
ATOM 3077 C CA . LEU B 1 165 ? -7.207 -14.328 5.031 1 98.19 165 LEU B CA 1
ATOM 3078 C C . LEU B 1 165 ? -6.23 -15.422 5.453 1 98.19 165 LEU B C 1
ATOM 3080 O O . LEU B 1 165 ? -5.523 -15.992 4.617 1 98.19 165 LEU B O 1
ATOM 3084 N N . TYR B 1 166 ? -6.195 -15.719 6.746 1 98.12 166 TYR B N 1
ATOM 3085 C CA . TYR B 1 166 ? -5.402 -16.844 7.238 1 98.12 166 TYR B CA 1
ATOM 3086 C C . TYR B 1 166 ? -6.301 -17.969 7.738 1 98.12 166 TYR B C 1
ATOM 3088 O O . TYR B 1 166 ? -7.359 -17.719 8.32 1 98.12 166 TYR B O 1
ATOM 3096 N N . SER B 1 167 ? -5.801 -19.125 7.531 1 98.25 167 SER B N 1
ATOM 3097 C CA . SER B 1 167 ? -6.473 -20.297 8.086 1 98.25 167 SER B CA 1
ATOM 3098 C C . SER B 1 167 ? -5.5 -21.438 8.289 1 98.25 167 SER B C 1
ATOM 3100 O O . SER B 1 167 ? -4.52 -21.578 7.555 1 98.25 167 SER B O 1
ATOM 3102 N N . ARG B 1 168 ? -5.789 -22.266 9.25 1 97.25 168 ARG B N 1
ATOM 3103 C CA . ARG B 1 168 ? -4.965 -23.453 9.445 1 97.25 168 ARG B CA 1
ATOM 3104 C C . ARG B 1 168 ? -5.18 -24.453 8.32 1 97.25 168 ARG B C 1
ATOM 3106 O O . ARG B 1 168 ? -4.234 -25.125 7.891 1 97.25 168 ARG B O 1
ATOM 3113 N N . GLU B 1 169 ? -6.48 -24.484 7.883 1 97.19 169 GLU B N 1
ATOM 3114 C CA . GLU B 1 169 ? -6.852 -25.391 6.789 1 97.19 169 GLU B CA 1
ATOM 3115 C C . GLU B 1 169 ? -7.535 -24.625 5.66 1 97.19 169 GLU B C 1
ATOM 3117 O O . GLU B 1 169 ? -8.492 -23.891 5.891 1 97.19 169 GLU B O 1
ATOM 3122 N N . PRO B 1 170 ? -7.008 -24.828 4.523 1 97.94 170 PRO B N 1
ATOM 3123 C CA . PRO B 1 170 ? -7.664 -24.203 3.379 1 97.94 170 PRO B CA 1
ATOM 3124 C C . PRO B 1 170 ? -9.148 -24.547 3.275 1 97.94 170 PRO B C 1
ATOM 3126 O O . PRO B 1 170 ? -9.539 -25.672 3.6 1 97.94 170 PRO B O 1
ATOM 3129 N N . PHE B 1 171 ? -9.984 -23.609 2.824 1 98 171 PHE B N 1
ATOM 3130 C CA . PHE B 1 171 ? -11.414 -23.766 2.588 1 98 171 PHE B CA 1
ATOM 3131 C C . PHE B 1 171 ? -11.875 -22.859 1.457 1 98 171 PHE B C 1
ATOM 3133 O O . PHE B 1 171 ? -11.078 -22.094 0.901 1 98 171 PHE B O 1
ATOM 3140 N N . LYS B 1 172 ? -13.125 -23.094 1.036 1 96.62 172 LYS B N 1
ATOM 3141 C CA . LYS B 1 172 ? -13.688 -22.219 0.019 1 96.62 172 LYS B CA 1
ATOM 3142 C C . LYS B 1 172 ? -14.039 -20.844 0.605 1 96.62 172 LYS B C 1
ATOM 3144 O O . LYS B 1 172 ? -15.008 -20.719 1.359 1 96.62 172 LYS B O 1
ATOM 3149 N N . VAL B 1 173 ? -13.289 -19.781 0.206 1 97.56 173 VAL B N 1
ATOM 3150 C CA . VAL B 1 173 ? -13.469 -18.453 0.778 1 97.56 173 VAL B CA 1
ATOM 3151 C C . VAL B 1 173 ? -14.578 -17.719 0.029 1 97.56 173 VAL B C 1
ATOM 3153 O O . VAL B 1 173 ? -14.57 -17.656 -1.203 1 97.56 173 VAL B O 1
ATOM 3156 N N . GLU B 1 174 ? -15.469 -17.156 0.744 1 95.81 174 GLU B N 1
ATOM 3157 C CA . GLU B 1 174 ? -16.562 -16.344 0.228 1 95.81 174 GLU B CA 1
ATOM 3158 C C . GLU B 1 174 ? -16.438 -14.891 0.689 1 95.81 174 GLU B C 1
ATOM 3160 O O . GLU B 1 174 ? -15.656 -14.594 1.598 1 95.81 174 GLU B O 1
ATOM 3165 N N . ASP B 1 175 ? -17.203 -14.031 0.011 1 94 175 ASP B N 1
ATOM 3166 C CA . ASP B 1 175 ? -17.172 -12.617 0.371 1 94 175 ASP B C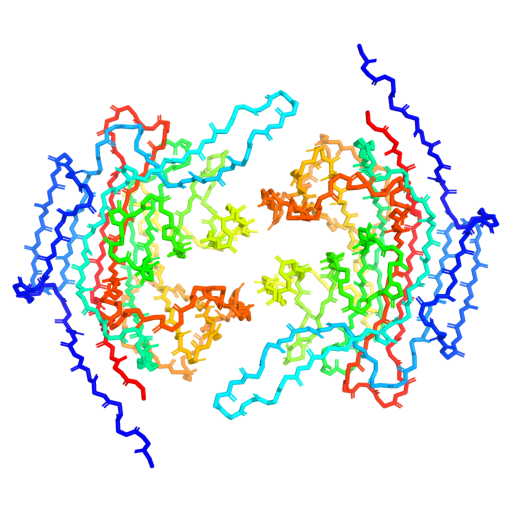A 1
ATOM 3167 C C . ASP B 1 175 ? -17.547 -12.414 1.837 1 94 175 ASP B C 1
ATOM 3169 O O . ASP B 1 175 ? -17.078 -11.469 2.48 1 94 175 ASP B O 1
ATOM 3173 N N . THR B 1 176 ? -18.312 -13.359 2.344 1 92.81 176 THR B N 1
ATOM 3174 C CA . THR B 1 176 ? -18.844 -13.227 3.697 1 92.81 176 THR B CA 1
ATOM 3175 C C . THR B 1 176 ? -17.938 -13.93 4.703 1 92.81 176 THR B C 1
ATOM 3177 O O . THR B 1 176 ? -18.25 -13.977 5.895 1 92.81 176 THR B O 1
ATOM 3180 N N . SER B 1 177 ? -16.875 -14.555 4.199 1 94.12 177 SER B N 1
ATOM 3181 C CA . SER B 1 177 ? -15.984 -15.234 5.129 1 94.12 177 SER B CA 1
ATOM 3182 C C . SER B 1 177 ? -15.422 -14.273 6.164 1 94.12 177 SER B C 1
ATOM 3184 O O . SER B 1 177 ? -14.922 -13.195 5.816 1 94.12 177 SER B O 1
ATOM 3186 N N . PRO B 1 178 ? -15.555 -14.789 7.375 1 88.69 178 PRO B N 1
ATOM 3187 C CA . PRO B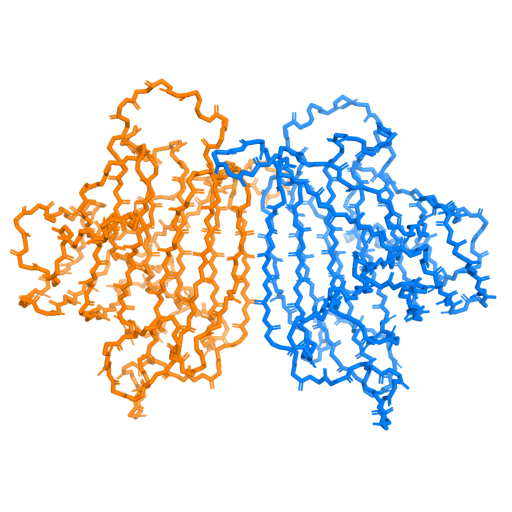 1 178 ? -15.023 -13.922 8.43 1 88.69 178 PRO B CA 1
ATOM 3188 C C . PRO B 1 178 ? -13.516 -13.711 8.312 1 88.69 178 PRO B C 1
ATOM 3190 O O . PRO B 1 178 ? -12.797 -14.594 7.84 1 88.69 178 PRO B O 1
ATOM 3193 N N . ASP B 1 179 ? -12.945 -12.625 8.492 1 91.06 179 ASP B N 1
ATOM 3194 C CA . ASP B 1 179 ? -11.523 -12.32 8.586 1 91.06 179 ASP B CA 1
ATOM 3195 C C . ASP B 1 179 ? -10.93 -12.039 7.203 1 91.06 179 ASP B C 1
ATOM 3197 O O . ASP B 1 179 ? -9.711 -11.906 7.062 1 91.06 179 ASP B O 1
ATOM 3201 N N . LEU B 1 180 ? -11.867 -12.188 6.137 1 96.44 180 LEU B N 1
ATOM 3202 C CA . LEU B 1 180 ? -11.414 -11.656 4.852 1 96.44 180 LEU B CA 1
ATOM 3203 C C . LEU B 1 180 ? -11.25 -10.148 4.914 1 96.44 180 LEU B C 1
ATOM 3205 O O . LEU B 1 180 ? -12.219 -9.414 5.117 1 96.44 180 LEU B O 1
ATOM 3209 N N . VAL B 1 181 ? -10.031 -9.711 4.719 1 94.81 181 VAL B N 1
ATOM 3210 C CA . VAL B 1 181 ? -9.719 -8.297 4.93 1 94.81 181 VAL B CA 1
ATOM 3211 C C . VAL B 1 181 ? -9.133 -7.699 3.656 1 94.81 181 VAL B C 1
ATOM 3213 O O . VAL B 1 181 ? -8.266 -8.305 3.023 1 94.81 181 VAL B O 1
ATOM 3216 N N . MET B 1 182 ? -9.656 -6.559 3.26 1 96 182 MET B N 1
ATOM 3217 C CA . MET B 1 182 ? -9.047 -5.848 2.143 1 96 182 MET B CA 1
ATOM 3218 C C . MET B 1 182 ? -7.754 -5.164 2.576 1 96 182 MET B C 1
ATOM 3220 O O . MET B 1 182 ? -7.719 -4.484 3.604 1 96 182 MET B O 1
ATOM 3224 N N . ILE B 1 183 ? -6.688 -5.305 1.764 1 97.31 183 ILE B N 1
ATOM 3225 C CA . ILE B 1 183 ? -5.418 -4.73 2.197 1 97.31 183 ILE B CA 1
ATOM 3226 C C . ILE B 1 183 ? -4.938 -3.705 1.174 1 97.31 183 ILE B C 1
ATOM 3228 O O . ILE B 1 183 ? -4.008 -2.939 1.441 1 97.31 183 ILE B O 1
ATOM 3232 N N . ARG B 1 184 ? -5.57 -3.715 -0.014 1 98.31 184 ARG B N 1
ATOM 3233 C CA . ARG B 1 184 ? -5.168 -2.762 -1.045 1 98.31 184 ARG B CA 1
ATOM 3234 C C . ARG B 1 184 ? -6.324 -2.461 -1.992 1 98.31 184 ARG B C 1
ATOM 3236 O O . ARG B 1 184 ? -7.078 -3.359 -2.367 1 98.31 184 ARG B O 1
ATOM 3243 N N . GLU B 1 185 ? -6.5 -1.223 -2.355 1 97.12 185 GLU B N 1
ATOM 3244 C CA . GLU B 1 185 ? -7.379 -0.79 -3.438 1 97.12 185 GLU B CA 1
ATOM 3245 C C . GLU B 1 185 ? -6.664 0.185 -4.371 1 97.12 185 GLU B C 1
ATOM 3247 O O . GLU B 1 185 ? -6.277 1.279 -3.955 1 97.12 185 GLU B O 1
ATOM 3252 N N . VAL B 1 186 ? -6.469 -0.224 -5.562 1 97.5 186 VAL B N 1
ATOM 3253 C CA . VAL B 1 186 ? -5.746 0.543 -6.57 1 97.5 186 VAL B CA 1
ATOM 3254 C C . VAL B 1 186 ? -6.723 1.092 -7.605 1 97.5 186 VAL B C 1
ATOM 3256 O O . VAL B 1 186 ? -7.402 0.325 -8.297 1 97.5 186 VAL B O 1
ATOM 3259 N N . LYS B 1 187 ? -6.773 2.402 -7.699 1 96.25 187 LYS B N 1
ATOM 3260 C CA . LYS B 1 187 ? -7.527 3.018 -8.789 1 96.25 187 LYS B CA 1
ATOM 3261 C C . LYS B 1 187 ? -6.637 3.264 -10 1 96.25 187 LYS B C 1
ATOM 3263 O O . LYS B 1 187 ? -5.477 3.652 -9.859 1 96.25 187 LYS B O 1
ATOM 3268 N N . GLY B 1 188 ? -7.152 3.057 -11.164 1 93.44 188 GLY B N 1
ATOM 3269 C CA . GLY B 1 188 ? -6.465 3.385 -12.406 1 93.44 188 GLY B CA 1
ATOM 3270 C C . GLY B 1 188 ? -5.324 2.436 -12.727 1 93.44 188 GLY B C 1
ATOM 3271 O O . GLY B 1 188 ? -4.297 2.85 -13.266 1 93.44 188 GLY B O 1
ATOM 3272 N N . PHE B 1 189 ? -5.379 1.194 -12.281 1 92.75 189 PHE B N 1
ATOM 3273 C CA . PHE B 1 189 ? -4.352 0.215 -12.617 1 92.75 189 PHE B CA 1
ATOM 3274 C C . PHE B 1 189 ? -4.254 0.035 -14.133 1 92.75 189 PHE B C 1
ATOM 3276 O O . PHE B 1 189 ? -5.25 -0.273 -14.789 1 92.75 189 PHE B O 1
ATOM 3283 N N . ASP B 1 190 ? -3.064 0.21 -14.688 1 87.62 190 ASP B N 1
ATOM 3284 C CA . ASP B 1 190 ? -2.734 0.059 -16.094 1 87.62 190 ASP B CA 1
ATOM 3285 C C . ASP B 1 190 ? -3.551 1.021 -16.953 1 87.62 190 ASP B C 1
ATOM 3287 O O . ASP B 1 190 ? -3.852 0.725 -18.125 1 87.62 190 ASP B O 1
ATOM 3291 N N . HIS B 1 191 ? -4.02 2.135 -16.406 1 80.5 191 HIS B N 1
ATOM 3292 C CA . HIS B 1 191 ? -4.887 3.088 -17.078 1 80.5 191 HIS B CA 1
ATOM 3293 C C . HIS B 1 191 ? -4.141 3.807 -18.203 1 80.5 191 HIS B C 1
ATOM 3295 O O . HIS B 1 191 ? -4.75 4.254 -19.172 1 80.5 191 HIS B O 1
ATOM 3301 N N . HIS B 1 192 ? -2.943 4.051 -18.078 1 65.62 192 HIS B N 1
ATOM 3302 C CA . HIS B 1 192 ? -2.152 4.746 -19.094 1 65.62 192 HIS B CA 1
ATOM 3303 C C . HIS B 1 192 ? -2.023 3.906 -20.359 1 65.62 192 HIS B C 1
ATOM 3305 O O . HIS B 1 192 ? -1.764 4.441 -21.438 1 65.62 192 HIS B O 1
ATOM 3311 N N . ALA B 1 193 ? -2.219 2.705 -20.047 1 58.75 193 ALA B N 1
ATOM 3312 C CA . ALA B 1 193 ? -1.986 1.787 -21.172 1 58.75 193 ALA B CA 1
ATOM 3313 C C . ALA B 1 193 ? -3.145 1.828 -22.156 1 58.75 193 ALA B C 1
ATOM 3315 O O . ALA B 1 193 ? -4.312 1.807 -21.766 1 58.75 193 ALA B O 1
ATOM 3316 N N . ALA B 1 194 ? -2.955 2.775 -23.094 1 46.91 194 ALA B N 1
ATOM 3317 C CA . ALA B 1 194 ? -3.881 2.828 -24.219 1 46.91 194 ALA B CA 1
ATOM 3318 C C . ALA B 1 194 ? -4.547 1.475 -24.453 1 46.91 194 ALA B C 1
ATOM 3320 O O . ALA B 1 194 ? -3.928 0.428 -24.25 1 46.91 194 ALA B O 1
ATOM 3321 N N . ALA B 1 195 ? -6.008 1.479 -24.422 1 45.75 195 ALA B N 1
ATOM 3322 C CA . ALA B 1 195 ? -6.902 0.403 -24.844 1 45.75 195 ALA B CA 1
ATOM 3323 C C . ALA B 1 195 ? -6.254 -0.454 -25.922 1 45.75 195 ALA B C 1
ATOM 3325 O O . ALA B 1 195 ? -6.938 -1.208 -26.625 1 45.75 195 ALA B O 1
ATOM 3326 N N . SER B 1 196 ? -5.125 0.007 -26.297 1 43.22 196 SER B N 1
ATOM 3327 C CA . SER B 1 196 ? -5.047 -0.607 -27.609 1 43.22 196 SER B CA 1
ATOM 3328 C C . SER B 1 196 ? -5.43 -2.082 -27.562 1 43.22 196 SER B C 1
ATOM 3330 O O . SER B 1 196 ? -6.266 -2.543 -28.344 1 43.22 196 SER B O 1
ATOM 3332 N N . SER B 1 197 ? -4.312 -3 -27.312 1 44.75 197 SER B N 1
ATOM 3333 C CA . SER B 1 197 ? -4.379 -4.348 -27.859 1 44.75 197 SER B CA 1
ATOM 3334 C C . SER B 1 197 ? -5.133 -5.289 -26.922 1 44.75 197 SER B C 1
ATOM 3336 O O . SER B 1 197 ? -5.168 -5.074 -25.719 1 44.75 197 SER B O 1
ATOM 3338 N N . HIS B 1 198 ? -6.129 -5.934 -27.406 1 50.34 198 HIS B N 1
ATOM 3339 C CA . HIS B 1 198 ? -6.738 -7.164 -26.906 1 50.34 198 HIS B CA 1
ATOM 3340 C C . HIS B 1 198 ? -5.789 -7.91 -25.969 1 50.34 198 HIS B C 1
ATOM 3342 O O . HIS B 1 198 ? -5.266 -8.969 -26.328 1 50.34 198 HIS B O 1
ATOM 3348 N N . ASP B 1 199 ? -5.156 -7.164 -24.938 1 59.75 199 ASP B N 1
ATOM 3349 C CA . ASP B 1 199 ? -3.934 -7.602 -24.266 1 59.75 199 ASP B CA 1
ATOM 3350 C C . ASP B 1 199 ? -4.211 -8.75 -23.312 1 59.75 199 ASP B C 1
ATOM 3352 O O . ASP B 1 199 ? -5.156 -8.688 -22.516 1 59.75 199 ASP B O 1
ATOM 3356 N N . GLN B 1 200 ? -3.84 -9.945 -23.688 1 81.38 200 GLN B N 1
ATOM 3357 C CA . GLN B 1 200 ? -3.873 -11.125 -22.828 1 81.38 200 GLN B CA 1
ATOM 3358 C C . GLN B 1 200 ? -3.092 -10.891 -21.547 1 81.38 200 GLN B C 1
ATOM 3360 O O . GLN B 1 200 ? -1.867 -10.742 -21.578 1 81.38 200 GLN B O 1
ATOM 3365 N N . TRP B 1 201 ? -3.906 -10.609 -20.469 1 91.56 201 TRP B N 1
ATOM 3366 C CA . TRP B 1 201 ? -3.318 -10.57 -19.141 1 91.56 201 TRP B CA 1
ATOM 3367 C C . TRP B 1 201 ? -3.012 -11.977 -18.625 1 91.56 201 TRP B C 1
ATOM 3369 O O . TRP B 1 201 ? -3.463 -12.961 -19.219 1 91.56 201 TRP B O 1
ATOM 3379 N N . ARG B 1 202 ? -2.172 -12.039 -17.75 1 94.69 202 ARG B N 1
ATOM 3380 C CA . ARG B 1 202 ? -1.876 -13.312 -17.094 1 94.69 202 ARG B CA 1
ATOM 3381 C C . ARG B 1 202 ? -2.09 -13.211 -15.594 1 94.69 202 ARG B C 1
ATOM 3383 O O . ARG B 1 202 ? -1.812 -12.172 -14.984 1 94.69 202 ARG B O 1
ATOM 3390 N N . VAL B 1 203 ? -2.637 -14.242 -15.039 1 97.06 203 VAL B N 1
ATOM 3391 C CA . VAL B 1 203 ? -2.848 -14.359 -13.602 1 97.06 203 VAL B CA 1
ATOM 3392 C C . VAL B 1 203 ? -2.348 -15.719 -13.109 1 97.06 203 VAL B C 1
ATOM 3394 O O . VAL B 1 203 ? -2.574 -16.75 -13.766 1 97.06 203 VAL B O 1
ATOM 3397 N N . GLY B 1 204 ? -1.577 -15.719 -11.992 1 98.38 204 GLY B N 1
ATOM 3398 C CA . GLY B 1 204 ? -1.064 -16.969 -11.453 1 98.38 204 GLY B CA 1
ATOM 3399 C C . GLY B 1 204 ? -0.247 -16.781 -10.188 1 98.38 204 GLY B C 1
ATOM 3400 O O . GLY B 1 204 ? -0.454 -15.828 -9.445 1 98.38 204 GLY B O 1
ATOM 3401 N N . VAL B 1 205 ? 0.593 -17.781 -9.914 1 98.94 205 VAL B N 1
ATOM 3402 C CA . VAL B 1 205 ? 1.387 -17.781 -8.688 1 98.94 205 VAL B CA 1
ATOM 3403 C C . VAL B 1 205 ? 2.852 -17.5 -9.023 1 98.94 205 VAL B C 1
ATOM 3405 O O . VAL B 1 205 ? 3.338 -17.891 -10.086 1 98.94 205 VAL B O 1
ATOM 3408 N N . MET B 1 206 ? 3.486 -16.828 -8.133 1 98.81 206 MET B N 1
ATOM 3409 C CA . MET B 1 206 ? 4.852 -16.359 -8.359 1 98.81 206 MET B CA 1
ATOM 3410 C C . MET B 1 206 ? 5.719 -16.594 -7.129 1 98.81 206 MET B C 1
ATOM 3412 O O . MET B 1 206 ? 5.281 -16.375 -6 1 98.81 206 MET B O 1
ATOM 3416 N N . VAL B 1 207 ? 6.953 -17.062 -7.309 1 98.88 207 VAL B N 1
ATOM 3417 C CA . VAL B 1 207 ? 7.93 -17.25 -6.238 1 98.88 207 VAL B CA 1
ATOM 3418 C C . VAL B 1 207 ? 9.266 -16.641 -6.645 1 98.88 207 VAL B C 1
ATOM 3420 O O . VAL B 1 207 ? 9.703 -16.797 -7.785 1 98.88 207 VAL B O 1
ATOM 3423 N N . CYS B 1 208 ? 9.852 -15.914 -5.762 1 98.75 208 CYS B N 1
ATOM 3424 C CA . CYS B 1 208 ? 11.203 -15.406 -5.973 1 98.75 208 CYS B CA 1
ATOM 3425 C C . CYS B 1 208 ? 11.859 -15.039 -4.648 1 98.75 208 CYS B C 1
ATOM 3427 O O . CYS B 1 208 ? 11.203 -15.039 -3.605 1 98.75 208 CYS B O 1
ATOM 3429 N N . GLY B 1 209 ? 13.117 -14.797 -4.645 1 98.56 209 GLY B N 1
ATOM 3430 C CA . GLY B 1 209 ? 13.938 -14.344 -3.533 1 98.56 209 GLY B CA 1
ATOM 3431 C C . GLY B 1 209 ? 15.289 -13.80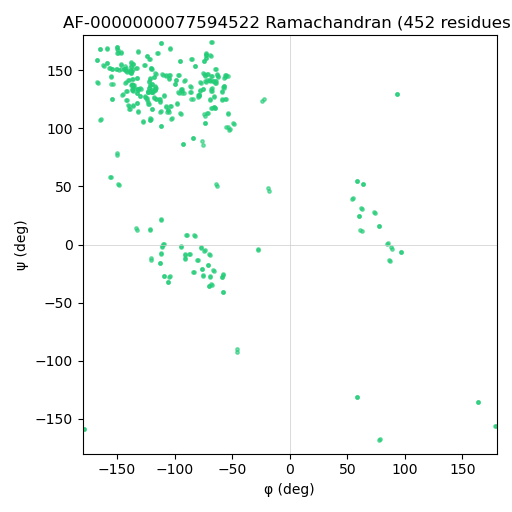5 -3.967 1 98.56 209 GLY B C 1
ATOM 3432 O O . GLY B 1 209 ? 16.203 -14.57 -4.281 1 98.56 209 GLY B O 1
ATOM 3433 N N . PRO B 1 210 ? 15.438 -12.539 -3.881 1 98.12 210 PRO B N 1
ATOM 3434 C CA . PRO B 1 210 ? 16.656 -11.938 -4.434 1 98.12 210 PRO B CA 1
ATOM 3435 C C . PRO B 1 210 ? 17.891 -12.273 -3.613 1 98.12 210 PRO B C 1
ATOM 3437 O O . PRO B 1 210 ? 19.016 -12.156 -4.109 1 98.12 210 PRO B O 1
ATOM 3440 N N . LYS B 1 211 ? 17.688 -12.711 -2.367 1 98.12 211 LYS B N 1
ATOM 3441 C CA . LYS B 1 211 ? 18.844 -13.008 -1.519 1 98.12 211 LYS B CA 1
ATOM 3442 C C . LYS B 1 211 ? 18.984 -14.516 -1.29 1 98.12 211 LYS B C 1
ATOM 3444 O O . LYS B 1 211 ? 19.875 -14.953 -0.563 1 98.12 211 LYS B O 1
ATOM 3449 N N . SER B 1 212 ? 18.062 -15.242 -1.889 1 98.19 212 SER B N 1
ATOM 3450 C CA . SER B 1 212 ? 18.125 -16.688 -1.714 1 98.19 212 SER B CA 1
ATOM 3451 C C . SER B 1 212 ? 19.188 -17.312 -2.611 1 98.19 212 SER B C 1
ATOM 3453 O O . SER B 1 212 ? 19.141 -17.156 -3.834 1 98.19 212 SER B O 1
ATOM 3455 N N . GLU B 1 213 ? 20.078 -18.109 -2.062 1 98.06 213 GLU B N 1
ATOM 3456 C CA . GLU B 1 213 ? 21.156 -18.734 -2.814 1 98.06 213 GLU B CA 1
ATOM 3457 C C . GLU B 1 213 ? 20.688 -20.016 -3.496 1 98.06 213 GLU B C 1
ATOM 3459 O O . GLU B 1 213 ? 21.297 -20.469 -4.469 1 98.06 213 GLU B O 1
ATOM 3464 N N . VAL B 1 214 ? 19.672 -20.609 -2.998 1 98 214 VAL B N 1
ATOM 3465 C CA . VAL B 1 214 ? 19.234 -21.891 -3.539 1 98 214 VAL B CA 1
ATOM 3466 C C . VAL B 1 214 ? 17.875 -21.719 -4.23 1 98 214 VAL B C 1
ATOM 3468 O O . VAL B 1 214 ? 17.391 -22.656 -4.875 1 98 214 VAL B O 1
ATOM 3471 N N . GLY B 1 215 ? 17.281 -20.547 -4.094 1 98.69 215 GLY B N 1
ATOM 3472 C CA . GLY B 1 215 ? 15.938 -20.312 -4.617 1 98.69 215 GLY B CA 1
ATOM 3473 C C . GLY B 1 215 ? 14.844 -20.562 -3.596 1 98.69 215 GLY B C 1
ATOM 3474 O O . GLY B 1 215 ? 14.844 -21.594 -2.916 1 98.69 215 GLY B O 1
ATOM 3475 N N . THR B 1 216 ? 13.992 -19.609 -3.482 1 98.81 216 THR B N 1
ATOM 3476 C CA . THR B 1 216 ? 12.867 -19.719 -2.562 1 98.81 216 THR B CA 1
ATOM 3477 C C . THR B 1 216 ? 11.867 -20.766 -3.051 1 98.81 216 THR B C 1
ATOM 3479 O O . THR B 1 216 ? 11.633 -20.891 -4.254 1 98.81 216 THR B O 1
ATOM 3482 N N . GLU B 1 217 ? 11.32 -21.5 -2.152 1 98.88 217 GLU B N 1
ATOM 3483 C CA . GLU B 1 217 ? 10.297 -22.484 -2.492 1 98.88 217 GLU B CA 1
ATOM 3484 C C . GLU B 1 217 ? 8.969 -22.156 -1.832 1 98.88 217 GLU B C 1
ATOM 3486 O O . GLU B 1 217 ? 8.922 -21.812 -0.648 1 98.88 217 GLU B O 1
ATOM 3491 N N . ALA B 1 218 ? 7.918 -22.234 -2.59 1 98.94 218 ALA B N 1
ATOM 3492 C CA . ALA B 1 218 ? 6.578 -22 -2.055 1 98.94 218 ALA B CA 1
ATOM 3493 C C . ALA B 1 218 ? 5.582 -23.016 -2.602 1 98.94 218 ALA B C 1
ATOM 3495 O O . ALA B 1 218 ? 5.809 -23.609 -3.658 1 98.94 218 ALA B O 1
ATOM 3496 N N . THR B 1 219 ? 4.551 -23.281 -1.865 1 98.94 219 THR B N 1
ATOM 3497 C CA . THR B 1 219 ? 3.441 -24.156 -2.219 1 98.94 219 THR B CA 1
ATOM 3498 C C . THR B 1 219 ? 2.133 -23.375 -2.287 1 98.94 219 THR B C 1
ATOM 3500 O O . THR B 1 219 ? 1.822 -22.594 -1.384 1 98.94 219 THR B O 1
ATOM 3503 N N . PHE B 1 220 ? 1.4 -23.594 -3.324 1 98.94 220 PHE B N 1
ATOM 3504 C CA . PHE B 1 220 ? 0.115 -22.953 -3.568 1 98.94 220 PHE B CA 1
ATOM 3505 C C . PHE B 1 220 ? -0.992 -23.984 -3.703 1 98.94 220 PHE B C 1
ATOM 3507 O O . PHE B 1 220 ? -0.776 -25.062 -4.266 1 98.94 220 PHE B O 1
ATOM 3514 N N . LYS B 1 221 ? -2.096 -23.656 -3.217 1 98.88 221 LYS B N 1
ATOM 3515 C CA . LYS B 1 221 ? -3.189 -24.609 -3.205 1 98.88 221 LYS B CA 1
ATOM 3516 C C . LYS B 1 221 ? -4.504 -23.969 -3.633 1 98.88 221 LYS B C 1
ATOM 3518 O O . LYS B 1 221 ? -4.801 -22.844 -3.238 1 98.88 221 LYS B O 1
ATOM 3523 N N . ASP B 1 222 ? -5.289 -24.594 -4.484 1 98.69 222 ASP B N 1
ATOM 3524 C CA . ASP B 1 222 ? -6.684 -24.328 -4.832 1 98.69 222 ASP B CA 1
ATOM 3525 C C . ASP B 1 222 ? -6.828 -22.953 -5.484 1 98.69 222 ASP B C 1
ATOM 3527 O O . ASP B 1 222 ? -7.676 -22.156 -5.078 1 98.69 222 ASP B O 1
ATOM 3531 N N . ILE B 1 223 ? -6.047 -22.703 -6.5 1 98.81 223 ILE B N 1
ATOM 3532 C CA . ILE B 1 223 ? -6.211 -21.469 -7.246 1 98.81 223 ILE B CA 1
ATOM 3533 C C . ILE B 1 223 ? -7.535 -21.5 -8.008 1 98.81 223 ILE B C 1
ATOM 3535 O O . ILE B 1 223 ? -7.98 -22.547 -8.453 1 98.81 223 ILE B O 1
ATOM 3539 N N . TYR B 1 224 ? -8.141 -20.344 -8.109 1 98.56 224 TYR B N 1
ATOM 3540 C CA . TYR B 1 224 ? -9.258 -20.172 -9.031 1 98.56 224 TYR B CA 1
ATOM 3541 C C . TYR B 1 224 ? -9.172 -18.828 -9.75 1 98.56 224 TYR B C 1
ATOM 3543 O O . TYR B 1 224 ? -8.57 -17.875 -9.234 1 98.56 224 TYR B O 1
ATOM 3551 N N . VAL B 1 225 ? -9.664 -18.781 -10.93 1 98.19 225 VAL B N 1
ATOM 3552 C CA . VAL B 1 225 ? -9.844 -17.562 -11.711 1 98.19 225 VAL B CA 1
ATOM 3553 C C . VAL B 1 225 ? -11.25 -17.531 -12.305 1 98.19 225 VAL B C 1
ATOM 3555 O O . VAL B 1 225 ? -11.688 -18.516 -12.922 1 98.19 225 VAL B O 1
ATOM 3558 N N . LYS B 1 226 ? -11.945 -16.453 -12.141 1 97.88 226 LYS B N 1
ATOM 3559 C CA . LYS B 1 226 ? -13.297 -16.344 -12.68 1 97.88 226 LYS B CA 1
ATOM 3560 C C . LYS B 1 226 ? -13.555 -14.945 -13.227 1 97.88 226 LYS B C 1
ATOM 3562 O O . LYS B 1 226 ? -13.023 -13.961 -12.711 1 97.88 226 LYS B O 1
ATOM 3567 N N . TYR B 1 227 ? -14.344 -14.891 -14.203 1 96.75 227 TYR B N 1
ATOM 3568 C CA . TYR B 1 227 ? -14.859 -13.609 -14.664 1 96.75 227 TYR B CA 1
ATOM 3569 C C . TYR B 1 227 ? -16.047 -13.156 -13.812 1 96.75 227 TYR B C 1
ATOM 3571 O O . TYR B 1 227 ? -16.75 -13.984 -13.25 1 96.75 227 TYR B O 1
ATOM 3579 N N . LEU B 1 228 ? -16.172 -11.844 -13.805 1 94.56 228 LEU B N 1
ATOM 3580 C CA . LEU B 1 228 ? -17.219 -11.258 -12.961 1 94.56 228 LEU B CA 1
ATOM 3581 C C . LEU B 1 228 ? -18.328 -10.648 -13.812 1 94.56 228 LEU B C 1
ATOM 3583 O O . LEU B 1 228 ? -18.062 -10.133 -14.898 1 94.56 228 LEU B O 1
#

Nearest PDB structures (foldseek):
  5dxd-assembly2_B  TM=5.942E-01  e=6.047E-04  Mycobacteroides abscessus ATCC 19977
  7sbo-assembly1_C  TM=3.951E-01  e=2.986E-03  Severe acute respiratory syndrome coronavirus 2
  7qo9-assembly1_A  TM=3.559E-01  e=2.446E-03  Severe acute respiratory syndrome coronavirus 2
  8d5a-assembly1_C  TM=3.851E-01  e=4.235E-03  Severe acute respiratory syndrome coronavirus 2
  2zew-assembly1_B  TM=4.810E-01  e=4.647E-02  Caldanaerobius polysaccharolyticus

Organism: Pleurotus ostreatus (NCBI:txid5322)